Protein 6UXU (pdb70)

Secondary structure (DSSP, 8-state):
--S-TTS--EEEEEEETTEEEEEETTHHHHHHTT------EEEEE-SS-EEEE---SSHHHHHHHHHHHHHHHTT--EEEEE-SSS-HHHHGGGGG--TT-EEEEEHHHHHHHHHHHHHHHHHHHHHH-TTSSSTT------SEEEPTT-EEEEE-SS-EEEEE--S-SSSSS--EEEETTTTEEEEETTS--STT-----TT--HHHHHHHHHHHHHHS-TT-EEEETTS--EEGGGHHHHHHHHHHHHHHHHHHHHTT--HHHHHHH---GGG---TTHHHHIIIIIHHHHHHHHTT-/----TTS--EEEEEEETTEEEEEETTHHHHHHTT------EEEEE-SS-EEEE---SSHHHHHHHHHHHHHHTTT--EEEEE-SSS-HHHHGGGGG--TT-EEEEEHHHHHHHHHHHHHHHHHHHHHH-TTSSSTT------SEEEPTT-EEEEE-SS-EEEEE--S-SSSS---EEEETTTTEEEEETTS--STT-----TT--HHHHHHHHHHHHHHS-TT-EEEETTSS-EEGGGHHHHHHHHHHHHHHHHHHHHTT--HHHHHHH---GGG---TTHHHHIIIIIHHHHHHHHTT-

Organism: NCBI:txid589024

Structure (mmCIF, N/CA/C/O backbone):
data_6UXU
#
_entry.id   6UXU
#
_cell.length_a   54.802
_cell.length_b   105.182
_cell.length_c   122.422
_cell.angle_alpha   90.000
_cell.angle_beta   90.000
_cell.angle_gamma   90.000
#
_symmetry.space_group_name_H-M   'P 21 21 21'
#
loop_
_entity.id
_entity.type
_entity.pdbx_description
1 polymer 'Chlorothalonil hydrolytic dehalogenase'
2 non-polyme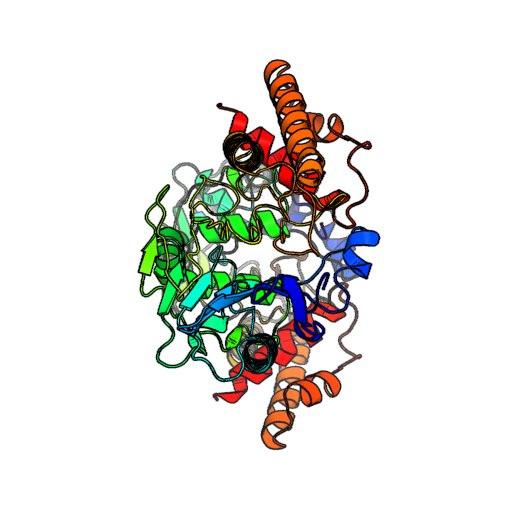r 'ZINC ION'
3 water water
#
loop_
_atom_site.group_PDB
_atom_site.id
_atom_site.type_symbol
_atom_site.label_atom_id
_atom_site.label_alt_id
_atom_site.label_comp_id
_atom_site.label_asym_id
_atom_site.label_entity_id
_atom_site.label_seq_id
_atom_site.pdbx_PDB_ins_code
_atom_site.Cartn_x
_atom_site.Cartn_y
_atom_site.Cartn_z
_atom_site.occupancy
_atom_site.B_iso_or_equiv
_atom_site.auth_seq_id
_atom_site.auth_comp_id
_atom_site.auth_asym_id
_atom_site.auth_atom_id
_atom_site.pdbx_PDB_model_num
ATOM 1 N N . LEU A 1 1 ? 50.178 62.840 52.208 1.00 51.61 28 LEU A N 1
ATOM 2 C CA . LEU A 1 1 ? 49.440 61.726 51.629 1.00 49.41 28 LEU A CA 1
ATOM 3 C C . LEU A 1 1 ? 49.392 60.542 52.591 1.00 51.18 28 LEU A C 1
ATOM 4 O O . LEU A 1 1 ? 50.428 60.073 53.070 1.00 51.65 28 LEU A O 1
ATOM 9 N N . ILE A 1 2 ? 48.177 60.065 52.872 1.00 49.89 29 ILE A N 1
ATOM 10 C CA . ILE A 1 2 ? 48.022 58.892 53.727 1.00 48.44 29 ILE A CA 1
ATOM 11 C C . ILE A 1 2 ? 48.609 57.656 53.051 1.00 41.99 29 ILE A C 1
ATOM 12 O O . ILE A 1 2 ? 49.211 56.800 53.712 1.00 42.60 29 ILE A O 1
ATOM 17 N N . LEU A 1 3 ? 48.472 57.557 51.731 1.00 32.63 30 LEU A N 1
ATOM 18 C CA . LEU A 1 3 ? 48.970 56.429 50.953 1.00 30.25 30 LEU A CA 1
ATOM 19 C C . LEU A 1 3 ? 49.578 56.979 49.674 1.00 26.99 30 LEU A C 1
ATOM 20 O O . LEU A 1 3 ? 48.884 57.636 48.893 1.00 27.06 30 LEU A O 1
ATOM 25 N N . ASP A 1 4 ? 50.860 56.719 49.466 1.00 25.14 31 ASP A N 1
ATOM 26 C CA . ASP A 1 4 ? 51.572 57.179 48.279 1.00 27.01 31 ASP A CA 1
ATOM 27 C C . ASP A 1 4 ? 51.677 56.017 47.306 1.00 25.71 31 ASP A C 1
ATOM 28 O O . ASP A 1 4 ? 52.486 55.109 47.504 1.00 26.37 31 ASP A O 1
ATOM 33 N N . PHE A 1 5 ? 50.873 56.057 46.246 1.00 22.14 32 PHE A N 1
ATOM 34 C CA . PHE A 1 5 ? 50.901 54.989 45.260 1.00 21.08 32 PHE A CA 1
ATOM 35 C C . PHE A 1 5 ? 52.217 54.919 44.493 1.00 23.02 32 PHE A C 1
ATOM 36 O O . PHE A 1 5 ? 52.449 53.930 43.790 1.00 24.29 32 PHE A O 1
ATOM 44 N N . ASN A 1 6 ? 53.084 55.926 44.593 1.00 22.31 33 ASN A N 1
ATOM 45 C CA . ASN A 1 6 ? 54.396 55.779 43.980 1.00 27.10 33 ASN A CA 1
ATOM 46 C C . ASN A 1 6 ? 55.360 54.979 44.852 1.00 27.99 33 ASN A C 1
ATOM 47 O O . ASN A 1 6 ? 56.469 54.679 44.403 1.00 29.30 33 ASN A O 1
ATOM 52 N N . LYS A 1 7 ? 54.962 54.619 46.070 1.00 26.02 34 LYS A N 1
ATOM 53 C CA . LYS A 1 7 ? 55.792 53.810 46.952 1.00 31.00 34 LYS A CA 1
ATOM 54 C C . LYS A 1 7 ? 55.289 52.379 47.117 1.00 30.77 34 LYS A C 1
ATOM 55 O O . LYS A 1 7 ? 55.969 51.567 47.751 1.00 33.05 34 LYS A O 1
ATOM 61 N N . VAL A 1 8 ? 54.131 52.045 46.559 1.00 21.47 35 VAL A N 1
ATOM 62 C CA . VAL A 1 8 ? 53.629 50.677 46.622 1.00 24.25 35 VAL A CA 1
ATOM 63 C C . VAL A 1 8 ? 54.504 49.761 45.774 1.00 22.88 35 VAL A C 1
ATOM 64 O O . VAL A 1 8 ? 54.902 50.112 44.655 1.00 23.95 35 VAL A O 1
ATOM 68 N N . GLN A 1 9 ? 54.809 48.574 46.305 1.00 27.03 36 GLN A N 1
ATOM 69 C CA . GLN A 1 9 ? 55.536 47.533 45.578 1.00 24.69 36 GLN A CA 1
ATOM 70 C C . GLN A 1 9 ? 54.718 46.244 45.585 1.00 23.36 36 GLN A C 1
ATOM 71 O O . GLN A 1 9 ? 54.478 45.660 46.649 1.00 21.96 36 GLN A O 1
ATOM 77 N N . MET A 1 10 ? 54.305 45.789 44.402 1.00 22.40 37 MET A N 1
ATOM 78 C CA . MET A 1 10 ? 53.390 44.658 44.316 1.00 20.37 37 MET A CA 1
ATOM 79 C C . MET A 1 10 ? 54.145 43.338 44.425 1.00 23.72 37 MET A C 1
ATOM 80 O O . MET A 1 10 ? 55.237 43.180 43.870 1.00 23.29 37 MET A O 1
ATOM 85 N N . ARG A 1 11 ? 53.561 42.386 45.149 1.00 20.81 38 ARG A N 1
ATOM 86 C CA . ARG A 1 11 ? 54.154 41.066 45.288 1.00 24.31 38 ARG A CA 1
ATOM 87 C C . ARG A 1 11 ? 53.102 40.013 44.979 1.00 24.91 38 ARG A C 1
ATOM 88 O O . ARG A 1 11 ? 51.899 40.292 44.955 1.00 18.51 38 ARG A O 1
ATOM 96 N N . SER A 1 12 ? 53.582 38.797 44.735 1.00 23.54 39 SER A N 1
ATOM 97 C CA . SER A 1 12 ? 52.744 37.666 44.368 1.00 24.89 39 SER A CA 1
ATOM 98 C C . SER A 1 12 ? 52.637 36.717 45.551 1.00 26.25 39 SER A C 1
ATOM 99 O O . SER A 1 12 ? 53.655 36.342 46.144 1.00 27.02 39 SER A O 1
ATOM 102 N N . GLN A 1 13 ? 51.415 36.325 45.887 1.00 22.92 40 GLN A N 1
ATOM 103 C CA . GLN A 1 13 ? 51.174 35.309 46.901 1.00 24.19 40 GLN A CA 1
ATOM 104 C C . GLN A 1 13 ? 50.337 34.207 46.279 1.00 22.37 40 GLN A C 1
ATOM 105 O O . GLN A 1 13 ? 49.199 34.449 45.863 1.00 19.14 40 GLN A O 1
ATOM 111 N N . GLN A 1 14 ? 50.897 33.010 46.198 1.00 20.20 41 GLN A N 1
ATOM 112 C CA . GLN A 1 14 ? 50.143 31.905 45.623 1.00 24.32 41 GLN A CA 1
ATOM 113 C C . GLN A 1 14 ? 49.087 31.433 46.609 1.00 23.01 41 GLN A C 1
ATOM 114 O O . GLN A 1 14 ? 49.382 31.196 47.780 1.00 28.40 41 GLN A O 1
ATOM 120 N N . LEU A 1 15 ? 47.852 31.292 46.137 1.00 21.06 42 LEU A N 1
ATOM 121 C CA . LEU A 1 15 ? 46.769 30.822 46.993 1.00 20.15 42 LEU A CA 1
ATOM 122 C C . LEU A 1 15 ? 46.392 29.378 46.717 1.00 25.90 42 LEU A C 1
ATOM 123 O O . LEU A 1 15 ? 45.935 28.681 47.632 1.00 30.72 42 LEU A O 1
ATOM 128 N N . ALA A 1 16 ? 46.595 28.924 45.486 1.00 21.43 43 ALA A N 1
ATOM 129 C CA . ALA A 1 16 ? 46.291 27.585 45.006 1.00 25.10 43 ALA A CA 1
ATOM 130 C C . ALA A 1 16 ? 46.980 27.425 43.657 1.00 28.49 43 ALA A C 1
ATOM 131 O O . ALA A 1 16 ? 47.478 28.418 43.110 1.00 26.29 43 ALA A O 1
ATOM 133 N N . PRO A 1 17 ? 47.051 26.202 43.089 1.00 30.32 44 PRO A N 1
ATOM 134 C CA . PRO A 1 17 ? 47.576 26.065 41.724 1.00 28.73 44 PRO A CA 1
ATOM 135 C C . PRO A 1 17 ? 46.862 26.979 40.747 1.00 24.10 44 PRO A C 1
ATOM 136 O O . PRO A 1 17 ? 45.630 26.937 40.626 1.00 21.76 44 PRO A O 1
ATOM 140 N N . GLY A 1 18 ? 47.629 27.825 40.060 1.00 22.60 45 GLY A N 1
ATOM 141 C CA . GLY A 1 18 ? 47.056 28.758 39.104 1.00 20.03 45 GLY A CA 1
ATOM 142 C C . GLY A 1 18 ? 46.237 29.896 39.685 1.00 20.35 45 GLY A C 1
ATOM 143 O O . GLY A 1 18 ? 45.525 30.564 38.929 1.00 21.17 45 GLY A O 1
ATOM 144 N N . VAL A 1 19 ? 46.301 30.153 40.992 1.00 17.54 46 VAL A N 1
ATOM 145 C CA . VAL A 1 19 ? 45.493 31.205 41.615 1.00 16.32 46 VAL A CA 1
ATOM 146 C C . VAL A 1 19 ? 46.392 32.033 42.517 1.00 16.51 46 VAL A C 1
ATOM 147 O O . VAL A 1 19 ? 46.987 31.500 43.462 1.00 16.57 46 VAL A O 1
ATOM 151 N N . TYR A 1 20 ? 46.469 33.331 42.246 1.00 14.63 47 TYR A N 1
ATOM 152 C CA . TYR A 1 20 ? 47.426 34.214 42.900 1.00 18.64 47 TYR A CA 1
ATOM 153 C C . TYR A 1 20 ? 46.744 35.501 43.334 1.00 18.81 47 TYR A C 1
ATOM 154 O O . TYR A 1 20 ? 45.861 36.011 42.647 1.00 17.36 47 TYR A O 1
ATOM 163 N N . ALA A 1 21 ? 47.180 36.028 44.477 1.00 18.11 48 ALA A N 1
ATOM 164 C CA . ALA A 1 21 ? 46.872 37.389 44.880 1.00 20.50 48 ALA A CA 1
ATOM 165 C C . ALA A 1 21 ? 48.048 38.286 44.518 1.00 21.16 48 ALA A C 1
ATOM 166 O O . ALA A 1 21 ? 49.209 37.868 44.587 1.00 21.96 48 ALA A O 1
ATOM 168 N N . HIS A 1 22 ? 47.740 39.508 44.108 1.00 15.60 49 HIS A N 1
ATOM 169 C CA . HIS A 1 22 ? 48.734 40.554 43.905 1.00 15.30 49 HIS A CA 1
ATOM 170 C C . HIS A 1 22 ? 48.576 41.524 45.069 1.00 19.67 49 HIS A C 1
ATOM 171 O O . HIS A 1 22 ? 47.526 42.166 45.206 1.00 18.55 49 HIS A O 1
ATOM 178 N N . LEU A 1 23 ? 49.616 41.637 45.901 1.00 18.64 50 LEU A N 1
ATOM 179 C CA . LEU A 1 23 ? 49.498 42.369 47.151 1.00 17.77 50 LEU A CA 1
ATOM 180 C C . LEU A 1 23 ? 50.655 43.343 47.313 1.00 20.28 50 LEU A C 1
ATOM 181 O O . LEU A 1 23 ? 51.814 42.981 47.052 1.00 20.26 50 LEU A O 1
ATOM 186 N N . PRO A 1 24 ? 50.387 44.573 47.750 1.00 18.61 51 PRO A N 1
ATOM 187 C CA . PRO A 1 24 ? 51.490 45.442 48.187 1.00 18.71 51 PRO A CA 1
ATOM 188 C C . PRO A 1 24 ? 52.324 44.735 49.244 1.00 19.70 51 PRO A C 1
ATOM 189 O O . PRO A 1 24 ? 51.801 43.995 50.076 1.00 19.55 51 PRO A O 1
ATOM 193 N N . ALA A 1 25 ? 53.638 44.962 49.197 1.00 23.87 52 ALA A N 1
ATOM 194 C CA . ALA A 1 25 ? 54.552 44.278 50.111 1.00 26.24 52 ALA A CA 1
ATOM 195 C C . ALA A 1 25 ? 54.291 44.629 51.578 1.00 27.40 52 ALA A C 1
ATOM 196 O O . ALA A 1 25 ? 54.589 43.824 52.468 1.00 23.31 52 ALA A O 1
ATOM 198 N N . ASP A 1 26 ? 53.777 45.825 51.857 1.00 22.07 53 ASP A N 1
ATOM 199 C CA . ASP A 1 26 ? 53.554 46.267 53.228 1.00 23.97 53 ASP A CA 1
ATOM 200 C C . ASP A 1 26 ? 52.121 46.042 53.686 1.00 26.16 53 ASP A C 1
ATOM 201 O O . ASP A 1 26 ? 51.763 46.425 54.808 1.00 26.10 53 ASP A O 1
ATOM 206 N N . SER A 1 27 ? 51.312 45.383 52.860 1.00 20.25 54 SER A N 1
ATOM 207 C CA . SER A 1 27 ? 49.883 45.284 53.130 1.00 23.48 54 SER A CA 1
ATOM 208 C C . SER A 1 27 ? 49.600 44.490 54.400 1.00 22.94 54 SER A C 1
ATOM 209 O O . SER A 1 27 ? 48.722 44.862 55.185 1.00 20.21 54 SER A O 1
ATOM 212 N N . ALA A 1 28 ? 50.319 43.384 54.616 1.00 20.43 55 ALA A N 1
ATOM 213 C CA . ALA A 1 28 ? 50.069 42.587 55.812 1.00 27.99 55 ALA A CA 1
ATOM 214 C C . ALA A 1 28 ? 50.386 43.385 57.075 1.00 25.71 55 ALA A C 1
ATOM 215 O O . ALA A 1 28 ? 49.643 43.319 58.061 1.00 23.43 55 ALA A O 1
ATOM 217 N N . GLU A 1 29 ? 51.477 44.153 57.055 1.00 24.72 56 GLU A N 1
ATOM 218 C CA . GLU A 1 29 ? 51.849 44.959 58.216 1.00 28.47 56 GLU A CA 1
ATOM 219 C C . GLU A 1 29 ? 50.828 46.063 58.464 1.00 27.11 56 GLU A C 1
ATOM 220 O O . GLU A 1 29 ? 50.405 46.287 59.605 1.00 24.56 56 GLU A O 1
ATOM 226 N N . LEU A 1 30 ? 50.415 46.752 57.400 1.00 25.16 57 LEU A N 1
ATOM 227 C CA . LEU A 1 30 ? 49.447 47.836 57.539 1.00 23.59 57 LEU A CA 1
ATOM 228 C C . LEU A 1 30 ? 48.102 47.333 58.057 1.00 20.77 57 LEU A C 1
ATOM 229 O O . LEU A 1 30 ? 47.504 47.957 58.940 1.00 22.32 57 LEU A O 1
ATOM 234 N N . ASN A 1 31 ? 47.604 46.210 57.529 1.00 20.05 58 ASN A N 1
ATOM 235 C CA . ASN A 1 31 ? 46.296 45.737 57.983 1.00 29.85 58 ASN A CA 1
ATOM 236 C C . ASN A 1 31 ? 46.339 45.346 59.454 1.00 27.78 58 ASN A C 1
ATOM 237 O O . ASN A 1 31 ? 45.370 45.571 60.193 1.00 23.41 58 ASN A O 1
ATOM 242 N N . ALA A 1 32 ? 47.448 44.735 59.890 1.00 22.98 59 ALA A N 1
ATOM 243 C CA . ALA A 1 32 ? 47.587 44.366 61.293 1.00 25.52 59 ALA A CA 1
ATOM 244 C C . ALA A 1 32 ? 47.576 45.594 62.191 1.00 29.14 59 ALA A C 1
ATOM 245 O O . ALA A 1 32 ? 47.080 45.529 63.322 1.00 38.60 59 ALA A O 1
ATOM 247 N N . LYS A 1 33 ? 48.100 46.717 61.708 1.00 26.06 60 LYS A N 1
ATOM 248 C CA . LYS A 1 33 ? 48.157 47.947 62.486 1.00 31.96 60 LYS A CA 1
ATOM 249 C C . LYS A 1 33 ? 46.976 48.879 62.223 1.00 30.94 60 LYS A C 1
ATOM 250 O O . LYS A 1 33 ? 46.949 49.988 62.762 1.00 31.96 60 LYS A O 1
ATOM 256 N N . GLY A 1 34 ? 46.003 48.466 61.419 1.00 26.39 61 GLY A N 1
ATOM 257 C CA . GLY A 1 34 ? 44.901 49.362 61.120 1.00 26.53 61 GLY A CA 1
ATOM 258 C C . GLY A 1 34 ? 45.239 50.489 60.167 1.00 25.50 61 GLY A C 1
ATOM 259 O O . GLY A 1 34 ? 44.512 51.484 60.122 1.00 23.61 61 GLY A O 1
ATOM 260 N N . GLY A 1 35 ? 46.318 50.353 59.395 1.00 23.01 62 GLY A N 1
ATOM 261 C CA . GLY A 1 35 ? 46.718 51.359 58.433 1.00 24.95 62 GLY A CA 1
ATOM 262 C C . GLY A 1 35 ? 45.913 51.286 57.148 1.00 24.76 62 GLY A C 1
ATOM 263 O O . GLY A 1 35 ? 44.940 50.540 57.021 1.00 26.06 62 GLY A O 1
ATOM 264 N N . VAL A 1 36 ? 46.331 52.100 56.180 1.00 21.94 63 VAL A N 1
ATOM 265 C CA . VAL A 1 36 ? 45.669 52.225 54.884 1.00 18.85 63 VAL A CA 1
ATOM 266 C C . VAL A 1 36 ? 46.604 51.650 53.832 1.00 22.00 63 VAL A C 1
ATOM 267 O O . VAL A 1 36 ? 47.658 52.236 53.546 1.00 22.28 63 VAL A O 1
ATOM 271 N N . ALA A 1 37 ? 46.226 50.513 53.238 1.00 20.98 64 ALA A N 1
ATOM 272 C CA . ALA A 1 37 ? 47.094 49.800 52.309 1.00 21.05 64 ALA A CA 1
ATOM 273 C C . ALA A 1 37 ? 46.680 50.057 50.862 1.00 24.20 64 ALA A C 1
ATOM 274 O O . ALA A 1 37 ? 45.557 50.473 50.575 1.00 19.86 64 ALA A O 1
ATOM 276 N N . GLY A 1 38 ? 47.616 49.798 49.946 1.00 16.60 65 GLY A N 1
ATOM 277 C CA . GLY A 1 38 ? 47.343 49.895 48.528 1.00 15.95 65 GLY A CA 1
ATOM 278 C C . GLY A 1 38 ? 46.367 48.819 48.058 1.00 17.85 65 GLY A C 1
ATOM 279 O O . GLY A 1 38 ? 45.922 47.946 48.808 1.00 17.82 65 GLY A O 1
ATOM 280 N N . THR A 1 39 ? 46.045 48.893 46.769 1.00 14.34 66 THR A N 1
ATOM 281 C CA . THR A 1 39 ? 45.033 48.028 46.165 1.00 13.80 66 THR A CA 1
ATOM 282 C C . THR A 1 39 ? 45.543 46.603 46.008 1.00 15.90 66 THR A C 1
ATOM 283 O O . THR A 1 39 ? 46.651 46.383 45.521 1.00 18.22 66 THR A O 1
ATOM 287 N N . SER A 1 40 ? 44.706 45.631 46.367 1.00 14.68 67 SER A N 1
ATOM 288 C CA . SER A 1 40 ? 44.999 44.230 46.077 1.00 16.20 67 SER A CA 1
ATOM 289 C C . SER A 1 40 ? 44.358 43.807 44.760 1.00 16.70 67 SER A C 1
ATOM 290 O O . SER A 1 40 ? 43.331 44.348 44.342 1.00 15.39 67 SER A O 1
ATOM 293 N N . GLY A 1 41 ? 44.974 42.824 44.111 1.00 17.79 68 GLY A N 1
ATOM 294 C CA . GLY A 1 41 ? 44.448 42.270 42.878 1.00 15.36 68 GLY A CA 1
ATOM 295 C C . GLY A 1 41 ? 44.719 40.782 42.814 1.00 17.47 68 GLY A C 1
ATOM 296 O O . GLY A 1 41 ? 44.891 40.149 43.859 1.00 14.22 68 GLY A O 1
ATOM 297 N N . GLY A 1 42 ? 44.769 40.203 41.620 1.00 15.29 69 GLY A N 1
ATOM 298 C CA . GLY A 1 42 ? 45.015 38.777 41.548 1.00 16.06 69 GLY A CA 1
ATOM 299 C C . GLY A 1 42 ? 45.078 38.286 40.117 1.00 18.13 69 GLY A C 1
ATOM 300 O O . GLY A 1 42 ? 44.918 39.049 39.152 1.00 15.34 69 GLY A O 1
ATOM 301 N N . LEU A 1 43 ? 45.339 36.983 40.001 1.00 13.50 70 LEU A N 1
ATOM 302 C CA . LEU A 1 43 ? 45.433 36.317 38.711 1.00 16.12 70 LEU A CA 1
ATOM 303 C C . LEU A 1 43 ? 44.904 34.898 38.860 1.00 17.42 70 LEU A C 1
ATOM 304 O O . LEU A 1 43 ? 45.269 34.193 39.808 1.00 14.79 70 LEU A O 1
ATOM 309 N N . ILE A 1 44 ? 44.034 34.495 37.935 1.00 15.45 71 ILE A N 1
ATOM 310 C CA . ILE A 1 44 ? 43.546 33.126 37.837 1.00 16.60 71 ILE A CA 1
ATOM 311 C C . ILE A 1 44 ? 44.009 32.574 36.495 1.00 12.70 71 ILE A C 1
ATOM 312 O O . ILE A 1 44 ? 43.760 33.190 35.455 1.00 12.34 71 ILE A O 1
ATOM 317 N N . VAL A 1 45 ? 44.673 31.422 36.517 1.00 13.63 72 VAL A N 1
ATOM 318 C CA . VAL A 1 45 ? 45.224 30.814 35.313 1.00 19.48 72 VAL A CA 1
ATOM 319 C C . VAL A 1 45 ? 44.536 29.480 35.062 1.00 19.10 72 VAL A C 1
ATOM 320 O O . VAL A 1 45 ? 44.551 28.600 35.929 1.00 16.61 72 VAL A O 1
ATOM 324 N N . GLY A 1 46 ? 43.975 29.318 33.868 1.00 14.55 73 GLY A N 1
ATOM 325 C CA . GLY A 1 46 ? 43.483 28.041 33.404 1.00 15.10 73 GLY A CA 1
ATOM 326 C C . GLY A 1 46 ? 44.463 27.355 32.478 1.00 18.26 73 GLY A C 1
ATOM 327 O O . GLY A 1 46 ? 45.670 27.630 32.489 1.00 19.88 73 GLY A O 1
ATOM 328 N N . THR A 1 47 ? 43.933 26.453 31.644 1.00 18.24 74 THR A N 1
ATOM 329 C CA . THR A 1 47 ? 44.778 25.721 30.705 1.00 21.06 74 THR A CA 1
ATOM 330 C C . THR A 1 47 ? 45.080 26.515 29.436 1.00 20.19 74 THR A C 1
ATOM 331 O O . THR A 1 47 ? 46.076 26.235 28.763 1.00 18.97 74 THR A O 1
ATOM 335 N N . ARG A 1 48 ? 44.248 27.482 29.078 1.00 19.67 75 ARG A N 1
ATOM 336 C CA . ARG A 1 48 ? 44.451 28.196 27.829 1.00 23.09 75 ARG A CA 1
ATOM 337 C C . ARG A 1 48 ? 44.698 29.686 28.005 1.00 17.17 75 ARG A C 1
ATOM 338 O O . ARG A 1 48 ? 44.961 30.379 27.017 1.00 17.45 75 ARG A O 1
ATOM 346 N N . GLY A 1 49 ? 44.636 30.204 29.217 1.00 16.49 76 GLY A N 1
ATOM 347 C CA . GLY A 1 49 ? 44.834 31.628 29.392 1.00 15.61 76 GLY A CA 1
ATOM 348 C C . GLY A 1 49 ? 44.499 32.022 30.807 1.00 16.81 76 GLY A C 1
ATOM 349 O O . GLY A 1 49 ? 44.091 31.189 31.622 1.00 15.25 76 GLY A O 1
ATOM 350 N N . ALA A 1 50 ? 44.648 33.323 31.076 1.00 13.49 77 ALA A N 1
ATOM 351 C CA . ALA A 1 50 ? 44.583 33.839 32.430 1.00 12.93 77 ALA A CA 1
ATOM 352 C C . ALA A 1 50 ? 43.634 35.026 32.508 1.00 15.70 77 ALA A C 1
ATOM 353 O O . ALA A 1 50 ? 43.306 35.662 31.499 1.00 13.60 77 ALA A O 1
ATOM 355 N N . MET A 1 51 ? 43.205 35.323 33.737 1.00 13.87 78 MET A N 1
ATOM 356 C CA . MET A 1 51 ? 42.348 36.466 34.030 1.00 11.97 78 MET A CA 1
ATOM 357 C C . MET A 1 51 ? 43.003 37.325 35.102 1.00 11.36 78 MET A C 1
ATOM 358 O O . MET A 1 51 ? 43.327 36.831 36.188 1.00 13.07 78 MET A O 1
ATOM 363 N N . LEU A 1 52 ? 43.164 38.614 34.809 1.00 11.92 79 LEU A N 1
ATOM 364 C CA . LEU A 1 52 ? 43.721 39.565 35.763 1.00 11.82 79 LEU A CA 1
ATOM 365 C C . LEU A 1 52 ? 42.581 40.233 36.525 1.00 13.79 79 LEU A C 1
ATOM 366 O O . LEU A 1 52 ? 41.602 40.672 35.919 1.00 12.50 79 LEU A O 1
ATOM 371 N N . ILE A 1 53 ? 42.678 40.264 37.855 1.00 12.02 80 ILE A N 1
ATOM 372 C CA . ILE A 1 53 ? 41.716 40.991 38.682 1.00 12.16 80 ILE A CA 1
ATOM 373 C C . ILE A 1 53 ? 42.370 42.305 39.086 1.00 14.35 80 ILE A C 1
ATOM 374 O O . ILE A 1 53 ? 43.421 42.313 39.743 1.00 12.21 80 ILE A O 1
ATOM 379 N N . GLU A 1 54 ? 41.758 43.412 38.654 1.00 12.02 81 GLU A N 1
ATOM 380 C CA . GLU A 1 54 ? 42.221 44.791 38.822 1.00 12.02 81 GLU A CA 1
ATOM 381 C C . GLU A 1 54 ? 43.438 45.124 37.963 1.00 16.15 81 GLU A C 1
ATOM 382 O O . GLU A 1 54 ? 44.408 44.354 37.879 1.00 14.71 81 GLU A O 1
ATOM 388 N N . THR A 1 55 ? 43.398 46.302 37.343 1.00 15.07 82 THR A N 1
ATOM 389 C CA . THR A 1 55 ? 44.455 46.763 36.454 1.00 15.07 82 THR A CA 1
ATOM 390 C C . THR A 1 55 ? 45.251 47.924 37.036 1.00 13.18 82 THR A C 1
ATOM 391 O O . THR A 1 55 ? 46.128 48.456 36.354 1.00 15.82 82 THR A O 1
ATOM 395 N N . MET A 1 56 ? 44.968 48.317 38.281 1.00 12.01 83 MET A N 1
ATOM 396 C CA . MET A 1 56 ? 45.822 49.196 39.087 1.00 12.91 83 MET A CA 1
ATOM 397 C C . MET A 1 56 ? 45.683 50.667 38.695 1.00 13.03 83 MET A C 1
ATOM 398 O O . MET A 1 56 ? 45.035 50.993 37.699 1.00 11.96 83 MET A O 1
ATOM 403 N N . LEU A 1 57 ? 46.305 51.559 39.479 1.00 16.47 84 LEU A N 1
ATOM 404 C CA . LEU A 1 57 ? 46.098 52.993 39.325 1.00 17.65 84 LEU A CA 1
ATOM 405 C C . LEU A 1 57 ? 46.856 53.584 38.143 1.00 17.15 84 LEU A C 1
ATOM 406 O O . LEU A 1 57 ? 46.399 54.571 37.551 1.00 14.97 84 LEU A O 1
ATOM 411 N N . ASN A 1 58 ? 48.012 53.031 37.788 1.00 15.04 85 ASN A N 1
ATOM 412 C CA . ASN A 1 58 ? 48.914 53.761 36.909 1.00 14.64 85 ASN A CA 1
ATOM 413 C C . ASN A 1 58 ? 49.801 52.790 36.146 1.00 19.26 85 ASN A C 1
ATOM 414 O O . ASN A 1 58 ? 49.804 51.585 36.403 1.00 17.48 85 ASN A O 1
ATOM 419 N N . ARG A 1 59 ? 50.585 53.342 35.214 1.00 19.73 86 ARG A N 1
ATOM 420 C CA . ARG A 1 59 ? 51.438 52.497 34.383 1.00 19.06 86 ARG A CA 1
ATOM 421 C C . ARG A 1 59 ? 52.447 51.728 35.227 1.00 21.53 86 ARG A C 1
ATOM 422 O O . ARG A 1 59 ? 52.721 50.555 34.956 1.00 21.49 86 ARG A O 1
ATOM 430 N N . ARG A 1 60 ? 53.010 52.372 36.256 1.00 21.26 87 ARG A N 1
ATOM 431 C CA . ARG A 1 60 ? 54.015 51.712 37.087 1.00 24.77 87 ARG A CA 1
ATOM 432 C C . ARG A 1 60 ? 53.460 50.456 37.757 1.00 22.04 87 ARG A C 1
ATOM 433 O O . ARG A 1 60 ? 54.060 49.380 37.670 1.00 23.36 87 ARG A O 1
ATOM 441 N N . LEU A 1 61 ? 52.331 50.582 38.459 1.00 18.56 88 LEU A N 1
ATOM 442 C CA . LEU A 1 61 ? 51.740 49.424 39.126 1.00 17.21 88 LEU A CA 1
ATOM 443 C C . LEU A 1 61 ? 51.165 48.431 38.123 1.00 19.20 88 LEU A C 1
ATOM 444 O O . LEU A 1 61 ? 51.180 47.219 38.372 1.00 21.26 88 LEU A O 1
ATOM 449 N N . PHE A 1 62 ? 50.623 48.912 37.004 1.00 19.27 89 PHE A N 1
ATOM 450 C CA . PHE A 1 62 ? 50.190 47.973 35.977 1.00 18.88 89 PHE A CA 1
ATOM 451 C C . PHE A 1 62 ? 51.368 47.140 35.488 1.00 20.08 89 PHE A C 1
ATOM 452 O O . PHE A 1 62 ? 51.246 45.920 35.302 1.00 20.04 89 PHE A O 1
ATOM 460 N N . ASP A 1 63 ? 52.517 47.781 35.264 1.00 17.63 90 ASP A N 1
ATOM 461 C CA . ASP A 1 63 ? 53.677 47.039 34.777 1.00 18.64 90 ASP A CA 1
ATOM 462 C C . ASP A 1 63 ? 54.145 46.015 35.801 1.00 21.44 90 ASP A C 1
ATOM 463 O O . ASP A 1 63 ? 54.623 44.938 35.430 1.00 20.89 90 ASP A O 1
ATOM 468 N N . GLN A 1 64 ? 54.014 46.331 37.088 1.00 20.85 91 GLN A N 1
ATOM 469 C CA . GLN A 1 64 ? 54.422 45.383 38.118 1.00 23.25 91 GLN A CA 1
ATOM 470 C C . GLN A 1 64 ? 53.525 44.147 38.132 1.00 22.41 91 GLN A C 1
ATOM 471 O O . GLN A 1 64 ? 54.025 43.018 38.192 1.00 20.41 91 GLN A O 1
ATOM 477 N N . VAL A 1 65 ? 52.197 44.332 38.082 1.00 20.28 92 VAL A N 1
ATOM 478 C CA . VAL A 1 65 ? 51.326 43.158 38.123 1.00 19.55 92 VAL A CA 1
ATOM 479 C C . VAL A 1 65 ? 51.391 42.400 36.803 1.00 21.23 92 VAL A C 1
ATOM 480 O O . VAL A 1 65 ? 51.250 41.171 36.784 1.00 22.36 92 VAL A O 1
ATOM 484 N N . GLN A 1 66 ? 51.603 43.099 35.687 1.00 18.24 93 GLN A N 1
ATOM 485 C CA . GLN A 1 66 ? 51.826 42.405 34.423 1.00 25.56 93 GLN A CA 1
ATOM 486 C C . GLN A 1 66 ? 53.090 41.549 34.482 1.00 27.42 93 GLN A C 1
ATOM 487 O O . GLN A 1 66 ? 53.104 40.422 33.979 1.00 27.11 93 GLN A O 1
ATOM 493 N N . ALA A 1 67 ? 54.157 42.057 35.115 1.00 29.48 94 ALA A N 1
ATOM 494 C CA . ALA A 1 67 ? 55.380 41.267 35.270 1.00 25.60 94 ALA A CA 1
ATOM 495 C C . ALA A 1 67 ? 55.145 40.042 36.151 1.00 26.59 94 ALA A C 1
ATOM 496 O O . ALA A 1 67 ? 55.626 38.943 35.840 1.00 26.09 94 ALA A O 1
ATOM 498 N N . LEU A 1 68 ? 54.430 40.216 37.265 1.00 22.07 95 LEU A N 1
ATOM 499 C CA . LEU A 1 68 ? 54.043 39.072 38.086 1.00 22.41 95 LEU A CA 1
ATOM 500 C C . LEU A 1 68 ? 53.214 38.078 37.281 1.00 22.68 95 LEU A C 1
ATOM 501 O O . LEU A 1 68 ? 53.431 36.860 37.362 1.00 21.27 95 LEU A O 1
ATOM 506 N N . ALA A 1 69 ? 52.276 38.582 36.478 1.00 20.86 96 ALA A N 1
ATOM 507 C CA . ALA A 1 69 ? 51.379 37.700 35.735 1.00 21.60 96 ALA A CA 1
ATOM 508 C C . ALA A 1 69 ? 52.120 36.878 34.688 1.00 26.17 96 ALA A C 1
ATOM 509 O O . ALA A 1 69 ? 51.722 35.744 34.406 1.00 25.27 96 ALA A O 1
ATOM 511 N N . LYS A 1 70 ? 53.184 37.431 34.098 1.00 29.03 97 LYS A N 1
ATOM 512 C CA . LYS A 1 70 ? 54.001 36.662 33.161 1.00 33.91 97 LYS A CA 1
ATOM 513 C C . LYS A 1 70 ? 54.652 35.464 33.849 1.00 32.33 97 LYS A C 1
ATOM 514 O O . LYS A 1 70 ? 54.709 34.362 33.285 1.00 31.51 97 LYS A O 1
ATOM 520 N N . LYS A 1 71 ? 55.146 35.658 35.068 1.00 28.87 98 LYS A N 1
ATOM 521 C CA . LYS A 1 71 ? 55.684 34.537 35.826 1.00 32.11 98 LYS A CA 1
ATOM 522 C C . LYS A 1 71 ? 54.572 33.594 36.281 1.00 31.82 98 LYS A C 1
ATOM 523 O O . LYS A 1 71 ? 54.738 32.369 36.257 1.00 37.33 98 LYS A O 1
ATOM 529 N N . GLU A 1 72 ? 53.420 34.143 36.674 1.00 24.19 99 GLU A N 1
ATOM 530 C CA . GLU A 1 72 ? 52.348 33.312 37.219 1.00 23.17 99 GLU A CA 1
ATOM 531 C C . GLU A 1 72 ? 51.677 32.477 36.131 1.00 24.08 99 GLU A C 1
ATOM 532 O O . GLU A 1 72 ? 51.325 31.314 36.361 1.00 24.09 99 GLU A O 1
ATOM 538 N N . ALA A 1 73 ? 51.489 33.046 34.945 1.00 19.39 100 ALA A N 1
ATOM 539 C CA . ALA A 1 73 ? 50.814 32.330 33.877 1.00 22.55 100 ALA A CA 1
ATOM 540 C C . ALA A 1 73 ? 51.785 31.629 32.938 1.00 26.34 100 ALA A C 1
ATOM 541 O O . ALA A 1 73 ? 51.336 30.912 32.036 1.00 20.18 100 ALA A O 1
ATOM 543 N N . LEU A 1 74 ? 53.097 31.819 33.133 1.00 31.50 101 LEU A N 1
ATOM 544 C CA . LEU A 1 74 ? 54.135 31.099 32.391 1.00 31.69 101 LEU A CA 1
ATOM 545 C C . LEU A 1 74 ? 53.940 31.212 30.876 1.00 28.17 101 LEU A C 1
ATOM 546 O O . LEU A 1 74 ? 54.125 30.250 30.128 1.00 25.09 101 LEU A O 1
ATOM 551 N N . GLY A 1 75 ? 53.557 32.397 30.411 1.00 25.03 102 GLY A N 1
ATOM 552 C CA . GLY A 1 75 ? 53.462 32.633 28.985 1.00 26.70 102 GLY A CA 1
ATOM 553 C C . GLY A 1 75 ? 52.090 32.441 28.370 1.00 28.17 102 GLY A C 1
ATOM 554 O O . GLY A 1 75 ? 51.910 32.780 27.193 1.00 35.24 102 GLY A O 1
ATOM 555 N N . LEU A 1 76 ? 51.125 31.888 29.101 1.00 23.76 103 LEU A N 1
ATOM 556 C CA . LEU A 1 76 ? 49.773 31.790 28.568 1.00 21.35 103 LEU A CA 1
ATOM 557 C C . LEU A 1 76 ? 49.179 33.193 28.420 1.00 22.52 103 LEU A C 1
ATOM 558 O O . LEU A 1 76 ? 49.505 34.098 29.196 1.00 20.13 103 LEU A O 1
ATOM 563 N N . PRO A 1 77 ? 48.313 33.401 27.431 1.00 23.02 104 PRO A N 1
ATOM 564 C CA . PRO A 1 77 ? 47.789 34.751 27.180 1.00 18.96 104 PRO A CA 1
ATOM 565 C C . PRO A 1 77 ? 46.862 35.253 28.276 1.00 19.96 104 PRO A C 1
ATOM 566 O O . PRO A 1 77 ? 46.146 34.493 28.941 1.00 17.44 104 PRO A O 1
ATOM 570 N N . LEU A 1 78 ? 46.866 36.574 28.437 1.00 17.34 105 LEU A N 1
ATOM 571 C CA . LEU A 1 78 ? 45.929 37.270 29.304 1.00 18.59 105 LEU A CA 1
ATOM 572 C C . LEU A 1 78 ? 44.636 37.464 28.523 1.00 16.79 105 LEU A C 1
ATOM 573 O O . LEU A 1 78 ? 44.537 38.353 27.676 1.00 14.86 105 LEU A O 1
ATOM 578 N N . LEU A 1 79 ? 43.646 36.619 28.803 1.00 12.53 106 LEU A N 1
ATOM 579 C CA . LEU A 1 79 ? 42.384 36.651 28.066 1.00 14.19 106 LEU A CA 1
ATOM 580 C C . LEU A 1 79 ? 41.415 37.713 28.597 1.00 13.20 106 LEU A C 1
ATOM 581 O O . LEU A 1 79 ? 40.610 38.251 27.823 1.00 15.30 106 LEU A O 1
ATOM 586 N N . TYR A 1 80 ? 41.452 38.002 29.895 1.00 12.54 107 TYR A N 1
ATOM 587 C CA . TYR A 1 80 ? 40.467 38.867 30.539 1.00 11.84 107 TYR A CA 1
ATOM 588 C C . TYR A 1 80 ? 41.141 39.706 31.609 1.00 10.62 107 TYR A C 1
ATOM 589 O O . TYR A 1 80 ? 42.128 39.286 32.216 1.00 14.17 107 TYR A O 1
ATOM 598 N N . ALA A 1 81 ? 40.572 40.889 31.845 1.00 10.84 108 ALA A N 1
ATOM 599 C CA . ALA A 1 81 ? 40.874 41.708 33.016 1.00 9.69 108 ALA A CA 1
ATOM 600 C C . ALA A 1 81 ? 39.556 42.207 33.591 1.00 10.03 108 ALA A C 1
ATOM 601 O O . ALA A 1 81 ? 38.672 42.630 32.840 1.00 12.57 108 ALA A O 1
ATOM 603 N N . VAL A 1 82 ? 39.410 42.122 34.914 1.00 9.97 109 VAL A N 1
ATOM 604 C CA . VAL A 1 82 ? 38.176 42.478 35.615 1.00 11.18 109 VAL A CA 1
ATOM 605 C C . VAL A 1 82 ? 38.438 43.724 36.445 1.00 14.26 109 VAL A C 1
ATOM 606 O O . VAL A 1 82 ? 39.473 43.811 37.118 1.00 14.39 109 VAL A O 1
ATOM 610 N N . ASN A 1 83 ? 37.516 44.697 36.379 1.00 11.61 110 ASN A N 1
ATOM 611 C CA . ASN A 1 83 ? 37.462 45.816 37.315 1.00 12.26 110 ASN A CA 1
ATOM 612 C C . ASN A 1 83 ? 36.318 45.557 38.285 1.00 11.96 110 ASN A C 1
ATOM 613 O O . ASN A 1 83 ? 35.159 45.511 37.864 1.00 13.06 110 ASN A O 1
ATOM 618 N N . THR A 1 84 ? 36.633 45.408 39.577 1.00 9.49 111 THR A N 1
ATOM 619 C CA . THR A 1 84 ? 35.566 45.199 40.549 1.00 10.96 111 THR A CA 1
ATOM 620 C C . THR A 1 84 ? 34.714 46.446 40.747 1.00 13.01 111 THR A C 1
ATOM 621 O O . THR A 1 84 ? 33.551 46.322 41.147 1.00 14.73 111 THR A O 1
ATOM 625 N N . SER A 1 85 ? 35.251 47.629 40.458 1.00 9.59 112 SER A N 1
ATOM 626 C CA . SER A 1 85 ? 34.470 48.865 40.495 1.00 12.61 112 SER A CA 1
ATOM 627 C C . SER A 1 85 ? 35.152 49.888 39.590 1.00 12.87 112 SER A C 1
ATOM 628 O O . SER A 1 85 ? 36.233 49.640 39.041 1.00 12.63 112 SER A O 1
ATOM 631 N N . TYR A 1 86 ? 34.519 51.057 39.455 1.00 9.35 113 TYR A N 1
ATOM 632 C CA . TYR A 1 86 ? 35.080 52.108 38.604 1.00 13.06 113 TYR A CA 1
ATOM 633 C C . TYR A 1 86 ? 36.279 52.803 39.243 1.00 18.22 113 TYR A C 1
ATOM 634 O O . TYR A 1 86 ? 37.013 53.504 38.537 1.00 18.10 113 TYR A O 1
ATOM 643 N N . HIS A 1 87 ? 36.462 52.675 40.561 1.00 11.40 114 HIS A N 1
ATOM 644 C CA . HIS A 1 87 ? 37.537 53.394 41.247 1.00 17.95 114 HIS A CA 1
ATOM 645 C C . HIS A 1 87 ? 38.879 53.223 40.541 1.00 9.68 114 HIS A C 1
ATOM 646 O O . HIS A 1 87 ? 39.275 52.113 40.182 1.00 10.61 114 HIS A O 1
ATOM 653 N N . GLY A 1 88 ? 39.568 54.348 40.329 1.00 11.76 115 GLY A N 1
ATOM 654 C CA . GLY A 1 88 ? 40.749 54.345 39.478 1.00 13.20 115 GLY A CA 1
ATOM 655 C C . GLY A 1 88 ? 41.860 53.419 39.945 1.00 12.29 115 GLY A C 1
ATOM 656 O O . GLY A 1 88 ? 42.597 52.875 39.121 1.00 15.12 115 GLY A O 1
ATOM 657 N N . ASP A 1 89 ? 42.005 53.225 41.264 1.00 11.75 116 ASP A N 1
ATOM 658 C CA . ASP A 1 89 ? 43.049 52.304 41.722 1.00 15.05 116 ASP A CA 1
ATOM 659 C C . ASP A 1 89 ? 42.759 50.859 41.328 1.00 14.05 116 ASP A C 1
ATOM 660 O O . ASP A 1 89 ? 43.656 50.014 41.430 1.00 14.21 116 ASP A O 1
ATOM 665 N N . HIS A 1 90 ? 41.546 50.568 40.848 1.00 10.65 117 HIS A N 1
ATOM 666 C CA . HIS A 1 90 ? 41.177 49.242 40.362 1.00 11.59 117 HIS A CA 1
ATOM 667 C C . HIS A 1 90 ? 41.059 49.160 38.836 1.00 16.25 117 HIS A C 1
ATOM 668 O O . HIS A 1 90 ? 41.001 48.048 38.294 1.00 17.68 117 HIS A O 1
ATOM 675 N N . SER A 1 91 ? 41.017 50.291 38.123 1.00 12.82 118 SER A N 1
ATOM 676 C CA . SER A 1 91 ? 40.586 50.249 36.725 1.00 12.83 118 SER A CA 1
ATOM 677 C C . SER A 1 91 ? 41.364 51.147 35.771 1.00 13.78 118 SER A C 1
ATOM 678 O O . SER A 1 91 ? 41.234 50.962 34.558 1.00 13.11 118 SER A O 1
ATOM 681 N N . TYR A 1 92 ? 42.159 52.101 36.258 1.00 10.65 119 TYR A N 1
ATOM 682 C CA . TYR A 1 92 ? 42.822 53.056 35.369 1.00 13.94 119 TYR A CA 1
ATOM 683 C C . TYR A 1 92 ? 43.807 52.382 34.416 1.00 14.89 119 TYR A C 1
ATOM 684 O O . TYR A 1 92 ? 44.029 52.877 33.301 1.00 16.30 119 TYR A O 1
ATOM 693 N N . GLY A 1 93 ? 44.439 51.288 34.844 1.00 14.67 120 GLY A N 1
ATOM 694 C CA . GLY A 1 93 ? 45.372 50.563 33.996 1.00 11.49 120 GLY A CA 1
ATOM 695 C C . GLY A 1 93 ? 44.767 49.871 32.795 1.00 16.22 120 GLY A C 1
ATOM 696 O O . GLY A 1 93 ? 45.526 49.297 32.007 1.00 14.60 120 GLY A O 1
ATOM 697 N N . ASN A 1 94 ? 43.431 49.915 32.624 1.00 13.98 121 ASN A N 1
ATOM 698 C CA . ASN A 1 94 ? 42.794 49.281 31.467 1.00 13.23 121 ASN A CA 1
ATOM 699 C C . ASN A 1 94 ? 43.452 49.720 30.165 1.00 16.20 121 ASN A C 1
ATOM 700 O O . ASN A 1 94 ? 43.589 48.928 29.225 1.00 15.17 121 ASN A O 1
ATOM 705 N N . MET A 1 95 ? 43.861 50.989 30.095 1.00 12.10 122 MET A N 1
ATOM 706 C CA . MET A 1 95 ? 44.413 51.533 28.865 1.00 16.43 122 MET A CA 1
ATOM 707 C C . MET A 1 95 ? 45.711 50.858 28.453 1.00 17.64 122 MET A C 1
ATOM 708 O O . MET A 1 95 ? 46.140 51.021 27.304 1.00 18.77 122 MET A O 1
ATOM 713 N N . TYR A 1 96 ? 46.383 50.160 29.363 1.00 16.85 123 TYR A N 1
ATOM 714 C CA . TYR A 1 96 ? 47.673 49.570 29.040 1.00 17.67 123 TYR A CA 1
ATOM 715 C C . TYR A 1 96 ? 47.560 48.115 28.600 1.00 18.07 123 TYR A C 1
ATOM 716 O O . TYR A 1 96 ? 48.564 47.528 28.192 1.00 18.98 123 TYR A O 1
ATOM 725 N N . LEU A 1 97 ? 46.369 47.524 28.681 1.00 15.83 124 LEU A N 1
ATOM 726 C CA . LEU A 1 97 ? 46.141 46.180 28.168 1.00 17.61 124 LEU A CA 1
ATOM 727 C C . LEU A 1 97 ? 46.294 46.155 26.649 1.00 20.45 124 LEU A C 1
ATOM 728 O O . LEU A 1 97 ? 45.928 47.102 25.952 1.00 23.01 124 LEU A O 1
ATOM 733 N N . LYS A 1 98 ? 46.821 45.042 26.142 1.00 21.79 125 LYS A N 1
ATOM 734 C CA . LYS A 1 98 ? 46.950 44.803 24.710 1.00 27.07 125 LYS A CA 1
ATOM 735 C C . LYS A 1 98 ? 45.979 43.697 24.310 1.00 31.18 125 LYS A C 1
ATOM 736 O O . LYS A 1 98 ? 45.448 42.971 25.148 1.00 31.68 125 LYS A O 1
ATOM 742 N N . ALA A 1 99 ? 45.785 43.553 23.009 1.00 34.68 126 ALA A N 1
ATOM 743 C CA . ALA A 1 99 ? 45.069 42.388 22.513 1.00 36.87 126 ALA A CA 1
ATOM 744 C C . ALA A 1 99 ? 45.787 41.120 22.979 1.00 36.71 126 ALA A C 1
ATOM 745 O O . ALA A 1 99 ? 47.021 41.116 23.087 1.00 38.10 126 ALA A O 1
ATOM 747 N N . PRO A 1 100 ? 45.060 40.030 23.276 1.00 34.83 127 PRO A N 1
ATOM 748 C CA . PRO A 1 100 ? 43.627 39.870 23.031 1.00 33.61 127 PRO A CA 1
ATOM 749 C C . PRO A 1 100 ? 42.748 40.138 24.267 1.00 26.63 127 PRO A C 1
ATOM 750 O O . PRO A 1 100 ? 41.598 39.703 24.272 1.00 23.53 127 PRO A O 1
ATOM 754 N N . THR A 1 101 ? 43.279 40.827 25.281 1.00 17.53 128 THR A N 1
ATOM 755 C CA . THR A 1 101 ? 42.616 40.904 26.578 1.00 13.50 128 THR A CA 1
ATOM 756 C C . THR A 1 101 ? 41.307 41.681 26.476 1.00 16.77 128 THR A C 1
ATOM 757 O O . THR A 1 101 ? 41.272 42.791 25.935 1.00 18.62 128 THR A O 1
ATOM 761 N N . ARG A 1 102 ? 40.239 41.111 27.026 1.00 13.42 129 ARG A N 1
ATOM 762 C CA . ARG A 1 102 ? 38.938 41.764 27.079 1.00 14.89 129 ARG A CA 1
ATOM 763 C C . ARG A 1 102 ? 38.631 42.209 28.503 1.00 14.90 129 ARG A C 1
ATOM 764 O O . ARG A 1 102 ? 38.862 41.465 29.465 1.00 11.00 129 ARG A O 1
ATOM 772 N N . VAL A 1 103 ? 38.122 43.436 28.643 1.00 12.80 130 VAL A N 1
ATOM 773 C CA . VAL A 1 103 ? 37.838 43.997 29.961 1.00 9.08 130 VAL A CA 1
ATOM 774 C C . VAL A 1 103 ? 36.426 43.604 30.364 1.00 9.70 130 VAL A C 1
ATOM 775 O O . VAL A 1 103 ? 35.480 43.734 29.573 1.00 10.37 130 VAL A O 1
ATOM 779 N N . ILE A 1 104 ? 36.286 43.108 31.591 1.00 11.16 131 ILE A N 1
ATOM 780 C CA . ILE A 1 104 ? 34.995 42.793 32.194 1.00 12.03 131 ILE A CA 1
ATOM 781 C C . ILE A 1 104 ? 34.729 43.818 33.285 1.00 7.82 131 ILE A C 1
ATOM 782 O O . ILE A 1 104 ? 35.556 44.000 34.186 1.00 10.92 131 ILE A O 1
ATOM 787 N N . GLN A 1 105 ? 33.581 44.482 33.215 1.00 7.83 132 GLN A N 1
ATOM 788 C CA . GLN A 1 105 ? 33.187 45.399 34.276 1.00 9.52 132 GLN A CA 1
ATOM 789 C C . GLN A 1 105 ? 31.672 45.509 34.264 1.00 9.95 132 GLN A C 1
ATOM 790 O O . GLN A 1 105 ? 30.996 44.983 33.378 1.00 12.40 132 GLN A O 1
ATOM 796 N N . SER A 1 106 ? 31.143 46.217 35.252 1.00 9.04 133 SER A N 1
ATOM 797 C CA A SER A 1 106 ? 29.707 46.411 35.324 0.61 10.26 133 SER A CA 1
ATOM 798 C CA B SER A 1 106 ? 29.709 46.425 35.336 0.39 9.91 133 SER A CA 1
ATOM 799 C C . SER A 1 106 ? 29.269 47.467 34.315 1.00 11.33 133 SER A C 1
ATOM 800 O O . SER A 1 106 ? 30.046 48.341 33.912 1.00 11.58 133 SER A O 1
ATOM 805 N N . THR A 1 107 ? 28.002 47.372 33.894 1.00 11.09 134 THR A N 1
ATOM 806 C CA . THR A 1 107 ? 27.463 48.409 33.019 1.00 13.24 134 THR A CA 1
ATOM 807 C C . THR A 1 107 ? 27.504 49.773 33.695 1.00 14.37 134 THR A C 1
ATOM 808 O O . THR A 1 107 ? 27.758 50.787 33.029 1.00 13.82 134 THR A O 1
ATOM 812 N N . LYS A 1 108 ? 27.290 49.815 35.017 1.00 11.77 135 LYS A N 1
ATOM 813 C CA . LYS A 1 108 ? 27.361 51.081 35.750 1.00 17.65 135 LYS A CA 1
ATOM 814 C C . LYS A 1 108 ? 28.767 51.667 35.720 1.00 15.91 135 LYS A C 1
ATOM 815 O O . LYS A 1 108 ? 28.938 52.889 35.615 1.00 15.86 135 LYS A O 1
ATOM 821 N N . THR A 1 109 ? 29.786 50.814 35.858 1.00 11.52 136 THR A N 1
ATOM 822 C CA . THR A 1 109 ? 31.165 51.270 35.724 1.00 12.59 136 THR A CA 1
ATOM 823 C C . THR A 1 109 ? 31.381 51.926 34.364 1.00 13.51 136 THR A C 1
ATOM 824 O O . THR A 1 109 ? 31.947 53.019 34.273 1.00 13.68 136 THR A O 1
ATOM 828 N N . ARG A 1 110 ? 30.947 51.251 33.294 1.00 12.19 137 ARG A N 1
ATOM 829 C CA . ARG A 1 110 ? 31.102 51.780 31.940 1.00 14.46 137 ARG A CA 1
ATOM 830 C C . ARG A 1 110 ? 30.418 53.132 31.794 1.00 13.92 137 ARG A C 1
ATOM 831 O O . ARG A 1 110 ? 31.006 54.088 31.264 1.00 16.08 137 ARG A O 1
ATOM 839 N N . ASP A 1 111 ? 29.155 53.217 32.227 1.00 16.34 138 ASP A N 1
ATOM 840 C CA . ASP A 1 111 ? 28.424 54.478 32.142 1.00 20.85 138 ASP A CA 1
ATOM 841 C C . ASP A 1 111 ? 29.179 55.592 32.854 1.00 18.47 138 ASP A C 1
ATOM 842 O O . ASP A 1 111 ? 29.324 56.693 32.317 1.00 20.29 138 ASP A O 1
ATOM 847 N N . TYR A 1 112 ? 29.670 55.319 34.068 1.00 16.84 139 TYR A N 1
ATOM 848 C CA . TYR A 1 112 ? 30.323 56.367 34.849 1.00 15.90 139 TYR A CA 1
ATOM 849 C C . TYR A 1 112 ? 31.618 56.827 34.195 1.00 18.09 139 TYR A C 1
ATOM 850 O O . TYR A 1 112 ? 31.881 58.031 34.102 1.00 17.22 139 TYR A O 1
ATOM 859 N N . VAL A 1 113 ? 32.463 55.879 33.772 1.00 14.19 140 VAL A N 1
ATOM 860 C CA . VAL A 1 113 ? 33.722 56.249 33.122 1.00 13.87 140 VAL A CA 1
ATOM 861 C C . VAL A 1 113 ? 33.451 57.052 31.857 1.00 17.63 140 VAL A C 1
ATOM 862 O O . VAL A 1 113 ? 34.116 58.062 31.587 1.00 16.20 140 VAL A O 1
ATOM 866 N N . ASP A 1 114 ? 32.451 56.625 31.073 1.00 19.62 141 ASP A N 1
ATOM 867 C CA . ASP A 1 114 ? 32.127 57.283 29.813 1.00 24.07 141 ASP A CA 1
ATOM 868 C C . ASP A 1 114 ? 31.778 58.746 30.017 1.00 27.31 141 ASP A C 1
ATOM 869 O O . ASP A 1 114 ? 32.144 59.594 29.199 1.00 30.26 141 ASP A O 1
ATOM 874 N N . GLY A 1 115 ? 31.043 59.058 31.084 1.00 22.80 142 GLY A N 1
ATOM 875 C CA . GLY A 1 115 ? 30.568 60.409 31.295 1.00 23.49 142 GLY A CA 1
ATOM 876 C C . GLY A 1 115 ? 31.426 61.256 32.213 1.00 25.19 142 GLY A C 1
ATOM 877 O O . GLY A 1 115 ? 31.322 62.482 32.175 1.00 25.93 142 GLY A O 1
ATOM 878 N N . HIS A 1 116 ? 32.284 60.642 33.047 1.00 20.86 143 HIS A N 1
ATOM 879 C CA . HIS A 1 116 ? 32.874 61.416 34.136 1.00 20.36 143 HIS A CA 1
ATOM 880 C C . HIS A 1 116 ? 34.333 61.081 34.441 1.00 20.77 143 HIS A C 1
ATOM 881 O O . HIS A 1 116 ? 34.822 61.449 35.516 1.00 17.96 143 HIS A O 1
ATOM 888 N N . LEU A 1 117 ? 35.051 60.396 33.543 1.00 21.45 144 LEU A N 1
ATOM 889 C CA . LEU A 1 117 ? 36.438 60.034 33.854 1.00 18.67 144 LEU A CA 1
ATOM 890 C C . LEU A 1 117 ? 37.260 61.261 34.219 1.00 21.82 144 LEU A C 1
ATOM 891 O O . LEU A 1 117 ? 38.073 61.219 35.155 1.00 20.10 144 LEU A O 1
ATOM 896 N N . ALA A 1 118 ? 37.036 62.371 33.504 1.00 21.86 145 ALA A N 1
ATOM 897 C CA . ALA A 1 118 ? 37.809 63.591 33.718 1.00 24.87 145 ALA A CA 1
ATOM 898 C C . ALA A 1 118 ? 37.659 64.112 35.138 1.00 28.79 145 ALA A C 1
ATOM 899 O O . ALA A 1 118 ? 38.647 64.520 35.760 1.00 30.34 145 ALA A O 1
ATOM 901 N N . ASP A 1 119 ? 36.432 64.136 35.672 1.00 26.86 146 ASP A N 1
ATOM 902 C CA . ASP A 1 119 ? 36.320 64.645 37.032 1.00 31.41 146 ASP A CA 1
ATOM 903 C C . ASP A 1 119 ? 36.721 63.593 38.062 1.00 26.86 146 ASP A C 1
ATOM 904 O O . ASP A 1 119 ? 37.203 63.948 39.145 1.00 23.20 146 ASP A O 1
ATOM 909 N N . ASP A 1 120 ? 36.583 62.309 37.732 1.00 25.78 147 ASP A N 1
ATOM 910 C CA . ASP A 1 120 ? 37.119 61.264 38.596 1.00 21.31 147 ASP A CA 1
ATOM 911 C C . ASP A 1 120 ? 38.637 61.378 38.720 1.00 24.30 147 ASP A C 1
ATOM 912 O O . ASP A 1 120 ? 39.190 61.253 39.822 1.00 22.85 147 ASP A O 1
ATOM 917 N N . LYS A 1 121 ? 39.325 61.636 37.598 1.00 20.56 148 LYS A N 1
ATOM 918 C CA . LYS A 1 121 ? 40.776 61.820 37.624 1.00 21.44 148 LYS A CA 1
ATOM 919 C C . LYS A 1 121 ? 41.167 63.030 38.467 1.00 20.54 148 LYS A C 1
ATOM 920 O O . LYS A 1 121 ? 42.143 62.980 39.228 1.00 17.98 148 LYS A O 1
ATOM 926 N N . ALA A 1 122 ? 40.432 64.138 38.323 1.00 21.98 149 ALA A N 1
ATOM 927 C CA . ALA A 1 122 ? 40.692 65.319 39.142 1.00 23.78 149 ALA A CA 1
ATOM 928 C C . ALA A 1 122 ? 40.572 65.005 40.631 1.00 25.91 149 ALA A C 1
ATOM 929 O O . ALA A 1 122 ? 41.393 65.464 41.436 1.00 22.99 149 ALA A O 1
ATOM 931 N N . PHE A 1 123 ? 39.558 64.220 41.013 1.00 25.60 150 PHE A N 1
ATOM 932 C CA . PHE A 1 123 ? 39.387 63.818 42.408 1.00 29.24 150 PHE A CA 1
ATOM 933 C C . PHE A 1 123 ? 40.566 62.985 42.891 1.00 25.04 150 PHE A C 1
ATOM 934 O O . PHE A 1 123 ? 41.071 63.193 44.001 1.00 23.31 150 PHE A O 1
ATOM 942 N N . MET A 1 124 ? 40.999 62.021 42.075 1.00 18.32 151 MET A N 1
ATOM 943 C CA . MET A 1 124 ? 42.121 61.162 42.436 1.00 18.99 151 MET A CA 1
ATOM 944 C C . MET A 1 124 ? 43.420 61.951 42.553 1.00 20.10 151 MET A C 1
ATOM 945 O O . MET A 1 124 ? 44.248 61.663 43.427 1.00 25.00 151 MET A O 1
ATOM 950 N N . VAL A 1 125 ? 43.628 62.945 41.688 1.00 16.80 152 VAL A N 1
ATOM 951 C CA . VAL A 1 125 ? 44.827 63.783 41.822 1.00 16.75 152 VAL A CA 1
ATOM 952 C C . VAL A 1 125 ? 44.777 64.569 43.125 1.00 23.13 152 VAL A C 1
ATOM 953 O O . VAL A 1 125 ? 45.775 64.669 43.853 1.00 20.72 152 VAL A O 1
ATOM 957 N N . LYS A 1 126 ? 43.597 65.093 43.465 1.00 25.01 153 LYS A N 1
ATOM 958 C CA . LYS A 1 126 ? 43.417 65.855 44.697 1.00 28.16 153 LYS A CA 1
ATOM 959 C C . LYS A 1 126 ? 43.790 65.043 45.929 1.00 28.97 153 LYS A C 1
ATOM 960 O O . LYS A 1 126 ? 44.458 65.553 46.835 1.00 32.59 153 LYS A O 1
ATOM 966 N N . ASN A 1 127 ? 43.381 63.774 45.981 1.00 27.07 154 ASN A N 1
ATOM 967 C CA . ASN A 1 127 ? 43.522 62.984 47.193 1.00 32.69 154 ASN A CA 1
ATOM 968 C C . ASN A 1 127 ? 44.758 62.096 47.207 1.00 30.18 154 ASN A C 1
ATOM 969 O O . ASN A 1 127 ? 45.226 61.738 48.294 1.00 25.89 154 ASN A O 1
ATOM 974 N N . PHE A 1 128 ? 45.300 61.727 46.050 1.00 25.41 155 PHE A N 1
ATOM 975 C CA . PHE A 1 128 ? 46.496 60.892 46.013 1.00 24.02 155 PHE A CA 1
ATOM 976 C C . PHE A 1 128 ? 47.690 61.575 45.358 1.00 25.68 155 PHE A C 1
ATOM 977 O O . PHE A 1 128 ? 48.765 60.957 45.239 1.00 23.18 155 PHE A O 1
ATOM 985 N N . GLY A 1 129 ? 47.548 62.830 44.972 1.00 21.20 156 GLY A N 1
ATOM 986 C CA . GLY A 1 129 ? 48.682 63.614 44.537 1.00 20.66 156 GLY A CA 1
ATOM 987 C C . GLY A 1 129 ? 48.843 63.608 43.030 1.00 20.06 156 GLY A C 1
ATOM 988 O O . GLY A 1 129 ? 48.423 62.683 42.330 1.00 17.72 156 GLY A O 1
ATOM 989 N N . ALA A 1 130 ? 49.472 64.657 42.520 1.00 19.62 157 ALA A N 1
ATOM 990 C CA . ALA A 1 130 ? 49.853 64.674 41.123 1.00 20.57 157 ALA A CA 1
ATOM 991 C C . ALA A 1 130 ? 51.145 63.883 40.932 1.00 21.94 157 ALA A C 1
ATOM 992 O O . ALA A 1 130 ? 51.896 63.629 41.881 1.00 20.55 157 ALA A O 1
ATOM 994 N N . GLY A 1 131 ? 51.416 63.515 39.684 1.00 21.69 158 GLY A N 1
ATOM 995 C CA . GLY A 1 131 ? 52.623 62.774 39.384 1.00 24.15 158 GLY A CA 1
ATOM 996 C C . GLY A 1 131 ? 52.574 61.313 39.772 1.00 24.62 158 GLY A C 1
ATOM 997 O O . GLY A 1 131 ? 53.620 60.656 39.779 1.00 24.03 158 GLY A O 1
ATOM 998 N N . ARG A 1 132 ? 51.400 60.799 40.135 1.00 19.26 159 ARG A N 1
ATOM 999 C CA . ARG A 1 132 ? 51.200 59.390 40.445 1.00 21.00 159 ARG A CA 1
ATOM 1000 C C . ARG A 1 132 ? 50.582 58.626 39.277 1.00 20.66 159 ARG A C 1
ATOM 1001 O O . ARG A 1 132 ? 50.048 57.529 39.473 1.00 20.92 159 ARG A O 1
ATOM 1009 N N . GLY A 1 133 ? 50.626 59.189 38.072 1.00 19.88 160 GLY A N 1
ATOM 1010 C CA . GLY A 1 133 ? 50.216 58.479 36.882 1.00 20.53 160 GLY A CA 1
ATOM 1011 C C . GLY A 1 133 ? 48.769 58.657 36.481 1.00 20.94 160 GLY A C 1
ATOM 1012 O O . GLY A 1 133 ? 48.373 58.155 35.418 1.00 20.33 160 GLY A O 1
ATOM 1013 N N . VAL A 1 134 ? 47.970 59.355 37.286 1.00 20.80 161 VAL A N 1
ATOM 1014 C CA . VAL A 1 134 ? 46.565 59.556 36.943 1.00 23.20 161 VAL A CA 1
ATOM 1015 C C . VAL A 1 134 ? 46.432 60.462 35.720 1.00 23.05 161 VAL A C 1
ATOM 1016 O O . VAL A 1 134 ? 45.572 60.239 34.862 1.00 19.65 161 VAL A O 1
ATOM 1020 N N . GLU A 1 135 ? 47.282 61.492 35.617 1.00 21.98 162 GLU A N 1
ATOM 1021 C CA . GLU A 1 135 ? 47.189 62.442 34.506 1.00 22.77 162 GLU A CA 1
ATOM 1022 C C . GLU A 1 135 ? 47.317 61.762 33.149 1.00 23.42 162 GLU A C 1
ATOM 1023 O O . GLU A 1 135 ? 46.726 62.221 32.162 1.00 24.97 162 GLU A O 1
ATOM 1029 N N . GLN A 1 136 ? 48.094 60.687 33.069 1.00 20.77 163 GLN A N 1
ATOM 1030 C CA . GLN A 1 136 ? 48.295 60.000 31.802 1.00 23.80 163 GLN A CA 1
ATOM 1031 C C . GLN A 1 136 ? 47.108 59.128 31.392 1.00 23.54 163 GLN A C 1
ATOM 1032 O O . GLN A 1 136 ? 47.081 58.650 30.250 1.00 23.72 163 GLN A O 1
ATOM 1038 N N . ILE A 1 137 ? 46.119 58.924 32.265 1.00 18.57 164 ILE A N 1
ATOM 1039 C CA . ILE A 1 137 ? 45.100 57.899 32.022 1.00 16.47 164 ILE A CA 1
ATOM 1040 C C . ILE A 1 137 ? 44.116 58.368 30.957 1.00 18.22 164 ILE A C 1
ATOM 1041 O O . ILE A 1 137 ? 43.600 59.491 31.014 1.00 18.04 164 ILE A O 1
ATOM 1046 N N . THR A 1 138 ? 43.852 57.499 29.977 1.00 21.63 165 THR A N 1
ATOM 1047 C CA . THR A 1 138 ? 42.781 57.677 29.006 1.00 21.92 165 THR A CA 1
ATOM 1048 C C . THR A 1 138 ? 41.746 56.572 29.199 1.00 22.54 165 THR A C 1
ATOM 1049 O O . THR A 1 138 ? 42.043 55.498 29.735 1.00 21.07 165 THR A O 1
ATOM 1053 N N . ALA A 1 139 ? 40.527 56.842 28.740 1.00 20.75 166 ALA A N 1
ATOM 1054 C CA . ALA A 1 139 ? 39.409 55.943 28.988 1.00 21.43 166 ALA A CA 1
ATOM 1055 C C . ALA A 1 139 ? 39.547 54.655 28.185 1.00 19.64 166 ALA A C 1
ATOM 1056 O O . ALA A 1 139 ? 39.862 54.672 26.987 1.00 21.68 166 ALA A O 1
ATOM 1058 N N . ARG A 1 140 ? 39.297 53.533 28.847 1.00 14.98 167 ARG A N 1
ATOM 1059 C CA . ARG A 1 140 ? 39.187 52.230 28.195 1.00 14.61 167 ARG A CA 1
ATOM 1060 C C . ARG A 1 140 ? 38.110 51.481 28.983 1.00 15.72 167 ARG A C 1
ATOM 1061 O O . ARG A 1 140 ? 38.374 50.899 30.037 1.00 20.53 167 ARG A O 1
ATOM 1069 N N . THR A 1 141 ? 36.877 51.552 28.491 1.00 13.04 168 THR A N 1
ATOM 1070 C CA . THR A 1 141 ? 35.756 50.940 29.179 1.00 16.74 168 THR A CA 1
ATOM 1071 C C . THR A 1 141 ? 35.610 49.484 28.738 1.00 16.84 168 THR A C 1
ATOM 1072 O O . THR A 1 141 ? 36.335 48.996 27.870 1.00 18.31 168 THR A O 1
ATOM 1076 N N . GLY A 1 142 ? 34.627 48.797 29.322 1.00 14.06 169 GLY A N 1
ATOM 1077 C CA . GLY A 1 142 ? 34.589 47.353 29.255 1.00 16.22 169 GLY A CA 1
ATOM 1078 C C . GLY A 1 142 ? 34.143 46.824 27.906 1.00 15.01 169 GLY A C 1
ATOM 1079 O O . GLY A 1 142 ? 33.433 47.482 27.142 1.00 15.27 169 GLY A O 1
ATOM 1080 N N . ASP A 1 143 ? 34.588 45.607 27.619 1.00 12.12 170 ASP A N 1
ATOM 1081 C CA . ASP A 1 143 ? 34.152 44.850 26.451 1.00 11.88 170 ASP A CA 1
ATOM 1082 C C . ASP A 1 143 ? 32.910 44.031 26.773 1.00 11.22 170 ASP A C 1
ATOM 1083 O O . ASP A 1 143 ? 31.953 43.984 25.989 1.00 14.08 170 ASP A O 1
ATOM 1088 N N . ILE A 1 144 ? 32.949 43.359 27.916 1.00 12.44 171 ILE A N 1
ATOM 1089 C CA . ILE A 1 144 ? 31.899 42.487 28.414 1.00 12.46 171 ILE A CA 1
ATOM 1090 C C . ILE A 1 144 ? 31.349 43.162 29.667 1.00 12.82 171 ILE A C 1
ATOM 1091 O O . ILE A 1 144 ? 32.096 43.401 30.621 1.00 11.13 171 ILE A O 1
ATOM 1096 N N . LEU A 1 145 ? 30.061 43.480 29.672 1.00 10.59 172 LEU A N 1
ATOM 1097 C CA . LEU A 1 145 ? 29.478 44.274 30.738 1.00 12.53 172 LEU A CA 1
ATOM 1098 C C . LEU A 1 145 ? 28.465 43.439 31.512 1.00 14.11 172 LEU A C 1
ATOM 1099 O O . LEU A 1 145 ? 27.588 42.806 30.911 1.00 13.69 172 LEU A O 1
ATOM 1104 N N . VAL A 1 146 ? 28.581 43.445 32.839 1.00 12.57 173 VAL A N 1
ATOM 1105 C CA . VAL A 1 146 ? 27.664 42.709 33.707 1.00 12.36 173 VAL A CA 1
ATOM 1106 C C . VAL A 1 146 ? 26.543 43.664 34.107 1.00 10.53 173 VAL A C 1
ATOM 1107 O O . VAL A 1 146 ? 26.819 44.681 34.754 1.00 12.28 173 VAL A O 1
ATOM 1111 N N . PRO A 1 147 ? 25.296 43.383 33.745 1.00 14.53 174 PRO A N 1
ATOM 1112 C CA . PRO A 1 147 ? 24.182 44.295 34.068 1.00 17.67 174 PRO A CA 1
ATOM 1113 C C . PRO A 1 147 ? 23.896 44.315 35.561 1.00 23.20 174 PRO A C 1
ATOM 1114 O O . PRO A 1 147 ? 24.376 43.445 36.311 1.00 16.68 174 PRO A O 1
ATOM 1118 N N . PRO A 1 148 ? 23.121 45.296 36.034 1.00 27.60 175 PRO A N 1
ATOM 1119 C CA . PRO A 1 148 ? 22.790 45.361 37.463 1.00 27.67 175 PRO A CA 1
ATOM 1120 C C . PRO A 1 148 ? 22.222 44.049 37.979 1.00 24.89 175 PRO A C 1
ATOM 1121 O O . PRO A 1 148 ? 21.302 43.474 37.394 1.00 25.14 175 PRO A O 1
ATOM 1125 N N . GLY A 1 149 ? 22.787 43.569 39.082 1.00 21.44 176 GLY A N 1
ATOM 1126 C CA . GLY A 1 149 ? 22.353 42.311 39.651 1.00 18.97 176 GLY A CA 1
ATOM 1127 C C . GLY A 1 149 ? 22.651 41.077 38.831 1.00 23.59 176 GLY A C 1
ATOM 1128 O O . GLY A 1 149 ? 22.122 40.007 39.146 1.00 27.14 176 GLY A O 1
ATOM 1129 N N . GLY A 1 150 ? 23.484 41.178 37.788 1.00 22.73 177 GLY A N 1
ATOM 1130 C CA . GLY A 1 150 ? 23.738 40.055 36.912 1.00 21.07 177 GLY A CA 1
ATOM 1131 C C . GLY A 1 150 ? 24.940 39.215 37.329 1.00 18.30 177 GLY A C 1
ATOM 1132 O O . GLY A 1 150 ? 25.635 39.488 38.310 1.00 14.48 177 GLY A O 1
ATOM 1133 N N . ARG A 1 151 ? 25.178 38.158 36.550 1.00 15.96 178 ARG A N 1
ATOM 1134 C CA . ARG A 1 151 ? 26.377 37.357 36.724 1.00 16.13 178 ARG A CA 1
ATOM 1135 C C . ARG A 1 151 ? 26.729 36.685 35.404 1.00 19.14 178 ARG A C 1
ATOM 1136 O O . ARG A 1 151 ? 25.863 36.429 34.559 1.00 18.81 178 ARG A O 1
ATOM 1144 N N . VAL A 1 152 ? 28.015 36.382 35.244 1.00 15.42 179 VAL A N 1
ATOM 1145 C CA . VAL A 1 152 ? 28.496 35.744 34.030 1.00 17.36 179 VAL A CA 1
ATOM 1146 C C . VAL A 1 152 ? 29.633 34.807 34.403 1.00 17.26 179 VAL A C 1
ATOM 1147 O O . VAL A 1 152 ? 30.356 35.035 35.385 1.00 13.78 179 VAL A O 1
ATOM 1151 N N . SER A 1 153 ? 29.760 33.725 33.628 1.00 14.12 180 SER A N 1
ATOM 1152 C CA . SER A 1 153 ? 30.824 32.739 33.766 1.00 13.27 180 SER A CA 1
ATOM 1153 C C . SER A 1 153 ? 31.813 32.880 32.619 1.00 13.77 180 SER A C 1
ATOM 1154 O O . SER A 1 153 ? 31.430 33.130 31.472 1.00 11.99 180 SER A O 1
ATOM 1157 N N . VAL A 1 154 ? 33.085 32.674 32.925 1.00 12.76 181 VAL A N 1
ATOM 1158 C CA . VAL A 1 154 ? 34.155 32.838 31.959 1.00 11.31 181 VAL A CA 1
ATOM 1159 C C . VAL A 1 154 ? 35.027 31.591 32.037 1.00 11.55 181 VAL A C 1
ATOM 1160 O O . VAL A 1 154 ? 35.544 31.266 33.113 1.00 12.42 181 VAL A O 1
ATOM 1164 N N . ASP A 1 155 ? 35.172 30.891 30.912 1.00 14.47 182 ASP A N 1
ATOM 1165 C CA . ASP A 1 155 ? 35.920 29.632 30.836 1.00 17.33 182 ASP A CA 1
ATOM 1166 C C . ASP A 1 155 ? 37.338 29.938 30.368 1.00 20.32 182 ASP A C 1
ATOM 1167 O O . ASP A 1 155 ? 37.540 30.366 29.226 1.00 18.38 182 ASP A O 1
ATOM 1172 N N . LEU A 1 156 ? 38.317 29.718 31.248 1.00 13.18 183 LEU A N 1
ATOM 1173 C CA . LEU A 1 156 ? 39.723 29.892 30.907 1.00 17.84 183 LEU A CA 1
ATOM 1174 C C . LEU A 1 156 ? 40.369 28.595 30.452 1.00 19.43 183 LEU A C 1
ATOM 1175 O O . LEU A 1 156 ? 41.584 28.568 30.250 1.00 17.28 183 LEU A O 1
ATOM 1180 N N . GLY A 1 157 ? 39.587 27.531 30.305 1.00 16.31 184 GLY A N 1
ATOM 1181 C CA . GLY A 1 157 ? 40.135 26.207 30.061 1.00 22.22 184 GLY A CA 1
ATOM 1182 C C . GLY A 1 157 ? 40.350 25.477 31.368 1.00 21.52 184 GLY A C 1
ATOM 1183 O O . GLY A 1 157 ? 41.259 25.819 32.134 1.00 18.77 184 GLY A O 1
ATOM 1184 N N . GLY A 1 158 ? 39.510 24.483 31.651 1.00 23.10 185 GLY A N 1
ATOM 1185 C CA . GLY A 1 158 ? 39.588 23.740 32.888 1.00 21.46 185 GLY A CA 1
ATOM 1186 C C . GLY A 1 158 ? 39.160 24.493 34.126 1.00 23.59 185 GLY A C 1
ATOM 1187 O O . GLY A 1 158 ? 38.861 23.855 35.139 1.00 28.79 185 GLY A O 1
ATOM 1188 N N . LYS A 1 159 ? 39.131 25.825 34.097 1.00 23.38 186 LYS A N 1
ATOM 1189 C CA . LYS A 1 159 ? 38.689 26.658 35.200 1.00 20.65 186 LYS A CA 1
ATOM 1190 C C . LYS A 1 159 ? 37.628 27.610 34.674 1.00 19.91 186 LYS A C 1
ATOM 1191 O O . LYS A 1 159 ? 37.850 28.294 33.669 1.00 19.99 186 LYS A O 1
ATOM 1197 N N . THR A 1 160 ? 36.489 27.671 35.358 1.00 15.97 187 THR A N 1
ATOM 1198 C CA . THR A 1 160 ? 35.421 28.594 35.009 1.00 18.99 187 THR A CA 1
ATOM 1199 C C . THR A 1 160 ? 35.245 29.559 36.166 1.00 18.09 187 THR A C 1
ATOM 1200 O O . THR A 1 160 ? 35.035 29.136 37.307 1.00 18.58 187 THR A O 1
ATOM 1204 N N . VAL A 1 161 ? 35.343 30.854 35.872 1.00 13.74 188 VAL A N 1
ATOM 1205 C CA . VAL A 1 161 ? 35.324 31.903 36.884 1.00 12.16 188 VAL A CA 1
ATOM 1206 C C . VAL A 1 161 ? 33.947 32.553 36.889 1.00 11.79 188 VAL A C 1
ATOM 1207 O O . VAL A 1 161 ? 33.377 32.828 35.822 1.00 14.69 188 VAL A O 1
ATOM 1211 N N . GLU A 1 162 ? 33.411 32.816 38.074 1.00 11.25 189 GLU A N 1
ATOM 1212 C CA . GLU A 1 162 ? 32.118 33.487 38.200 1.00 14.29 189 GLU A CA 1
ATOM 1213 C C . GLU A 1 162 ? 32.336 34.951 38.541 1.00 17.13 189 GLU A C 1
ATOM 1214 O O . GLU A 1 162 ? 33.072 35.273 39.483 1.00 16.30 189 GLU A O 1
ATOM 1220 N N . ILE A 1 163 ? 31.667 35.831 37.802 1.00 10.94 190 ILE A N 1
ATOM 1221 C CA . ILE A 1 163 ? 31.730 37.266 38.036 1.00 10.78 190 ILE A CA 1
ATOM 1222 C C . ILE A 1 163 ? 30.316 37.699 38.385 1.00 17.29 190 ILE A C 1
ATOM 1223 O O . ILE A 1 163 ? 29.398 37.574 37.558 1.00 13.82 190 ILE A O 1
ATOM 1228 N N . ILE A 1 164 ? 30.131 38.184 39.614 1.00 11.45 191 ILE A N 1
ATOM 1229 C CA . ILE A 1 164 ? 28.811 38.252 40.240 1.00 12.08 191 ILE A CA 1
ATOM 1230 C C . ILE A 1 164 ? 28.580 39.645 40.804 1.00 14.13 191 ILE A C 1
ATOM 1231 O O . ILE A 1 164 ? 29.434 40.183 41.520 1.00 14.33 191 ILE A O 1
ATOM 1236 N N . ASP A 1 165 ? 27.423 40.215 40.495 1.00 13.04 192 ASP A N 1
ATOM 1237 C CA . ASP A 1 165 ? 26.931 41.425 41.143 1.00 13.71 192 ASP A CA 1
ATOM 1238 C C . ASP A 1 165 ? 25.943 40.960 42.212 1.00 16.52 192 ASP A C 1
ATOM 1239 O O . ASP A 1 165 ? 24.813 40.573 41.901 1.00 17.31 192 ASP A O 1
ATOM 1244 N N . PHE A 1 166 ? 26.388 40.964 43.472 1.00 16.17 193 PHE A N 1
ATOM 1245 C CA . PHE A 1 166 ? 25.548 40.578 44.601 1.00 17.75 193 PHE A CA 1
ATOM 1246 C C . PHE A 1 166 ? 24.634 41.704 45.067 1.00 18.67 193 PHE A C 1
ATOM 1247 O O . PHE A 1 166 ? 23.843 41.498 45.994 1.00 18.66 193 PHE A O 1
ATOM 1255 N N . GLY A 1 167 ? 24.726 42.881 44.470 1.00 16.35 194 GLY A N 1
ATOM 1256 C CA . GLY A 1 167 ? 23.972 44.038 44.902 1.00 17.55 194 GLY A CA 1
ATOM 1257 C C . GLY A 1 167 ? 24.902 45.190 45.224 1.00 22.40 194 GLY A C 1
ATOM 1258 O O . GLY A 1 167 ? 26.122 45.090 45.100 1.00 19.09 194 GLY A O 1
ATOM 1259 N N . PHE A 1 168 ? 24.293 46.301 45.649 1.00 21.30 195 PHE A N 1
ATOM 1260 C CA . PHE A 1 168 ? 25.071 47.478 46.019 1.00 25.61 195 PHE A CA 1
ATOM 1261 C C . PHE A 1 168 ? 25.998 47.169 47.192 1.00 26.44 195 PHE A C 1
ATOM 1262 O O . PHE A 1 168 ? 25.549 46.742 48.260 1.00 24.12 195 PHE A O 1
ATOM 1270 N N . ALA A 1 169 ? 27.297 47.412 47.003 1.00 25.23 196 ALA A N 1
ATOM 1271 C CA . ALA A 1 169 ? 28.247 47.277 48.100 1.00 29.73 196 ALA A CA 1
ATOM 1272 C C . ALA A 1 169 ? 29.191 48.463 48.280 1.00 38.16 196 ALA A C 1
ATOM 1273 O O . ALA A 1 169 ? 29.828 48.554 49.337 1.00 44.84 196 ALA A O 1
ATOM 1275 N N . GLN A 1 170 ? 29.294 49.372 47.313 1.00 33.42 197 GLN A N 1
ATOM 1276 C CA . GLN A 1 170 ? 30.161 50.542 47.437 1.00 35.37 197 GLN A CA 1
ATOM 1277 C C . GLN A 1 170 ? 29.813 51.571 46.372 1.00 30.03 197 GLN A C 1
ATOM 1278 O O . GLN A 1 170 ? 29.722 52.770 46.658 1.00 30.78 197 GLN A O 1
ATOM 1284 N N . THR A 1 171 ? 29.625 51.113 45.134 1.00 26.55 198 THR A N 1
ATOM 1285 C CA . THR A 1 171 ? 29.370 52.014 44.013 1.00 28.89 198 THR A CA 1
ATOM 1286 C C . THR A 1 171 ? 28.051 51.779 43.302 1.00 26.64 198 THR A C 1
ATOM 1287 O O . THR A 1 171 ? 27.512 52.717 42.722 1.00 32.07 198 THR A O 1
ATOM 1291 N N . GLY A 1 172 ? 27.527 50.564 43.309 1.00 27.50 199 GLY A N 1
ATOM 1292 C CA . GLY A 1 172 ? 26.377 50.230 42.499 1.00 29.19 199 GLY A CA 1
ATOM 1293 C C . GLY A 1 172 ? 26.723 49.469 41.237 1.00 27.35 199 GLY A C 1
ATOM 1294 O O . GLY A 1 172 ? 25.814 48.961 40.567 1.00 31.83 199 GLY A O 1
ATOM 1295 N N . GLY A 1 173 ? 28.002 49.400 40.885 1.00 23.62 200 GLY A N 1
ATOM 1296 C CA . GLY A 1 173 ? 28.465 48.510 39.835 1.00 22.15 200 GLY A CA 1
ATOM 1297 C C . GLY A 1 173 ? 29.606 47.658 40.351 1.00 18.85 200 GLY A C 1
ATOM 1298 O O . GLY A 1 173 ? 30.669 47.535 39.721 1.00 15.95 200 GLY A O 1
ATOM 1299 N N . ASP A 1 174 ? 29.379 47.076 41.527 1.00 15.85 201 ASP A N 1
ATOM 1300 C CA . ASP A 1 174 ? 30.389 46.316 42.256 1.00 17.34 201 ASP A CA 1
ATOM 1301 C C . ASP A 1 174 ? 30.349 44.864 41.815 1.00 18.44 201 ASP A C 1
ATOM 1302 O O . ASP A 1 174 ? 29.311 44.207 41.926 1.00 21.69 201 ASP A O 1
ATOM 1307 N N . LEU A 1 175 ? 31.479 44.355 41.347 1.00 12.84 202 LEU A N 1
ATOM 1308 C CA . LEU A 1 175 ? 31.569 42.977 40.918 1.00 12.12 202 LEU A CA 1
ATOM 1309 C C . LEU A 1 175 ? 32.434 42.194 41.895 1.00 16.19 202 LEU A C 1
ATOM 1310 O O . LEU A 1 175 ? 33.445 42.701 42.392 1.00 13.06 202 LEU A O 1
ATOM 1315 N N . PHE A 1 176 ? 32.006 40.964 42.184 1.00 13.14 203 PHE A N 1
ATOM 1316 C CA . PHE A 1 176 ? 32.782 39.997 42.944 1.00 12.05 203 PHE A CA 1
ATOM 1317 C C . PHE A 1 176 ? 33.285 38.933 41.978 1.00 16.07 203 PHE A C 1
ATOM 1318 O O . PHE A 1 176 ? 32.576 38.559 41.034 1.00 16.11 203 PHE A O 1
ATOM 1326 N N . VAL A 1 177 ? 34.511 38.461 42.194 1.00 13.56 204 VAL A N 1
ATOM 1327 C CA . VAL A 1 177 ? 35.104 37.417 41.361 1.00 11.20 204 VAL A CA 1
ATOM 1328 C C . VAL A 1 177 ? 35.256 36.166 42.216 1.00 13.80 204 VAL A C 1
ATOM 1329 O O . VAL A 1 177 ? 35.919 36.196 43.263 1.00 13.56 204 VAL A O 1
ATOM 1333 N N . TRP A 1 178 ? 34.661 35.063 41.763 1.00 10.87 205 TRP A N 1
ATOM 1334 C CA . TRP A 1 178 ? 34.604 33.816 42.515 1.00 11.08 205 TRP A CA 1
ATOM 1335 C C . TRP A 1 178 ? 35.252 32.725 41.680 1.00 13.34 205 TRP A C 1
ATOM 1336 O O . TRP A 1 178 ? 34.815 32.455 40.554 1.00 13.57 205 TRP A O 1
ATOM 1347 N N . GLU A 1 179 ? 36.294 32.108 42.227 1.00 15.28 206 GLU A N 1
ATOM 1348 C CA . GLU A 1 179 ? 36.940 30.954 41.605 1.00 14.19 206 GLU A CA 1
ATOM 1349 C C . GLU A 1 179 ? 36.557 29.720 42.414 1.00 15.00 206 GLU A C 1
ATOM 1350 O O . GLU A 1 179 ? 37.157 29.454 43.468 1.00 15.62 206 GLU A O 1
ATOM 1356 N N . PRO A 1 180 ? 35.577 28.933 41.962 1.00 16.47 207 PRO A N 1
ATOM 1357 C CA . PRO A 1 180 ? 34.962 27.935 42.847 1.00 18.06 207 PRO A CA 1
ATOM 1358 C C . PRO A 1 180 ? 35.816 26.712 43.133 1.00 20.50 207 PRO A C 1
ATOM 1359 O O . PRO A 1 180 ? 35.501 25.994 44.087 1.00 20.28 207 PRO A O 1
ATOM 1363 N N . GLN A 1 181 ? 36.874 26.426 42.374 1.00 16.91 208 GLN A N 1
ATOM 1364 C CA . GLN A 1 181 ? 37.579 25.218 42.796 1.00 20.35 208 GLN A CA 1
ATOM 1365 C C . GLN A 1 181 ? 38.648 25.495 43.852 1.00 22.10 208 GLN A C 1
ATOM 1366 O O . GLN A 1 181 ? 38.793 24.714 44.792 1.00 22.88 208 GLN A O 1
ATOM 1372 N N . SER A 1 182 ? 39.366 26.616 43.765 1.00 20.89 209 SER A N 1
ATOM 1373 C CA . SER A 1 182 ? 40.207 27.042 44.879 1.00 21.90 209 SER A CA 1
ATOM 1374 C C . SER A 1 182 ? 39.424 27.746 45.985 1.00 22.75 209 SER A C 1
ATOM 1375 O O . SER A 1 182 ? 39.980 27.960 47.069 1.00 20.34 209 SER A O 1
ATOM 1378 N N . LYS A 1 183 ? 38.164 28.117 45.731 1.00 19.59 210 LYS A N 1
ATOM 1379 C CA . LYS A 1 183 ? 37.304 28.806 46.702 1.00 16.74 210 LYS A CA 1
ATOM 1380 C C . LYS A 1 183 ? 37.883 30.163 47.117 1.00 16.88 210 LYS A C 1
ATOM 1381 O O . LYS A 1 183 ? 37.902 30.524 48.303 1.00 18.08 210 LYS A O 1
ATOM 1387 N N . VAL A 1 184 ? 38.342 30.931 46.128 1.00 14.59 211 VAL A N 1
ATOM 1388 C CA . VAL A 1 184 ? 38.870 32.279 46.351 1.00 14.69 211 VAL A CA 1
ATOM 1389 C C . VAL A 1 184 ? 37.871 33.302 45.818 1.00 17.33 211 VAL A C 1
ATOM 1390 O O . VAL A 1 184 ? 37.379 33.172 44.687 1.00 13.27 211 VAL A O 1
ATOM 1394 N N . MET A 1 185 ? 37.599 34.333 46.616 1.00 11.59 212 MET A N 1
ATOM 1395 C CA A MET A 1 185 ? 36.707 35.415 46.222 0.57 12.20 212 MET A CA 1
ATOM 1396 C CA B MET A 1 185 ? 36.694 35.415 46.241 0.43 12.15 212 MET A CA 1
ATOM 1397 C C . MET A 1 185 ? 37.424 36.747 46.351 1.00 12.61 212 MET A C 1
ATOM 1398 O O . MET A 1 185 ? 37.948 37.077 47.419 1.00 14.97 212 MET A O 1
ATOM 1407 N N . TRP A 1 186 ? 37.448 37.511 45.257 1.00 12.31 213 TRP A N 1
ATOM 1408 C CA . TRP A 1 186 ? 37.903 38.896 45.290 1.00 11.18 213 TRP A CA 1
ATOM 1409 C C . TRP A 1 186 ? 36.689 39.790 45.476 1.00 12.95 213 TRP A C 1
ATOM 1410 O O . TRP A 1 186 ? 35.699 39.658 44.743 1.00 10.98 213 TRP A O 1
ATOM 1421 N N . THR A 1 187 ? 36.764 40.700 46.449 1.00 13.20 214 THR A N 1
ATOM 1422 C CA . THR A 1 187 ? 35.646 41.578 46.772 1.00 14.11 214 THR A CA 1
ATOM 1423 C C . THR A 1 187 ? 35.810 43.008 46.281 1.00 16.98 214 THR A C 1
ATOM 1424 O O . THR A 1 187 ? 34.833 43.766 46.332 1.00 15.93 214 THR A O 1
ATOM 1428 N N . GLY A 1 188 ? 37.003 43.410 45.822 1.00 13.45 215 GLY A N 1
ATOM 1429 C CA . GLY A 1 188 ? 37.185 44.848 45.608 1.00 12.73 215 GLY A CA 1
ATOM 1430 C C . GLY A 1 188 ? 36.915 45.651 46.885 1.00 13.71 215 GLY A C 1
ATOM 1431 O O . GLY A 1 188 ? 36.966 45.138 48.008 1.00 13.89 215 GLY A O 1
ATOM 1432 N N . ASN A 1 189 ? 36.584 46.935 46.692 1.00 14.51 216 ASN A N 1
ATOM 1433 C CA . ASN A 1 189 ? 36.361 47.843 47.820 1.00 15.69 216 ASN A CA 1
ATOM 1434 C C . ASN A 1 189 ? 35.208 47.423 48.729 1.00 21.92 216 ASN A C 1
ATOM 1435 O O . ASN A 1 189 ? 35.079 47.978 49.832 1.00 20.95 216 ASN A O 1
ATOM 1440 N N . ALA A 1 190 ? 34.349 46.499 48.288 1.00 16.97 217 ALA A N 1
ATOM 1441 C CA . ALA A 1 190 ? 33.210 46.107 49.109 1.00 16.54 217 ALA A CA 1
ATOM 1442 C C . ALA A 1 190 ? 33.650 45.568 50.462 1.00 19.47 217 ALA A C 1
ATOM 1443 O O . ALA A 1 190 ? 32.954 45.758 51.460 1.00 24.44 217 ALA A O 1
ATOM 1445 N N . VAL A 1 191 ? 34.805 44.916 50.523 1.00 13.09 218 VAL A N 1
ATOM 1446 C CA . VAL A 1 191 ? 35.444 44.553 51.782 1.00 16.15 218 VAL A CA 1
ATOM 1447 C C . VAL A 1 191 ? 36.824 45.200 51.755 1.00 20.19 218 VAL A C 1
ATOM 1448 O O . VAL A 1 191 ? 37.700 44.770 50.993 1.00 18.69 218 VAL A O 1
ATOM 1452 N N . VAL A 1 192 ? 37.014 46.238 52.578 1.00 15.00 219 VAL A N 1
ATOM 1453 C CA . VAL A 1 192 ? 38.229 47.049 52.513 1.00 14.23 219 VAL A CA 1
ATOM 1454 C C . VAL A 1 192 ? 39.452 46.226 52.905 1.00 13.61 219 VAL A C 1
ATOM 1455 O O . VAL A 1 192 ? 40.444 46.174 52.167 1.00 17.74 219 VAL A O 1
ATOM 1459 N N . ALA A 1 193 ? 39.391 45.562 54.059 1.00 11.98 220 ALA A N 1
ATOM 1460 C CA . ALA A 1 193 ? 40.487 44.777 54.617 1.00 13.09 220 ALA A CA 1
ATOM 1461 C C . ALA A 1 193 ? 39.948 44.064 55.852 1.00 17.58 220 ALA A C 1
ATOM 1462 O O . ALA A 1 193 ? 38.793 44.254 56.246 1.00 17.86 220 ALA A O 1
ATOM 1464 N N . SER A 1 194 ? 40.797 43.251 56.472 1.00 16.15 221 SER A N 1
ATOM 1465 C CA . SER A 1 194 ? 40.426 42.657 57.744 1.00 18.42 221 SER A CA 1
ATOM 1466 C C . SER A 1 194 ? 40.235 43.748 58.806 1.00 15.99 221 SER A C 1
ATOM 1467 O O . SER A 1 194 ? 40.640 44.906 58.640 1.00 15.67 221 SER A O 1
ATOM 1470 N N . LYS A 1 195 ? 39.586 43.365 59.896 1.00 18.28 222 LYS A N 1
ATOM 1471 C CA . LYS A 1 195 ? 39.542 44.198 61.089 1.00 24.36 222 LYS A CA 1
ATOM 1472 C C . LYS A 1 195 ? 40.937 44.760 61.375 1.00 24.31 222 LYS A C 1
ATOM 1473 O O . LYS A 1 195 ? 41.939 44.049 61.198 1.00 20.95 222 LYS A O 1
ATOM 1479 N N . PRO A 1 196 ? 41.052 46.025 61.825 1.00 22.11 223 PRO A N 1
ATOM 1480 C CA . PRO A 1 196 ? 39.957 46.929 62.215 1.00 19.35 223 PRO A CA 1
ATOM 1481 C C . PRO A 1 196 ? 39.463 47.873 61.132 1.00 16.84 223 PRO A C 1
ATOM 1482 O O . PRO A 1 196 ? 38.713 48.806 61.455 1.00 16.93 223 PRO A O 1
ATOM 1486 N N . ALA A 1 197 ? 39.868 47.660 59.881 1.00 16.80 224 ALA A N 1
ATOM 1487 C CA . ALA A 1 197 ? 39.378 48.503 58.794 1.00 19.13 224 ALA A CA 1
ATOM 1488 C C . ALA A 1 197 ? 37.851 48.507 58.750 1.00 18.06 224 ALA A C 1
ATOM 1489 O O . ALA A 1 197 ? 37.192 47.514 59.064 1.00 17.59 224 ALA A O 1
ATOM 1491 N N . LEU A 1 198 ? 37.289 49.652 58.366 1.00 19.24 225 LEU A N 1
ATOM 1492 C CA . LEU A 1 198 ? 35.856 49.891 58.305 1.00 19.14 225 LEU A CA 1
ATOM 1493 C C . LEU A 1 198 ? 35.399 50.069 56.865 1.00 15.14 225 LEU A C 1
ATOM 1494 O O . LEU A 1 198 ? 36.139 50.620 56.045 1.00 16.32 225 LEU A O 1
ATOM 1499 N N . PRO A 1 199 ? 34.185 49.615 56.532 1.00 19.87 226 PRO A N 1
ATOM 1500 C CA . PRO A 1 199 ? 33.557 50.022 55.263 1.00 18.66 226 PRO A CA 1
ATOM 1501 C C . PRO A 1 199 ? 33.429 51.534 55.176 1.00 20.34 226 PRO A C 1
ATOM 1502 O O . PRO A 1 199 ? 33.278 52.223 56.187 1.00 15.31 226 PRO A O 1
ATOM 1506 N N . TRP A 1 200 ? 33.450 52.048 53.947 1.00 16.82 227 TRP A N 1
ATOM 1507 C CA . TRP A 1 200 ? 33.212 53.462 53.672 1.00 22.37 227 TRP A CA 1
ATOM 1508 C C . TRP A 1 200 ? 31.839 53.598 53.023 1.00 22.86 227 TRP A C 1
ATOM 1509 O O . TRP A 1 200 ? 31.659 53.199 51.866 1.00 25.77 227 TRP A O 1
ATOM 1520 N N . LEU A 1 201 ? 30.882 54.183 53.746 1.00 16.29 228 LEU A N 1
ATOM 1521 C CA . LEU A 1 201 ? 29.526 54.383 53.225 1.00 16.34 228 LEU A CA 1
ATOM 1522 C C . LEU A 1 201 ? 29.423 55.744 52.535 1.00 20.98 228 LEU A C 1
ATOM 1523 O O . LEU A 1 201 ? 28.738 56.663 52.990 1.00 23.73 228 LEU A O 1
ATOM 1528 N N . LEU A 1 202 ? 30.113 55.853 51.402 1.00 24.19 229 LEU A N 1
ATOM 1529 C CA . LEU A 1 202 ? 30.225 57.138 50.713 1.00 30.18 229 LEU A CA 1
ATOM 1530 C C . LEU A 1 202 ? 28.857 57.773 50.448 1.00 34.68 229 LEU A C 1
ATOM 1531 O O . LEU A 1 202 ? 28.703 58.995 50.572 1.00 39.34 229 LEU A O 1
ATOM 1536 N N . ASP A 1 203 ? 27.849 56.969 50.100 1.00 26.82 230 ASP A N 1
ATOM 1537 C CA . ASP A 1 203 ? 26.517 57.481 49.788 1.00 30.80 230 ASP A CA 1
ATOM 1538 C C . ASP A 1 203 ? 25.481 57.139 50.850 1.00 25.62 230 ASP A C 1
ATOM 1539 O O . ASP A 1 203 ? 24.284 57.334 50.614 1.00 22.35 230 ASP A O 1
ATOM 1544 N N . GLY A 1 204 ? 25.908 56.627 52.005 1.00 20.58 231 GLY A N 1
ATOM 1545 C CA . GLY A 1 204 ? 25.009 56.264 53.084 1.00 15.57 231 GLY A CA 1
ATOM 1546 C C . GLY A 1 204 ? 24.135 55.056 52.829 1.00 16.48 231 GLY A C 1
ATOM 1547 O O . GLY A 1 204 ? 23.168 54.856 53.568 1.00 14.51 231 GLY A O 1
ATOM 1548 N N . LYS A 1 205 ? 24.452 54.231 51.817 1.00 15.79 232 LYS A N 1
ATOM 1549 C CA . LYS A 1 205 ? 23.604 53.093 51.450 1.00 19.60 232 LYS A CA 1
ATOM 1550 C C . LYS A 1 205 ? 23.881 51.911 52.383 1.00 18.17 232 LYS A C 1
ATOM 1551 O O . LYS A 1 205 ? 24.313 50.823 51.987 1.00 19.09 232 LYS A O 1
ATOM 1557 N N . LEU A 1 206 ? 23.605 52.172 53.661 1.00 16.24 233 LEU A N 1
ATOM 1558 C CA . LEU A 1 206 ? 23.886 51.224 54.733 1.00 16.92 233 LEU A CA 1
ATOM 1559 C C . LEU A 1 206 ? 23.059 49.955 54.583 1.00 16.44 233 LEU A C 1
ATOM 1560 O O . LEU A 1 206 ? 23.591 48.841 54.670 1.00 13.83 233 LEU A O 1
ATOM 1565 N N . VAL A 1 207 ? 21.746 50.103 54.382 1.00 17.68 234 VAL A N 1
ATOM 1566 C CA . VAL A 1 207 ? 20.871 48.936 54.340 1.00 19.93 234 VAL A CA 1
ATOM 1567 C C . VAL A 1 207 ? 21.250 48.024 53.173 1.00 22.33 234 VAL A C 1
ATOM 1568 O O . VAL A 1 207 ? 21.307 46.796 53.317 1.00 16.72 234 VAL A O 1
ATOM 1572 N N . GLU A 1 208 ? 21.525 48.613 52.004 1.00 19.46 235 GLU A N 1
ATOM 1573 C CA . GLU A 1 208 ? 21.921 47.819 50.846 1.00 18.22 235 GLU A CA 1
ATOM 1574 C C . GLU A 1 208 ? 23.276 47.165 51.057 1.00 16.03 235 GLU A C 1
ATOM 1575 O O . GLU A 1 208 ? 23.472 46.004 50.690 1.00 19.36 235 GLU A O 1
ATOM 1581 N N . THR A 1 209 ? 24.240 47.909 51.601 1.00 14.30 236 THR A N 1
ATOM 1582 C CA . THR A 1 209 ? 25.584 47.363 51.748 1.00 14.35 236 THR A CA 1
ATOM 1583 C C . THR A 1 209 ? 25.585 46.192 52.724 1.00 16.84 236 THR A C 1
ATOM 1584 O O . THR A 1 209 ? 26.198 45.149 52.464 1.00 16.25 236 THR A O 1
ATOM 1588 N N . LEU A 1 210 ? 24.869 46.330 53.838 1.00 14.79 237 LEU A N 1
ATOM 1589 C CA . LEU A 1 210 ? 24.798 45.237 54.799 1.00 15.03 237 LEU A CA 1
ATOM 1590 C C . LEU A 1 210 ? 24.140 44.008 54.178 1.00 17.47 237 LEU A C 1
ATOM 1591 O O . LEU A 1 210 ? 24.637 42.887 54.335 1.00 14.97 237 LEU A O 1
ATOM 1596 N N . ALA A 1 211 ? 23.030 44.197 53.452 1.00 16.29 238 ALA A N 1
ATOM 1597 C CA . ALA A 1 211 ? 22.367 43.057 52.812 1.00 18.61 238 ALA A CA 1
ATOM 1598 C C . ALA A 1 211 ? 23.280 42.382 51.794 1.00 17.58 238 ALA A C 1
ATOM 1599 O O . ALA A 1 211 ? 23.322 41.149 51.707 1.00 16.24 238 ALA A O 1
ATOM 1601 N N . THR A 1 212 ? 24.021 43.172 51.012 1.00 15.08 239 THR A N 1
ATOM 1602 C CA . THR A 1 212 ? 24.918 42.582 50.024 1.00 14.88 239 THR A CA 1
ATOM 1603 C C . THR A 1 212 ? 25.995 41.741 50.695 1.00 14.59 239 THR A C 1
ATOM 1604 O O . THR A 1 212 ? 26.267 40.613 50.274 1.00 15.42 239 THR A O 1
ATOM 1608 N N . LEU A 1 213 ? 26.621 42.274 51.749 1.00 13.74 240 LEU A N 1
ATOM 1609 C CA . LEU A 1 213 ? 27.682 41.523 52.405 1.00 15.00 240 LEU A CA 1
ATOM 1610 C C . LEU A 1 213 ? 27.129 40.319 53.167 1.00 18.79 240 LEU A C 1
ATOM 1611 O O . LEU A 1 213 ? 27.827 39.305 53.312 1.00 15.09 240 LEU A O 1
ATOM 1616 N N . GLN A 1 214 ? 25.878 40.389 53.642 1.00 16.05 241 GLN A N 1
ATOM 1617 C CA . GLN A 1 214 ? 25.271 39.199 54.234 1.00 17.96 241 GLN A CA 1
ATOM 1618 C C . GLN A 1 214 ? 25.072 38.116 53.182 1.00 16.94 241 GLN A C 1
ATOM 1619 O O . GLN A 1 214 ? 25.260 36.930 53.466 1.00 16.91 241 GLN A O 1
ATOM 1625 N N . LYS A 1 215 ? 24.696 38.507 51.958 1.00 18.54 242 LYS A N 1
ATOM 1626 C CA . LYS A 1 215 ? 24.524 37.526 50.886 1.00 19.19 242 LYS A CA 1
ATOM 1627 C C . LYS A 1 215 ? 25.849 36.873 50.527 1.00 18.24 242 LYS A C 1
ATOM 1628 O O . LYS A 1 215 ? 25.906 35.662 50.274 1.00 17.44 242 LYS A O 1
ATOM 1634 N N . VAL A 1 216 ? 26.922 37.661 50.497 1.00 15.90 243 VAL A N 1
ATOM 1635 C CA . VAL A 1 216 ? 28.252 37.114 50.240 1.00 16.09 243 VAL A CA 1
ATOM 1636 C C . VAL A 1 216 ? 28.659 36.145 51.344 1.00 17.56 243 VAL A C 1
ATOM 1637 O O . VAL A 1 216 ? 29.168 35.046 51.076 1.00 17.08 243 VAL A O 1
ATOM 1641 N N . TYR A 1 217 ? 28.448 36.533 52.603 1.00 18.07 244 TYR A N 1
ATOM 1642 C CA . TYR A 1 217 ? 28.762 35.638 53.715 1.00 15.14 244 TYR A CA 1
ATOM 1643 C C . TYR A 1 217 ? 28.013 34.312 53.585 1.00 16.70 244 TYR A C 1
ATOM 1644 O O . TYR A 1 217 ? 28.603 33.234 53.734 1.00 21.25 244 TYR A O 1
ATOM 1653 N N . ASP A 1 218 ? 26.712 34.374 53.294 1.00 17.79 245 ASP A N 1
ATOM 1654 C CA . ASP A 1 218 ? 25.913 33.158 53.143 1.00 21.79 245 ASP A CA 1
ATOM 1655 C C . ASP A 1 218 ? 26.326 32.350 51.918 1.00 21.67 245 ASP A C 1
ATOM 1656 O O . ASP A 1 218 ? 26.177 31.121 51.909 1.00 21.85 245 ASP A O 1
ATOM 1661 N N . PHE A 1 219 ? 26.826 33.020 50.881 1.00 17.47 246 PHE A N 1
ATOM 1662 C CA . PHE A 1 219 ? 27.245 32.340 49.655 1.00 17.87 246 PHE A CA 1
ATOM 1663 C C . PHE A 1 219 ? 28.544 31.559 49.861 1.00 21.96 246 PHE A C 1
ATOM 1664 O O . PHE A 1 219 ? 28.699 30.447 49.334 1.00 19.02 246 PHE A O 1
ATOM 1672 N N . LEU A 1 220 ? 29.485 32.121 50.615 1.00 19.17 247 LEU A N 1
ATOM 1673 C CA . LEU A 1 220 ? 30.819 31.536 50.707 1.00 19.40 247 LEU A CA 1
ATOM 1674 C C . LEU A 1 220 ? 30.819 30.253 51.543 1.00 22.24 247 LEU A C 1
ATOM 1675 O O . LEU A 1 220 ? 30.149 30.183 52.583 1.00 21.25 247 LEU A O 1
ATOM 1680 N N . PRO A 1 221 ? 31.574 29.234 51.130 1.00 20.54 248 PRO A N 1
ATOM 1681 C CA . PRO A 1 221 ? 31.771 28.056 51.980 1.00 21.27 248 PRO A CA 1
ATOM 1682 C C . PRO A 1 221 ? 32.691 28.385 53.143 1.00 25.35 248 PRO A C 1
ATOM 1683 O O . PRO A 1 221 ? 33.420 29.392 53.103 1.00 22.67 248 PRO A O 1
ATOM 1687 N N . PRO A 1 222 ? 32.684 27.566 54.200 1.00 27.68 249 PRO A N 1
ATOM 1688 C CA . PRO A 1 222 ? 33.486 27.904 55.391 1.00 28.92 249 PRO A CA 1
ATOM 1689 C C . PRO A 1 222 ? 34.984 27.934 55.141 1.00 28.56 249 PRO A C 1
ATOM 1690 O O . PRO A 1 222 ? 35.706 28.619 55.876 1.00 31.18 249 PRO A O 1
ATOM 1694 N N . ASP A 1 223 ? 35.481 27.227 54.125 1.00 25.44 250 ASP A N 1
ATOM 1695 C CA . ASP A 1 223 ? 36.908 27.216 53.822 1.00 26.76 250 ASP A CA 1
ATOM 1696 C C . ASP A 1 223 ? 37.273 28.175 52.690 1.00 24.16 250 ASP A C 1
ATOM 1697 O O . ASP A 1 223 ? 38.325 28.014 52.057 1.00 26.33 250 ASP A O 1
ATOM 1702 N N . ALA A 1 224 ? 36.444 29.186 52.443 1.00 21.18 251 ALA A N 1
ATOM 1703 C CA . ALA A 1 224 ? 36.727 30.139 51.386 1.00 19.52 251 ALA A CA 1
ATOM 1704 C C . ALA A 1 224 ? 37.861 31.083 51.792 1.00 22.04 251 ALA A C 1
ATOM 1705 O O . ALA A 1 224 ? 38.125 31.318 52.974 1.00 22.12 251 ALA A O 1
ATOM 1707 N N . THR A 1 225 ? 38.540 31.617 50.777 1.00 21.56 252 THR A N 1
ATOM 1708 C CA . THR A 1 225 ? 39.538 32.664 50.934 1.00 20.41 252 THR A CA 1
ATOM 1709 C C . THR A 1 225 ? 38.995 33.951 50.326 1.00 19.83 252 THR A C 1
ATOM 1710 O O . THR A 1 225 ? 38.526 33.951 49.181 1.00 19.82 252 THR A O 1
ATOM 1714 N N . ILE A 1 226 ? 39.074 35.043 51.076 1.00 16.29 253 ILE A N 1
ATOM 1715 C CA . ILE A 1 226 ? 38.629 36.354 50.618 1.00 17.94 253 ILE A CA 1
ATOM 1716 C C . ILE A 1 226 ? 39.858 37.221 50.392 1.00 19.38 253 ILE A C 1
ATOM 1717 O O . ILE A 1 226 ? 40.700 37.347 51.288 1.00 18.27 253 ILE A O 1
ATOM 1722 N N . VAL A 1 227 ? 39.962 37.813 49.204 1.00 13.81 254 VAL A N 1
ATOM 1723 C CA . VAL A 1 227 ? 40.964 38.839 48.927 1.00 14.30 254 VAL A CA 1
ATOM 1724 C C . VAL A 1 227 ? 40.250 40.185 48.972 1.00 15.60 254 VAL A C 1
ATOM 1725 O O . VAL A 1 227 ? 39.478 40.490 48.050 1.00 12.64 254 VAL A O 1
ATOM 1729 N N . PRO A 1 228 ? 40.442 40.989 50.011 1.00 13.78 255 PRO A N 1
ATOM 1730 C CA . PRO A 1 228 ? 39.764 42.287 50.092 1.00 13.85 255 PRO A CA 1
ATOM 1731 C C . PRO A 1 228 ? 40.427 43.291 49.163 1.00 15.76 255 PRO A C 1
ATOM 1732 O O . PRO A 1 228 ? 41.498 43.051 48.594 1.00 13.08 255 PRO A O 1
ATOM 1736 N N . GLY A 1 229 ? 39.756 44.436 49.016 1.00 13.60 256 GLY A N 1
ATOM 1737 C CA . GLY A 1 229 ? 40.217 45.432 48.064 1.00 13.32 256 GLY A CA 1
ATOM 1738 C C . GLY A 1 229 ? 41.542 46.056 48.453 1.00 14.17 256 GLY A C 1
ATOM 1739 O O . GLY A 1 229 ? 42.362 46.375 47.587 1.00 15.13 256 GLY A O 1
ATOM 1740 N N . HIS A 1 230 ? 41.760 46.267 49.747 1.00 12.66 257 HIS A N 1
ATOM 1741 C CA . HIS A 1 230 ? 42.981 46.890 50.248 1.00 13.62 257 HIS A CA 1
ATOM 1742 C C . HIS A 1 230 ? 43.554 46.109 51.412 1.00 16.19 257 HIS A C 1
ATOM 1743 O O . HIS A 1 230 ? 43.983 46.673 52.424 1.00 18.69 257 HIS A O 1
ATOM 1750 N N . GLY A 1 231 ? 43.597 44.788 51.272 1.00 19.02 258 GLY A N 1
ATOM 1751 C CA . GLY A 1 231 ? 44.192 43.985 52.322 1.00 12.80 258 GLY A CA 1
ATOM 1752 C C . GLY A 1 231 ? 44.650 42.648 51.788 1.00 15.83 258 GLY A C 1
ATOM 1753 O O . GLY A 1 231 ? 44.442 42.305 50.619 1.00 14.77 258 GLY A O 1
ATOM 1754 N N . VAL A 1 232 ? 45.284 41.895 52.677 1.00 17.78 259 VAL A N 1
ATOM 1755 C CA . VAL A 1 232 ? 45.785 40.563 52.358 1.00 17.30 259 VAL A CA 1
ATOM 1756 C C . VAL A 1 232 ? 44.654 39.560 52.577 1.00 18.64 259 VAL A C 1
ATOM 1757 O O . VAL A 1 232 ? 43.646 39.895 53.226 1.00 13.92 259 VAL A O 1
ATOM 1761 N N . PRO A 1 233 ? 44.782 38.332 52.064 1.00 18.14 260 PRO A N 1
ATOM 1762 C CA . PRO A 1 233 ? 43.680 37.362 52.157 1.00 19.01 260 PRO A CA 1
ATOM 1763 C C . PRO A 1 233 ? 43.232 37.092 53.586 1.00 22.89 260 PRO A C 1
ATOM 1764 O O . PRO A 1 233 ? 44.006 37.174 54.543 1.00 21.63 260 PRO A O 1
ATOM 1768 N N . MET A 1 234 ? 41.960 36.734 53.717 1.00 19.54 261 MET A N 1
ATOM 1769 C CA . MET A 1 234 ? 41.404 36.473 55.029 1.00 23.69 261 MET A CA 1
ATOM 1770 C C . MET A 1 234 ? 40.384 35.354 54.912 1.00 20.08 261 MET A C 1
ATOM 1771 O O . MET A 1 234 ? 39.929 35.009 53.817 1.00 17.36 261 MET A O 1
ATOM 1776 N N . ALA A 1 235 ? 40.042 34.783 56.055 1.00 18.92 262 ALA A N 1
ATOM 1777 C CA . ALA A 1 235 ? 39.065 33.713 56.100 1.00 20.62 262 ALA A CA 1
ATOM 1778 C C . ALA A 1 235 ? 37.652 34.296 56.105 1.00 21.42 262 ALA A C 1
ATOM 1779 O O . ALA A 1 235 ? 37.441 35.490 56.335 1.00 21.78 262 ALA A O 1
ATOM 1781 N N . ARG A 1 236 ? 36.675 33.427 55.847 1.00 22.99 263 ARG A N 1
ATOM 1782 C CA . ARG A 1 236 ? 35.286 33.867 55.745 1.00 21.97 263 ARG A CA 1
ATOM 1783 C C . ARG A 1 236 ? 34.823 34.555 57.020 1.00 22.33 263 ARG A C 1
ATOM 1784 O O . ARG A 1 236 ? 34.074 35.537 56.960 1.00 20.74 263 ARG A O 1
ATOM 1792 N N . GLU A 1 237 ? 35.264 34.066 58.187 1.00 23.30 264 GLU A N 1
ATOM 1793 C CA . GLU A 1 237 ? 34.845 34.692 59.438 1.00 26.38 264 GLU A CA 1
ATOM 1794 C C . GLU A 1 237 ? 35.398 36.105 59.602 1.00 25.53 264 GLU A C 1
ATOM 1795 O O . GLU A 1 237 ? 34.901 36.855 60.447 1.00 25.56 264 GLU A O 1
ATOM 1801 N N . GLY A 1 238 ? 36.407 36.490 58.822 1.00 23.99 265 GLY A N 1
ATOM 1802 C CA . GLY A 1 238 ? 36.851 37.873 58.842 1.00 24.86 265 GLY A CA 1
ATOM 1803 C C . GLY A 1 238 ? 35.786 38.852 58.396 1.00 24.78 265 GLY A C 1
ATOM 1804 O O . GLY A 1 238 ? 35.861 40.041 58.732 1.00 24.12 265 GLY A O 1
ATOM 1805 N N . LEU A 1 239 ? 34.789 38.380 57.650 1.00 19.65 266 LEU A N 1
ATOM 1806 C CA . LEU A 1 239 ? 33.673 39.231 57.258 1.00 18.47 266 LEU A CA 1
ATOM 1807 C C . LEU A 1 239 ? 32.799 39.648 58.436 1.00 20.31 266 LEU A C 1
ATOM 1808 O O . LEU A 1 239 ? 32.111 40.666 58.336 1.00 18.35 266 LEU A O 1
ATOM 1813 N N . ARG A 1 240 ? 32.784 38.879 59.530 1.00 20.49 267 ARG A N 1
ATOM 1814 C CA . ARG A 1 240 ? 31.846 39.170 60.613 1.00 24.88 267 ARG A CA 1
ATOM 1815 C C . ARG A 1 240 ? 32.086 40.545 61.223 1.00 20.94 267 ARG A C 1
ATOM 1816 O O . ARG A 1 240 ? 31.133 41.192 61.661 1.00 22.98 267 ARG A O 1
ATOM 1824 N N . TRP A 1 241 ? 33.349 40.975 61.305 1.00 21.56 268 TRP A N 1
ATOM 1825 C CA . TRP A 1 241 ? 33.674 42.319 61.769 1.00 23.52 268 TRP A CA 1
ATOM 1826 C C . TRP A 1 241 ? 32.883 43.367 60.994 1.00 21.20 268 TRP A C 1
ATOM 1827 O O . TRP A 1 241 ? 32.256 44.258 61.583 1.00 18.67 268 TRP A O 1
ATOM 1838 N N . HIS A 1 242 ? 32.893 43.258 59.663 1.00 19.72 269 HIS A N 1
ATOM 1839 C CA . HIS A 1 242 ? 32.191 44.226 58.831 1.00 18.18 269 HIS A CA 1
ATOM 1840 C C . HIS A 1 242 ? 30.686 44.091 58.983 1.00 16.37 269 HIS A C 1
ATOM 1841 O O . HIS A 1 242 ? 29.974 45.101 59.039 1.00 15.32 269 HIS A O 1
ATOM 1848 N N . LEU A 1 243 ? 30.186 42.855 59.055 1.00 15.76 270 LEU A N 1
ATOM 1849 C CA . LEU A 1 243 ? 28.755 42.643 59.256 1.00 19.53 270 LEU A CA 1
ATOM 1850 C C . LEU A 1 243 ? 28.300 43.185 60.601 1.00 19.67 270 LEU A C 1
ATOM 1851 O O . LEU A 1 243 ? 27.217 43.772 60.704 1.00 19.90 270 LEU A O 1
ATOM 1856 N N . ASP A 1 244 ? 29.098 42.974 61.650 1.00 16.59 271 ASP A N 1
ATOM 1857 C CA . ASP A 1 244 ? 28.714 43.472 62.963 1.00 17.45 271 ASP A CA 1
ATOM 1858 C C . ASP A 1 244 ? 28.725 44.991 62.994 1.00 17.98 271 ASP A C 1
ATOM 1859 O O . ASP A 1 244 ? 27.813 45.611 63.553 1.00 17.29 271 ASP A O 1
ATOM 1864 N N . TYR A 1 245 ? 29.758 45.608 62.406 1.00 15.33 272 TYR A N 1
ATOM 1865 C CA . TYR A 1 245 ? 29.834 47.063 62.402 1.00 16.27 272 TYR A CA 1
ATOM 1866 C C . TYR A 1 245 ? 28.631 47.664 61.687 1.00 16.85 272 TYR A C 1
ATOM 1867 O O . TYR A 1 245 ? 27.976 48.574 62.209 1.00 15.19 272 TYR A O 1
ATOM 1876 N N . LEU A 1 246 ? 28.315 47.157 60.493 1.00 14.92 273 LEU A N 1
ATOM 1877 C CA . LEU A 1 246 ? 27.206 47.731 59.744 1.00 13.65 273 LEU A CA 1
ATOM 1878 C C . LEU A 1 246 ? 25.887 47.504 60.468 1.00 14.90 273 LEU A C 1
ATOM 1879 O O . LEU A 1 246 ? 25.032 48.397 60.495 1.00 16.20 273 LEU A O 1
ATOM 1884 N N . ALA A 1 247 ? 25.701 46.314 61.049 1.00 15.73 274 ALA A N 1
ATOM 1885 C CA . ALA A 1 247 ? 24.476 46.044 61.796 1.00 18.20 274 ALA A CA 1
ATOM 1886 C C . ALA A 1 247 ? 24.363 46.945 63.022 1.00 17.53 274 ALA A C 1
ATOM 1887 O O . ALA A 1 247 ? 23.265 47.395 63.363 1.00 17.35 274 ALA A O 1
ATOM 1889 N N . ALA A 1 248 ? 25.483 47.217 63.702 1.00 18.90 275 ALA A N 1
ATOM 1890 C CA . ALA A 1 248 ? 25.449 48.143 64.836 1.00 15.98 275 ALA A CA 1
ATOM 1891 C C . ALA A 1 248 ? 25.082 49.559 64.395 1.00 17.31 275 ALA A C 1
ATOM 1892 O O . ALA A 1 248 ? 24.281 50.237 65.057 1.00 18.10 275 ALA A O 1
ATOM 1894 N N . VAL A 1 249 ? 25.670 50.039 63.296 1.00 16.79 276 VAL A N 1
ATOM 1895 C CA . VAL A 1 249 ? 25.305 51.368 62.815 1.00 15.68 276 VAL A CA 1
ATOM 1896 C C . VAL A 1 249 ? 23.838 51.391 62.405 1.00 18.68 276 VAL A C 1
ATOM 1897 O O . VAL A 1 249 ? 23.108 52.343 62.715 1.00 17.86 276 VAL A O 1
ATOM 1901 N N . GLN A 1 250 ? 23.377 50.342 61.714 1.00 17.81 277 GLN A N 1
ATOM 1902 C CA . GLN A 1 250 ? 21.978 50.322 61.297 1.00 17.14 277 GLN A CA 1
ATOM 1903 C C . GLN A 1 250 ? 21.040 50.362 62.501 1.00 15.20 277 GLN A C 1
ATOM 1904 O O . GLN A 1 250 ? 20.069 51.126 62.508 1.00 17.89 277 GLN A O 1
ATOM 1910 N N . ALA A 1 251 ? 21.321 49.563 63.534 1.00 15.82 278 ALA A N 1
ATOM 1911 C CA . ALA A 1 251 ? 20.466 49.567 64.718 1.00 19.06 278 ALA A CA 1
ATOM 1912 C C . ALA A 1 251 ? 20.507 50.913 65.433 1.00 22.33 278 ALA A C 1
ATOM 1913 O O . ALA A 1 251 ? 19.482 51.380 65.951 1.00 19.55 278 ALA A O 1
ATOM 1915 N N . GLY A 1 252 ? 21.677 51.560 65.470 1.00 18.39 279 GLY A N 1
ATOM 1916 C CA . GLY A 1 252 ? 21.775 52.836 66.172 1.00 17.64 279 GLY A CA 1
ATOM 1917 C C . GLY A 1 252 ? 21.096 53.974 65.432 1.00 18.16 279 GLY A C 1
ATOM 1918 O O . GLY A 1 252 ? 20.434 54.824 66.045 1.00 18.05 279 GLY A O 1
ATOM 1919 N N . VAL A 1 253 ? 21.255 54.011 64.109 1.00 15.24 280 VAL A N 1
ATOM 1920 C CA . VAL A 1 253 ? 20.657 55.070 63.301 1.00 15.52 280 VAL A CA 1
ATOM 1921 C C . VAL A 1 253 ? 19.145 54.892 63.217 1.00 16.23 280 VAL A C 1
ATOM 1922 O O . VAL A 1 253 ? 18.395 55.871 63.275 1.00 16.26 280 VAL A O 1
ATOM 1926 N N . LYS A 1 254 ? 18.665 53.649 63.101 1.00 15.70 281 LYS A N 1
ATOM 1927 C CA . LYS A 1 254 ? 17.218 53.423 63.099 1.00 21.81 281 LYS A CA 1
ATOM 1928 C C . LYS A 1 254 ? 16.591 53.844 64.427 1.00 24.16 281 LYS A C 1
ATOM 1929 O O . LYS A 1 254 ? 15.524 54.475 64.452 1.00 24.02 281 LYS A O 1
ATOM 1935 N N . ASP A 1 255 ? 17.242 53.503 65.543 1.00 21.95 282 ASP A N 1
ATOM 1936 C CA . ASP A 1 255 ? 16.765 53.937 66.854 1.00 23.62 282 ASP A CA 1
ATOM 1937 C C . ASP A 1 255 ? 16.779 55.459 66.972 1.00 21.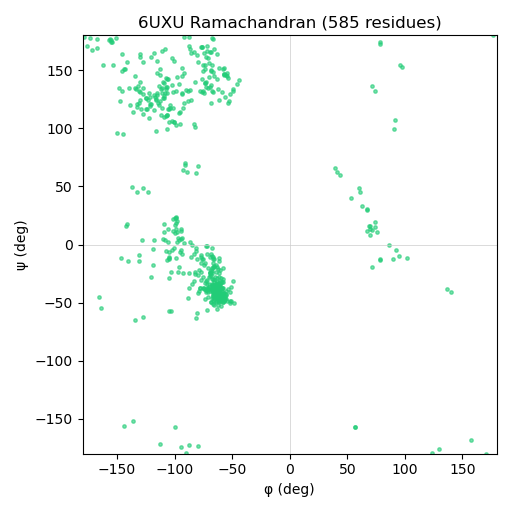58 282 ASP A C 1
ATOM 1938 O O . ASP A 1 255 ? 15.854 56.064 67.543 1.00 18.63 282 ASP A O 1
ATOM 1943 N N . ALA A 1 256 ? 17.827 56.098 66.449 1.00 17.26 283 ALA A N 1
ATOM 1944 C CA . ALA A 1 256 ? 17.882 57.554 66.496 1.00 17.35 283 ALA A CA 1
ATOM 1945 C C . ALA A 1 256 ? 16.737 58.164 65.697 1.00 17.17 283 ALA A C 1
ATOM 1946 O O . ALA A 1 256 ? 16.081 59.103 66.161 1.00 20.26 283 ALA A O 1
ATOM 1948 N N . LEU A 1 257 ? 16.473 57.635 64.498 1.00 18.81 284 LEU A N 1
ATOM 1949 C CA . LEU A 1 257 ? 15.388 58.170 63.679 1.00 17.59 284 LEU A CA 1
ATOM 1950 C C . LEU A 1 257 ? 14.023 57.895 64.302 1.00 22.48 284 LEU A C 1
ATOM 1951 O O . LEU A 1 257 ? 13.112 58.726 64.183 1.00 23.41 284 LEU A O 1
ATOM 1956 N N . ALA A 1 258 ? 13.868 56.753 64.982 1.00 20.43 285 ALA A N 1
ATOM 1957 C CA . ALA A 1 258 ? 12.619 56.466 65.682 1.00 22.69 285 ALA A CA 1
ATOM 1958 C C . ALA A 1 258 ? 12.378 57.436 66.836 1.00 24.19 285 ALA A C 1
ATOM 1959 O O . ALA A 1 258 ? 11.226 57.796 67.112 1.00 24.04 285 ALA A O 1
ATOM 1961 N N . ARG A 1 259 ? 13.437 57.871 67.516 1.00 23.43 286 ARG A N 1
ATOM 1962 C CA . ARG A 1 259 ? 13.325 58.867 68.575 1.00 20.57 286 ARG A CA 1
ATOM 1963 C C . ARG A 1 259 ? 13.340 60.298 68.044 1.00 22.14 286 ARG A C 1
ATOM 1964 O O . ARG A 1 259 ? 13.260 61.239 68.843 1.00 25.24 286 ARG A O 1
ATOM 1972 N N . LYS A 1 260 ? 13.456 60.480 66.726 1.00 19.06 287 LYS A N 1
ATOM 1973 C CA . LYS A 1 260 ? 13.452 61.793 66.078 1.00 20.08 287 LYS A CA 1
ATOM 1974 C C . LYS A 1 260 ? 14.640 62.651 66.520 1.00 21.46 287 LYS A C 1
ATOM 1975 O O . LYS A 1 260 ? 14.538 63.877 66.607 1.00 20.13 287 LYS A O 1
ATOM 1981 N N . LEU A 1 261 ? 15.778 62.021 66.789 1.00 18.08 288 LEU A N 1
ATOM 1982 C CA . LEU A 1 261 ? 16.979 62.768 67.139 1.00 17.84 288 LEU A CA 1
ATOM 1983 C C . LEU A 1 261 ? 17.492 63.547 65.937 1.00 20.06 288 LEU A C 1
ATOM 1984 O O . LEU A 1 261 ? 17.332 63.133 64.786 1.00 18.97 288 LEU A O 1
ATOM 1989 N N . SER A 1 262 ? 18.115 64.690 66.206 1.00 20.29 289 SER A N 1
ATOM 1990 C CA . SER A 1 262 ? 18.800 65.402 65.139 1.00 19.47 289 SER A CA 1
ATOM 1991 C C . SER A 1 262 ? 20.027 64.615 64.680 1.00 19.10 289 SER A C 1
ATOM 1992 O O . SER A 1 262 ? 20.489 63.677 65.345 1.00 16.29 289 SER A O 1
ATOM 1995 N N . LEU A 1 263 ? 20.567 65.010 63.522 1.00 19.41 290 LEU A N 1
ATOM 1996 C CA . LEU A 1 263 ? 21.796 64.382 63.030 1.00 19.24 290 LEU A CA 1
ATOM 1997 C C . LEU A 1 263 ? 22.940 64.552 64.022 1.00 16.76 290 LEU A C 1
ATOM 1998 O O . LEU A 1 263 ? 23.662 63.592 64.316 1.00 17.10 290 LEU A O 1
ATOM 2003 N N . GLU A 1 264 ? 23.116 65.766 64.550 1.00 17.82 291 GLU A N 1
ATOM 2004 C CA . GLU A 1 264 ? 24.197 66.023 65.495 1.00 21.39 291 GLU A CA 1
ATOM 2005 C C . GLU A 1 264 ? 24.083 65.137 66.727 1.00 20.27 291 GLU A C 1
ATOM 2006 O O . GLU A 1 264 ? 25.087 64.608 67.215 1.00 22.00 291 GLU A O 1
ATOM 2012 N N . GLN A 1 265 ? 22.870 64.990 67.266 1.00 17.61 292 GLN A N 1
ATOM 2013 C CA . GLN A 1 265 ? 22.689 64.146 68.443 1.00 17.27 292 GLN A CA 1
ATOM 2014 C C . GLN A 1 265 ? 22.981 62.688 68.125 1.00 19.55 292 GLN A C 1
ATOM 2015 O O . GLN A 1 265 ? 23.517 61.960 68.970 1.00 19.55 292 GLN A O 1
ATOM 2021 N N . THR A 1 266 ? 22.634 62.250 66.912 1.00 20.59 293 THR A N 1
ATOM 2022 C CA . THR A 1 266 ? 22.908 60.876 66.494 1.00 20.92 293 THR A CA 1
ATOM 2023 C C . THR A 1 266 ? 24.413 60.619 66.430 1.00 19.56 293 THR A C 1
ATOM 2024 O O . THR A 1 266 ? 24.912 59.626 66.975 1.00 19.93 293 THR A O 1
ATOM 2028 N N . VAL A 1 267 ? 25.156 61.516 65.779 1.00 21.73 294 VAL A N 1
ATOM 2029 C CA . VAL A 1 267 ? 26.608 61.370 65.718 1.00 21.85 294 VAL A CA 1
ATOM 2030 C C . VAL A 1 267 ? 27.199 61.354 67.121 1.00 22.75 294 VAL A C 1
ATOM 2031 O O . VAL A 1 267 ? 28.040 60.503 67.443 1.00 20.74 294 VAL A O 1
ATOM 2035 N N . THR A 1 268 ? 26.757 62.279 67.984 1.00 21.06 295 THR A N 1
ATOM 2036 C CA . THR A 1 268 ? 27.241 62.306 69.365 1.00 25.59 295 THR A CA 1
ATOM 2037 C C . THR A 1 268 ? 26.954 60.993 70.085 1.00 27.25 295 THR A C 1
ATOM 2038 O O . THR A 1 268 ? 27.770 60.526 70.886 1.00 28.65 295 THR A O 1
ATOM 2042 N N . GLU A 1 269 ? 25.803 60.381 69.816 1.00 24.69 296 GLU A N 1
ATOM 2043 C CA . GLU A 1 269 ? 25.421 59.184 70.561 1.00 30.62 296 GLU A CA 1
ATOM 2044 C C . GLU A 1 269 ? 26.156 57.932 70.072 1.00 31.94 296 GLU A C 1
ATOM 2045 O O . GLU A 1 269 ? 26.536 57.081 70.886 1.00 33.14 296 GLU A O 1
ATOM 2051 N N . LEU A 1 270 ? 26.380 57.802 68.759 1.00 27.83 297 LEU A N 1
ATOM 2052 C CA . LEU A 1 270 ? 26.921 56.568 68.172 1.00 25.05 297 LEU A CA 1
ATOM 2053 C C . LEU A 1 270 ? 28.445 56.627 68.055 1.00 24.90 297 LEU A C 1
ATOM 2054 O O . LEU A 1 270 ? 29.029 56.611 66.968 1.00 24.24 297 LEU A O 1
ATOM 2059 N N . LYS A 1 271 ? 29.095 56.700 69.208 1.00 26.49 298 LYS A N 1
ATOM 2060 C CA . LYS A 1 271 ? 30.549 56.741 69.217 1.00 29.99 298 LYS A CA 1
ATOM 2061 C C . LYS A 1 271 ? 31.134 55.374 68.889 1.00 26.40 298 LYS A C 1
ATOM 2062 O O . LYS A 1 271 ? 32.195 55.283 68.264 1.00 24.36 298 LYS A O 1
ATOM 2068 N N . MET A 1 272 ? 30.449 54.309 69.306 1.00 25.17 299 MET A N 1
ATOM 2069 C CA . MET A 1 272 ? 30.806 52.902 69.147 1.00 29.95 299 MET A CA 1
ATOM 2070 C C . MET A 1 272 ? 32.297 52.657 69.329 1.00 29.47 299 MET A C 1
ATOM 2071 O O . MET A 1 272 ? 32.989 52.240 68.386 1.00 26.30 299 MET A O 1
ATOM 2076 N N . PRO A 1 273 ? 32.819 52.865 70.540 1.00 32.55 300 PRO A N 1
ATOM 2077 C CA . PRO A 1 273 ? 34.271 52.715 70.745 1.00 30.75 300 PRO A CA 1
ATOM 2078 C C . PRO A 1 273 ? 34.772 51.291 70.567 1.00 28.53 300 PRO A C 1
ATOM 2079 O O . PRO A 1 273 ? 35.969 51.103 70.323 1.00 28.58 300 PRO A O 1
ATOM 2083 N N . GLU A 1 274 ? 33.898 50.284 70.631 1.00 27.11 301 GLU A N 1
ATOM 2084 C CA . GLU A 1 274 ? 34.344 48.908 70.472 1.00 30.18 301 GLU A CA 1
ATOM 2085 C C . GLU A 1 274 ? 34.751 48.565 69.040 1.00 26.78 301 GLU A C 1
ATOM 2086 O O . GLU A 1 274 ? 35.298 47.480 68.820 1.00 26.02 301 GLU A O 1
ATOM 2092 N N . PHE A 1 275 ? 34.513 49.447 68.067 1.00 22.35 302 PHE A N 1
ATOM 2093 C CA . PHE A 1 275 ? 34.905 49.204 66.684 1.00 20.02 302 PHE A CA 1
ATOM 2094 C C . PHE A 1 275 ? 36.117 50.028 66.268 1.00 20.47 302 PHE A C 1
ATOM 2095 O O . PHE A 1 275 ? 36.412 50.119 65.067 1.00 19.13 302 PHE A O 1
ATOM 2103 N N . ARG A 1 276 ? 36.830 50.627 67.225 1.00 18.81 303 ARG A N 1
ATOM 2104 C CA . ARG A 1 276 ? 37.986 51.448 66.884 1.00 23.91 303 ARG A CA 1
ATOM 2105 C C . ARG A 1 276 ? 39.190 50.569 66.539 1.00 26.00 303 ARG A C 1
ATOM 2106 O O . ARG A 1 276 ? 39.181 49.347 66.727 1.00 25.39 303 ARG A O 1
ATOM 2114 N N . GLY A 1 277 ? 40.234 51.211 66.015 1.00 24.54 304 GLY A N 1
ATOM 2115 C CA . GLY A 1 277 ? 41.460 50.534 65.633 1.00 24.17 304 GLY A CA 1
ATOM 2116 C C . GLY A 1 277 ? 41.978 51.015 64.287 1.00 23.77 304 GLY A C 1
ATOM 2117 O O . GLY A 1 277 ? 43.190 51.150 64.085 1.00 21.78 304 GLY A O 1
ATOM 2118 N N . TYR A 1 278 ? 41.054 51.259 63.358 1.00 19.13 305 TYR A N 1
ATOM 2119 C CA . TYR A 1 278 ? 41.382 51.845 62.060 1.00 19.30 305 TYR A CA 1
ATOM 2120 C C . TYR A 1 278 ? 41.972 53.233 62.250 1.00 21.22 305 TYR A C 1
ATOM 2121 O O . TYR A 1 278 ? 41.440 54.047 63.010 1.00 23.52 305 TYR A O 1
ATOM 2130 N N . VAL A 1 279 ? 43.071 53.507 61.544 1.00 19.71 306 VAL A N 1
ATOM 2131 C CA . VAL A 1 279 ? 43.712 54.816 61.644 1.00 21.31 306 VAL A CA 1
ATOM 2132 C C . VAL A 1 279 ? 42.783 55.937 61.182 1.00 22.29 306 VAL A C 1
ATOM 2133 O O . VAL A 1 279 ? 42.944 57.083 61.604 1.00 24.01 306 VAL A O 1
ATOM 2137 N N . LEU A 1 280 ? 41.802 55.635 60.332 1.00 22.02 307 LEU A N 1
ATOM 2138 C CA . LEU A 1 280 ? 40.870 56.646 59.846 1.00 21.18 307 LEU A CA 1
ATOM 2139 C C . LEU A 1 280 ? 39.531 56.633 60.580 1.00 18.19 307 LEU A C 1
ATOM 2140 O O . LEU A 1 280 ? 38.601 57.318 60.144 1.00 18.52 307 LEU A O 1
ATOM 2145 N N . PHE A 1 281 ? 39.414 55.881 61.680 1.00 16.39 308 PHE A N 1
ATOM 2146 C CA . PHE A 1 281 ? 38.129 55.753 62.374 1.00 20.68 308 PHE A CA 1
ATOM 2147 C C . PHE A 1 281 ? 37.508 57.113 62.670 1.00 21.66 308 PHE A C 1
ATOM 2148 O O . PHE A 1 281 ? 36.316 57.328 62.429 1.00 18.25 308 PHE A O 1
ATOM 2156 N N . ASP A 1 282 ? 38.292 58.032 63.236 1.00 20.58 309 ASP A N 1
ATOM 2157 C CA . ASP A 1 282 ? 37.704 59.291 63.680 1.00 24.75 309 ASP A CA 1
ATOM 2158 C C . ASP A 1 282 ? 37.318 60.209 62.533 1.00 24.52 309 ASP A C 1
ATOM 2159 O O . ASP A 1 282 ? 36.781 61.290 62.807 1.00 22.58 309 ASP A O 1
ATOM 2164 N N . PHE A 1 283 ? 37.563 59.819 61.278 1.00 20.82 310 PHE A N 1
ATOM 2165 C CA . PHE A 1 283 ? 36.977 60.480 60.117 1.00 20.91 310 PHE A CA 1
ATOM 2166 C C . PHE A 1 283 ? 35.854 59.652 59.503 1.00 21.32 310 PHE A C 1
ATOM 2167 O O . PHE A 1 283 ? 34.728 60.145 59.393 1.00 21.79 310 PHE A O 1
ATOM 2175 N N . VAL A 1 284 ? 36.139 58.401 59.105 1.00 18.71 311 VAL A N 1
ATOM 2176 C CA . VAL A 1 284 ? 35.159 57.555 58.417 1.00 18.53 311 VAL A CA 1
ATOM 2177 C C . VAL A 1 284 ? 33.893 57.387 59.237 1.00 17.11 311 VAL A C 1
ATOM 2178 O O . VAL A 1 284 ? 32.786 57.370 58.688 1.00 16.96 311 VAL A O 1
ATOM 2182 N N . HIS A 1 285 ? 34.029 57.198 60.553 1.00 12.91 312 HIS A N 1
ATOM 2183 C CA . HIS A 1 285 ? 32.829 56.805 61.291 1.00 18.06 312 HIS A CA 1
ATOM 2184 C C . HIS A 1 285 ? 31.954 58.026 61.586 1.00 17.56 312 HIS A C 1
ATOM 2185 O O . HIS A 1 285 ? 30.796 58.051 61.145 1.00 16.07 312 HIS A O 1
ATOM 2192 N N . PRO A 1 286 ? 32.445 59.058 62.289 1.00 16.69 313 PRO A N 1
ATOM 2193 C CA . PRO A 1 286 ? 31.555 60.188 62.623 1.00 14.45 313 PRO A CA 1
ATOM 2194 C C . PRO A 1 286 ? 31.395 61.216 61.512 1.00 17.30 313 PRO A C 1
ATOM 2195 O O . PRO A 1 286 ? 30.373 61.924 61.500 1.00 16.03 313 PRO A O 1
ATOM 2199 N N . ASP A 1 287 ? 32.354 61.359 60.600 1.00 15.23 314 ASP A N 1
ATOM 2200 C CA . ASP A 1 287 ? 32.258 62.384 59.567 1.00 19.40 314 ASP A CA 1
ATOM 2201 C C . ASP A 1 287 ? 31.792 61.847 58.218 1.00 19.13 314 ASP A C 1
ATOM 2202 O O . ASP A 1 287 ? 31.618 62.636 57.284 1.00 20.01 314 ASP A O 1
ATOM 2207 N N . LEU A 1 288 ? 31.589 60.538 58.081 1.00 13.39 315 LEU A N 1
ATOM 2208 C CA . LEU A 1 288 ? 31.056 60.018 56.829 1.00 14.87 315 LEU A CA 1
ATOM 2209 C C . LEU A 1 288 ? 29.939 59.013 57.084 1.00 13.83 315 LEU A C 1
ATOM 2210 O O . LEU A 1 288 ? 28.785 59.272 56.736 1.00 15.24 315 LEU A O 1
ATOM 2215 N N . ASN A 1 289 ? 30.271 57.879 57.713 1.00 12.42 316 ASN A N 1
ATOM 2216 C CA . ASN A 1 289 ? 29.346 56.750 57.790 1.00 14.54 316 ASN A CA 1
ATOM 2217 C C . ASN A 1 289 ? 28.084 57.101 58.571 1.00 17.88 316 ASN A C 1
ATOM 2218 O O . ASN A 1 289 ? 26.965 56.898 58.082 1.00 16.22 316 ASN A O 1
ATOM 2223 N N . VAL A 1 290 ? 28.232 57.572 59.816 1.00 12.32 317 VAL A N 1
ATOM 2224 C CA . VAL A 1 290 ? 27.044 57.856 60.630 1.00 16.14 317 VAL A CA 1
ATOM 2225 C C . VAL A 1 290 ? 26.181 58.948 60.000 1.00 13.15 317 VAL A C 1
ATOM 2226 O O . VAL A 1 290 ? 24.979 58.714 59.798 1.00 13.30 317 VAL A O 1
ATOM 2230 N N . PRO A 1 291 ? 26.707 60.125 59.642 1.00 14.43 318 PRO A N 1
ATOM 2231 C CA . PRO A 1 291 ? 25.799 61.135 59.071 1.00 14.65 318 PRO A CA 1
ATOM 2232 C C . PRO A 1 291 ? 25.239 60.739 57.711 1.00 14.08 318 PRO A C 1
ATOM 2233 O O . PRO A 1 291 ? 24.070 61.033 57.429 1.00 15.13 318 PRO A O 1
ATOM 2237 N N . ALA A 1 292 ? 26.015 60.047 56.865 1.00 14.63 319 ALA A N 1
ATOM 2238 C CA . ALA A 1 292 ? 25.482 59.655 55.562 1.00 16.30 319 ALA A CA 1
ATOM 2239 C C . ALA A 1 292 ? 24.354 58.633 55.701 1.00 16.35 319 ALA A C 1
ATOM 2240 O O . ALA A 1 292 ? 23.341 58.726 54.995 1.00 16.29 319 ALA A O 1
ATOM 2242 N N . ALA A 1 293 ? 24.500 57.666 56.616 1.00 13.35 320 ALA A N 1
ATOM 2243 C CA . ALA A 1 293 ? 23.440 56.683 56.838 1.00 16.52 320 ALA A CA 1
ATOM 2244 C C . ALA A 1 293 ? 22.185 57.340 57.397 1.00 17.64 320 ALA A C 1
ATOM 2245 O O . ALA A 1 293 ? 21.063 57.003 56.996 1.00 15.03 320 ALA A O 1
ATOM 2247 N N . TYR A 1 294 ? 22.358 58.249 58.351 1.00 12.90 321 TYR A N 1
ATOM 2248 C CA . TYR A 1 294 ? 21.232 59.016 58.878 1.00 17.21 321 TYR A CA 1
ATOM 2249 C C . TYR A 1 294 ? 20.480 59.725 57.751 1.00 18.31 321 TYR A C 1
ATOM 2250 O O . TYR A 1 294 ? 19.244 59.661 57.671 1.00 15.22 321 TYR A O 1
ATOM 2259 N N . GLU A 1 295 ? 21.212 60.409 56.867 1.00 13.30 322 GLU A N 1
ATOM 2260 C CA . GLU A 1 295 ? 20.547 61.160 55.805 1.00 21.40 322 GLU A CA 1
ATOM 2261 C C . GLU A 1 295 ? 19.837 60.237 54.827 1.00 18.43 322 GLU A C 1
ATOM 2262 O O . GLU A 1 295 ? 18.755 60.580 54.325 1.00 19.75 322 GLU A O 1
ATOM 2268 N N . ASN A 1 296 ? 20.432 59.075 54.552 1.00 14.55 323 ASN A N 1
ATOM 2269 C CA . ASN A 1 296 ? 19.846 58.113 53.624 1.00 17.64 323 ASN A CA 1
ATOM 2270 C C . ASN A 1 296 ? 18.650 57.401 54.248 1.00 19.15 323 ASN A C 1
ATOM 2271 O O . ASN A 1 296 ? 17.603 57.255 53.607 1.00 19.08 323 ASN A O 1
ATOM 2276 N N . LEU A 1 297 ? 18.789 56.927 55.493 1.00 18.39 324 LEU A N 1
ATOM 2277 C CA . LEU A 1 297 ? 17.682 56.217 56.133 1.00 19.21 324 LEU A CA 1
ATOM 2278 C C . LEU A 1 297 ? 16.549 57.158 56.495 1.00 21.71 324 LEU A C 1
ATOM 2279 O O . LEU A 1 297 ? 15.417 56.703 56.691 1.00 23.90 324 LEU A O 1
ATOM 2284 N N . TYR A 1 298 ? 16.831 58.457 56.589 1.00 18.00 325 TYR A N 1
ATOM 2285 C CA . TYR A 1 298 ? 15.776 59.444 56.751 1.00 22.92 325 TYR A CA 1
ATOM 2286 C C . TYR A 1 298 ? 14.656 59.249 55.731 1.00 30.70 325 TYR A C 1
ATOM 2287 O O . TYR A 1 298 ? 13.490 59.524 56.031 1.00 32.90 325 TYR A O 1
ATOM 2296 N N . PHE A 1 299 ? 14.982 58.760 54.534 1.00 34.45 326 PHE A N 1
ATOM 2297 C CA . PHE A 1 299 ? 14.018 58.640 53.447 1.00 42.64 326 PHE A CA 1
ATOM 2298 C C . PHE A 1 299 ? 13.489 57.217 53.253 1.00 49.66 326 PHE A C 1
ATOM 2299 O O . PHE A 1 299 ? 12.835 56.946 52.241 1.00 50.67 326 PHE A O 1
ATOM 2307 N N . GLN A 1 300 ? 13.744 56.313 54.194 1.00 49.83 327 GLN A N 1
ATOM 2308 C CA . GLN A 1 300 ? 13.298 54.927 54.067 1.00 50.36 327 GLN A CA 1
ATOM 2309 C C . GLN A 1 300 ? 12.274 54.564 55.135 1.00 51.89 327 GLN A C 1
ATOM 2310 O O . GLN A 1 300 ? 12.031 55.334 56.061 1.00 54.03 327 GLN A O 1
ATOM 2316 N N . LEU B 1 1 ? 39.566 66.984 59.504 1.00 53.10 28 LEU B N 1
ATOM 2317 C CA . LEU B 1 1 ? 39.344 67.917 58.403 1.00 51.50 28 LEU B CA 1
ATOM 2318 C C . LEU B 1 1 ? 40.216 69.159 58.556 1.00 49.37 28 LEU B C 1
ATOM 2319 O O . LEU B 1 1 ? 40.326 69.715 59.648 1.00 46.92 28 LEU B O 1
ATOM 2324 N N . ILE B 1 2 ? 40.829 69.597 57.453 1.00 51.13 29 ILE B N 1
ATOM 2325 C CA . ILE B 1 2 ? 41.644 70.808 57.504 1.00 54.40 29 ILE B CA 1
ATOM 2326 C C . ILE B 1 2 ? 40.772 72.033 57.766 1.00 47.44 29 ILE B C 1
ATOM 2327 O O . ILE B 1 2 ? 41.220 72.999 58.398 1.00 46.29 29 ILE B O 1
ATOM 2332 N N . LEU B 1 3 ? 39.517 72.002 57.322 1.00 37.16 30 LEU B N 1
ATOM 2333 C CA . LEU B 1 3 ? 38.599 73.125 57.467 1.00 31.99 30 LEU B CA 1
ATOM 2334 C C . LEU B 1 3 ? 37.201 72.559 57.643 1.00 30.16 30 LEU B C 1
ATOM 2335 O O . LEU B 1 3 ? 36.740 71.784 56.797 1.00 30.66 30 LEU B O 1
ATOM 2340 N N . ASP B 1 4 ? 36.531 72.926 58.734 1.00 25.88 31 ASP B N 1
ATOM 2341 C CA . ASP B 1 4 ? 35.189 72.430 59.018 1.00 26.78 31 ASP B CA 1
ATOM 2342 C C . ASP B 1 4 ? 34.191 73.546 58.735 1.00 27.25 31 ASP B C 1
ATOM 2343 O O . ASP B 1 4 ? 34.061 74.493 59.522 1.00 24.43 31 ASP B O 1
ATOM 2348 N N . PHE B 1 5 ? 33.470 73.424 57.621 1.00 21.75 32 PHE B N 1
ATOM 2349 C CA . PHE B 1 5 ? 32.550 74.492 57.262 1.00 24.96 32 PHE B CA 1
ATOM 2350 C C . PHE B 1 5 ? 31.391 74.632 58.245 1.00 29.29 32 PHE B C 1
ATOM 2351 O O . PHE B 1 5 ? 30.704 75.658 58.210 1.00 31.33 32 PHE B O 1
ATOM 2359 N N . ASN B 1 6 ? 31.179 73.666 59.147 1.00 29.27 33 ASN B N 1
ATOM 2360 C CA . ASN B 1 6 ? 30.181 73.864 60.195 1.00 30.12 33 ASN B CA 1
ATOM 2361 C C . ASN B 1 6 ? 30.666 74.804 61.297 1.00 32.23 33 ASN B C 1
ATOM 2362 O O . ASN B 1 6 ? 29.852 75.259 62.108 1.00 36.47 33 ASN B O 1
ATOM 2367 N N . LYS B 1 7 ? 31.958 75.119 61.343 1.00 26.86 34 LYS B N 1
ATOM 2368 C CA . LYS B 1 7 ? 32.500 75.980 62.384 1.00 27.68 34 LYS B CA 1
ATOM 2369 C C . LYS B 1 7 ? 32.768 77.412 61.918 1.00 31.30 34 LYS B C 1
ATOM 2370 O O . LYS B 1 7 ? 33.113 78.260 62.745 1.00 34.09 34 LYS B O 1
ATOM 2376 N N . VAL B 1 8 ? 32.590 77.706 60.627 1.00 29.15 35 VAL B N 1
ATOM 2377 C CA . VAL B 1 8 ? 32.835 79.049 60.105 1.00 25.38 35 VAL B CA 1
ATOM 2378 C C . VAL B 1 8 ? 31.724 79.993 60.546 1.00 25.16 35 VAL B C 1
ATOM 2379 O O . VAL B 1 8 ? 30.539 79.632 60.534 1.00 25.01 35 VAL B O 1
ATOM 2383 N N . GLN B 1 9 ? 32.094 81.218 60.930 1.00 28.36 36 GLN B N 1
ATOM 2384 C CA . GLN B 1 9 ? 31.121 82.261 61.257 1.00 31.90 36 GLN B CA 1
ATOM 2385 C C . GLN B 1 9 ? 31.456 83.540 60.487 1.00 28.35 36 GLN B C 1
ATOM 2386 O O . GLN B 1 9 ? 32.509 84.149 60.711 1.00 29.00 36 GLN B O 1
ATOM 2392 N N . MET B 1 10 ? 30.550 83.960 59.604 1.00 21.99 37 MET B N 1
ATOM 2393 C CA . MET B 1 10 ? 30.812 85.085 58.710 1.00 20.88 37 MET B CA 1
ATOM 2394 C C . MET B 1 10 ? 30.589 86.410 59.423 1.00 20.41 37 MET B C 1
ATOM 2395 O O . MET B 1 10 ? 29.681 86.540 60.246 1.00 24.99 37 MET B O 1
ATOM 2400 N N A ARG B 1 11 ? 31.423 87.395 59.099 0.51 18.67 38 ARG B N 1
ATOM 2401 N N B ARG B 1 11 ? 31.422 87.400 59.097 0.49 18.70 38 ARG B N 1
ATOM 2402 C CA A ARG B 1 11 ? 31.331 88.730 59.671 0.51 19.67 38 ARG B CA 1
ATOM 2403 C CA B ARG B 1 11 ? 31.337 88.731 59.684 0.49 19.69 38 ARG B CA 1
ATOM 2404 C C A ARG B 1 11 ? 31.322 89.770 58.559 0.51 19.20 38 ARG B C 1
ATOM 2405 C C B ARG B 1 11 ? 31.393 89.793 58.592 0.49 19.26 38 ARG B C 1
ATOM 2406 O O A ARG B 1 11 ? 31.787 89.521 57.444 0.51 18.27 38 ARG B O 1
ATOM 2407 O O B ARG B 1 11 ? 31.971 89.581 57.523 0.49 18.13 38 ARG B O 1
ATOM 2422 N N . SER B 1 12 ? 30.801 90.949 58.883 1.00 17.04 39 SER B N 1
ATOM 2423 C CA . SER B 1 12 ? 30.798 92.084 57.971 1.00 18.21 39 SER B CA 1
ATOM 2424 C C . SER B 1 12 ? 31.993 92.992 58.257 1.00 23.78 39 SER B C 1
ATOM 2425 O O . SER B 1 12 ? 32.249 93.337 59.419 1.00 23.73 39 SER B O 1
ATOM 2428 N N . GLN B 1 13 ? 32.706 93.396 57.202 1.00 20.60 40 GLN B N 1
ATOM 2429 C CA . GLN B 1 13 ? 33.807 94.350 57.328 1.00 22.47 40 GLN B CA 1
ATOM 2430 C C . GLN B 1 13 ? 33.688 95.371 56.207 1.00 21.83 40 GLN B C 1
ATOM 2431 O O . GLN B 1 13 ? 33.862 95.030 55.030 1.00 19.20 40 GLN B O 1
ATOM 2437 N N . GLN B 1 14 ? 33.430 96.623 56.573 1.00 21.18 41 GLN B N 1
ATOM 2438 C CA . GLN B 1 14 ? 33.234 97.680 55.594 1.00 22.79 41 GLN B CA 1
ATOM 2439 C C . GLN B 1 14 ? 34.570 98.112 54.999 1.00 24.87 41 GLN B C 1
ATOM 2440 O O . GLN B 1 14 ? 35.539 98.352 55.729 1.00 24.70 41 GLN B O 1
ATOM 2446 N N . LEU B 1 15 ? 34.622 98.196 53.665 1.00 22.15 42 LEU B N 1
ATOM 2447 C CA . LEU B 1 15 ? 35.794 98.697 52.958 1.00 21.95 42 LEU B CA 1
ATOM 2448 C C . LEU B 1 15 ? 35.613 100.121 52.443 1.00 25.19 42 LEU B C 1
ATOM 2449 O O . LEU B 1 15 ? 36.610 100.825 52.235 1.00 25.27 42 LEU B O 1
ATOM 2454 N N . ALA B 1 16 ? 34.374 100.555 52.246 1.00 22.70 43 ALA B N 1
ATOM 2455 C CA . ALA B 1 16 ? 34.059 101.864 51.687 1.00 24.01 43 ALA B CA 1
ATOM 2456 C C . ALA B 1 16 ? 32.557 102.077 51.812 1.00 26.92 43 ALA B C 1
ATOM 2457 O O . ALA B 1 16 ? 31.819 101.121 52.108 1.00 24.81 43 ALA B O 1
ATOM 2459 N N . PRO B 1 17 ? 32.060 103.292 51.600 1.00 29.73 44 PRO B N 1
ATOM 2460 C CA . PRO B 1 17 ? 30.603 103.484 51.574 1.00 27.68 44 PRO B CA 1
ATOM 2461 C C . PRO B 1 17 ? 29.937 102.533 50.588 1.00 25.33 44 PRO B C 1
ATOM 2462 O O . PRO B 1 17 ? 30.284 102.510 49.403 1.00 24.35 44 PRO B O 1
ATOM 2466 N N . GLY B 1 18 ? 29.016 101.711 51.090 1.00 23.43 45 GLY B N 1
ATOM 2467 C CA . GLY B 1 18 ? 28.334 100.723 50.283 1.00 23.25 45 GLY B CA 1
ATOM 2468 C C . GLY B 1 18 ? 29.173 99.565 49.780 1.00 19.98 45 GLY B C 1
ATOM 2469 O O . GLY B 1 18 ? 28.735 98.872 48.862 1.00 20.83 45 GLY B O 1
ATOM 2470 N N . VAL B 1 19 ? 30.366 99.323 50.338 1.00 19.68 46 VAL B N 1
ATOM 2471 C CA . VAL B 1 19 ? 31.225 98.222 49.899 1.00 16.51 46 VAL B CA 1
ATOM 2472 C C . VAL B 1 19 ? 31.706 97.468 51.130 1.00 19.06 46 VAL B C 1
ATOM 2473 O O . VAL B 1 19 ? 32.418 98.033 51.973 1.00 15.99 46 VAL B O 1
ATOM 2477 N N . TYR B 1 20 ? 31.336 96.185 51.219 1.00 17.05 47 TYR B N 1
ATOM 2478 C CA . TYR B 1 20 ? 31.576 95.351 52.386 1.00 18.85 47 TYR B CA 1
ATOM 2479 C C . TYR B 1 20 ? 32.220 94.049 51.958 1.00 19.51 47 TYR B C 1
ATOM 2480 O O . TYR B 1 20 ? 31.845 93.466 50.933 1.00 19.24 47 TYR B O 1
ATOM 2489 N N . ALA B 1 21 ? 33.175 93.598 52.752 1.00 15.21 48 ALA B N 1
ATOM 2490 C CA . ALA B 1 21 ? 33.668 92.237 52.652 1.00 15.59 48 ALA B CA 1
ATOM 2491 C C . ALA B 1 21 ? 32.894 91.360 53.629 1.00 13.87 48 ALA B C 1
ATOM 2492 O O . ALA B 1 21 ? 32.502 91.801 54.714 1.00 16.57 48 ALA B O 1
ATOM 2494 N N . HIS B 1 22 ? 32.661 90.115 53.230 1.00 13.37 49 HIS B N 1
ATOM 2495 C CA . HIS B 1 22 ? 32.138 89.075 54.119 1.00 12.73 49 HIS B CA 1
ATOM 2496 C C . HIS B 1 22 ? 33.291 88.121 54.431 1.00 12.94 49 HIS B C 1
ATOM 2497 O O . HIS B 1 22 ? 33.774 87.420 53.535 1.00 15.12 49 HIS B O 1
ATOM 2504 N N . LEU B 1 23 ? 33.750 88.114 55.686 1.00 11.92 50 LEU B N 1
ATOM 2505 C CA . LEU B 1 23 ? 34.967 87.400 56.064 1.00 15.98 50 LEU B CA 1
ATOM 2506 C C . LEU B 1 23 ? 34.685 86.470 57.238 1.00 18.95 50 LEU B C 1
ATOM 2507 O O . LEU B 1 23 ? 34.050 86.892 58.226 1.00 18.35 50 LEU B O 1
ATOM 2512 N N . PRO B 1 24 ? 35.149 85.224 57.194 1.00 15.77 51 PRO B N 1
ATOM 2513 C CA . PRO B 1 24 ? 35.086 84.391 58.394 1.00 14.88 51 PRO B CA 1
ATOM 2514 C C . PRO B 1 24 ? 35.758 85.116 59.549 1.00 19.15 51 PRO B C 1
ATOM 2515 O O . PRO B 1 24 ? 36.714 85.879 59.362 1.00 16.89 51 PRO B O 1
ATOM 2519 N N . ALA B 1 25 ? 35.236 84.871 60.753 1.00 20.41 52 ALA B N 1
ATOM 2520 C CA . ALA B 1 25 ? 35.703 85.585 61.936 1.00 24.79 52 ALA B CA 1
ATOM 2521 C C . ALA B 1 25 ? 37.182 85.332 62.216 1.00 26.53 52 ALA B C 1
ATOM 2522 O O . ALA B 1 25 ? 37.879 86.211 62.741 1.00 25.05 52 ALA B O 1
ATOM 2524 N N . ASP B 1 26 ? 37.672 84.139 61.899 1.00 22.59 53 ASP B N 1
ATOM 2525 C CA . ASP B 1 26 ? 39.054 83.774 62.170 1.00 23.93 53 ASP B CA 1
ATOM 2526 C C . ASP B 1 26 ? 39.949 83.916 60.942 1.00 19.07 53 ASP B C 1
ATOM 2527 O O . ASP B 1 26 ? 41.080 83.416 60.945 1.00 22.12 53 ASP B O 1
ATOM 2532 N N . SER B 1 27 ? 39.470 84.583 59.892 1.00 18.51 54 SER B N 1
ATOM 2533 C CA A SER B 1 27 ? 40.247 84.661 58.656 0.47 16.84 54 SER B CA 1
ATOM 2534 C CA B SER B 1 27 ? 40.241 84.655 58.656 0.53 16.82 54 SER B CA 1
ATOM 2535 C C . SER B 1 27 ? 41.547 85.424 58.857 1.00 16.43 54 SER B C 1
ATOM 2536 O O . SER B 1 27 ? 42.607 84.996 58.383 1.00 19.31 54 SER B O 1
ATOM 2541 N N . ALA B 1 28 ? 41.495 86.560 59.561 1.00 16.89 55 ALA B N 1
ATOM 2542 C CA . ALA B 1 28 ? 42.716 87.326 59.811 1.00 17.53 55 ALA B CA 1
ATOM 2543 C C . ALA B 1 28 ? 43.724 86.500 60.607 1.00 23.27 55 ALA B C 1
ATOM 2544 O O . ALA B 1 28 ? 44.914 86.441 60.263 1.00 19.33 55 ALA B O 1
ATOM 2546 N N . GLU B 1 29 ? 43.256 85.863 61.685 1.00 19.78 56 GLU B N 1
ATOM 2547 C CA . GLU B 1 29 ? 44.112 84.998 62.495 1.00 29.66 56 GLU B CA 1
ATOM 2548 C C . GLU B 1 29 ? 44.720 83.886 61.649 1.00 25.97 56 GLU B C 1
ATOM 2549 O O . GLU B 1 29 ? 45.930 83.621 61.712 1.00 21.66 56 GLU B O 1
ATOM 2555 N N . LEU B 1 30 ? 43.883 83.220 60.851 1.00 19.85 57 LEU B N 1
ATOM 2556 C CA . LEU B 1 30 ? 44.349 82.113 60.023 1.00 19.64 57 LEU B CA 1
ATOM 2557 C C . LEU B 1 30 ? 45.341 82.580 58.963 1.00 18.99 57 LEU B C 1
ATOM 2558 O O . LEU B 1 30 ? 46.368 81.929 58.750 1.00 19.81 57 LEU B O 1
ATOM 2563 N N . ASN B 1 31 ? 45.048 83.687 58.271 1.00 17.87 58 ASN B N 1
ATOM 2564 C CA . ASN B 1 31 ? 45.984 84.169 57.257 1.00 19.63 58 ASN B CA 1
ATOM 2565 C C . ASN B 1 31 ? 47.349 84.483 57.875 1.00 19.22 58 ASN B C 1
ATOM 2566 O O . ASN B 1 31 ? 48.393 84.250 57.251 1.00 19.03 58 ASN B O 1
ATOM 2571 N N . ALA B 1 32 ? 47.359 85.043 59.085 1.00 19.62 59 ALA B N 1
ATOM 2572 C CA . ALA B 1 32 ? 48.620 85.411 59.718 1.00 23.50 59 ALA B CA 1
ATOM 2573 C C . ALA B 1 32 ? 49.438 84.182 60.105 1.00 27.95 59 ALA B C 1
ATOM 2574 O O . ALA B 1 32 ? 50.670 84.266 60.196 1.00 26.95 59 ALA B O 1
ATOM 2576 N N . LYS B 1 33 ? 48.783 83.046 60.346 1.00 25.20 60 LYS B N 1
ATOM 2577 C CA . LYS B 1 33 ? 49.469 81.801 60.684 1.00 30.23 60 LYS B CA 1
ATOM 2578 C C . LYS B 1 33 ? 49.772 80.944 59.460 1.00 28.37 60 LYS B C 1
ATOM 2579 O O . LYS B 1 33 ? 50.310 79.844 59.613 1.00 30.08 60 LYS B O 1
ATOM 2585 N N . GLY B 1 34 ? 49.420 81.402 58.264 1.00 21.31 61 GLY B N 1
ATOM 2586 C CA . GLY B 1 34 ? 49.506 80.553 57.087 1.00 22.67 61 GLY B CA 1
ATOM 2587 C C . GLY B 1 34 ? 48.532 79.394 57.091 1.00 22.89 61 GLY B C 1
ATOM 2588 O O . GLY B 1 34 ? 48.822 78.347 56.505 1.00 21.73 61 GLY B O 1
ATOM 2589 N N . GLY B 1 35 ? 47.377 79.555 57.737 1.00 24.58 62 GLY B N 1
ATOM 2590 C CA . GLY B 1 35 ? 46.383 78.511 57.823 1.00 23.82 62 GLY B CA 1
ATOM 2591 C C . GLY B 1 35 ? 45.428 78.523 56.645 1.00 21.35 62 GLY B C 1
ATOM 2592 O O . GLY B 1 35 ? 45.593 79.260 55.672 1.00 20.51 62 GLY B O 1
ATOM 2593 N N . VAL B 1 36 ? 44.399 77.688 56.752 1.00 18.87 63 VAL B N 1
ATOM 2594 C CA . VAL B 1 36 ? 43.417 77.490 55.692 1.00 19.05 63 VAL B CA 1
ATOM 2595 C C . VAL B 1 36 ? 42.118 78.128 56.156 1.00 20.78 63 VAL B C 1
ATOM 2596 O O . VAL B 1 36 ? 41.471 77.625 57.083 1.00 24.57 63 VAL B O 1
ATOM 2600 N N . ALA B 1 37 ? 41.733 79.233 55.525 1.00 18.03 64 ALA B N 1
ATOM 2601 C CA . ALA B 1 37 ? 40.565 79.992 55.952 1.00 17.61 64 ALA B CA 1
ATOM 2602 C C . ALA B 1 37 ? 39.362 79.672 55.073 1.00 20.88 64 ALA B C 1
ATOM 2603 O O . ALA B 1 37 ? 39.495 79.209 53.935 1.00 19.25 64 ALA B O 1
ATOM 2605 N N . GLY B 1 38 ? 38.175 79.918 55.620 1.00 21.11 65 GLY B N 1
ATOM 2606 C CA . GLY B 1 38 ? 36.950 79.761 54.867 1.00 20.06 65 GLY B CA 1
ATOM 2607 C C . GLY B 1 38 ? 36.841 80.774 53.737 1.00 16.06 65 GLY B C 1
ATOM 2608 O O . GLY B 1 38 ? 37.677 81.659 53.550 1.00 17.11 65 GLY B O 1
ATOM 2609 N N . THR B 1 39 ? 35.762 80.629 52.972 1.00 13.61 66 THR B N 1
ATOM 2610 C CA . THR B 1 39 ? 35.526 81.458 51.800 1.00 12.75 66 THR B CA 1
ATOM 2611 C C . THR B 1 39 ? 35.204 82.898 52.179 1.00 14.73 66 THR B C 1
ATOM 2612 O O . THR B 1 39 ? 34.383 83.153 53.061 1.00 13.75 66 THR B O 1
ATOM 2616 N N . SER B 1 40 ? 35.821 83.843 51.469 1.00 9.84 67 SER B N 1
ATOM 2617 C CA . SER B 1 40 ? 35.463 85.252 51.568 1.00 9.75 67 SER B CA 1
ATOM 2618 C C . SER B 1 40 ? 34.408 85.605 50.526 1.00 13.94 67 SER B C 1
ATOM 2619 O O . SER B 1 40 ? 34.386 85.055 49.419 1.00 12.97 67 SER B O 1
ATOM 2622 N N . GLY B 1 41 ? 33.538 86.540 50.884 1.00 11.98 68 GLY B N 1
ATOM 2623 C CA . GLY B 1 41 ? 32.558 87.056 49.945 1.00 13.58 68 GLY B CA 1
ATOM 2624 C C . GLY B 1 41 ? 32.460 88.566 50.034 1.00 13.66 68 GLY B C 1
ATOM 2625 O O . GLY B 1 41 ? 33.430 89.231 50.410 1.00 10.75 68 GLY B O 1
ATOM 2626 N N . GLY B 1 42 ? 31.302 89.128 49.708 1.00 11.40 69 GLY B N 1
ATOM 2627 C CA . GLY B 1 42 ? 31.177 90.565 49.852 1.00 12.80 69 GLY B CA 1
ATOM 2628 C C . GLY B 1 42 ? 29.834 91.058 49.362 1.00 12.91 69 GLY B C 1
ATOM 2629 O O . GLY B 1 42 ? 28.975 90.283 48.909 1.00 11.39 69 GLY B O 1
ATOM 2630 N N . LEU B 1 43 ? 29.665 92.375 49.472 1.00 10.30 70 LEU B N 1
ATOM 2631 C CA . LEU B 1 43 ? 28.410 93.019 49.113 1.00 13.31 70 LEU B CA 1
ATOM 2632 C C . LEU B 1 43 ? 28.716 94.419 48.598 1.00 14.88 70 LEU B C 1
ATOM 2633 O O . LEU B 1 43 ? 29.521 95.139 49.199 1.00 18.07 70 LEU B O 1
ATOM 2638 N N . ILE B 1 44 ? 28.083 94.797 47.485 1.00 13.78 71 ILE B N 1
ATOM 2639 C CA . ILE B 1 44 ? 28.179 96.145 46.927 1.00 16.07 71 ILE B CA 1
ATOM 2640 C C . ILE B 1 44 ? 26.766 96.713 46.844 1.00 14.26 71 ILE B C 1
ATOM 2641 O O . ILE B 1 44 ? 25.855 96.037 46.358 1.00 14.49 71 ILE B O 1
ATOM 2646 N N . VAL B 1 45 ? 26.573 97.931 47.349 1.00 13.49 72 VAL B N 1
ATOM 2647 C CA . VAL B 1 45 ? 25.251 98.548 47.453 1.00 16.78 72 VAL B CA 1
ATOM 2648 C C . VAL B 1 45 ? 25.248 99.851 46.680 1.00 19.36 72 VAL B C 1
ATOM 2649 O O . VAL B 1 45 ? 26.078 100.721 46.951 1.00 19.89 72 VAL B O 1
ATOM 2653 N N . GLY B 1 46 ? 24.278 100.009 45.776 1.00 16.36 73 GLY B N 1
ATOM 2654 C CA . GLY B 1 46 ? 23.967 101.281 45.175 1.00 18.60 73 GLY B CA 1
ATOM 2655 C C . GLY B 1 46 ? 22.595 101.765 45.607 1.00 22.52 73 GLY B C 1
ATOM 2656 O O . GLY B 1 46 ? 21.945 101.184 46.477 1.00 26.09 73 GLY B O 1
ATOM 2657 N N . THR B 1 47 ? 22.146 102.848 44.967 1.00 20.02 74 THR B N 1
ATOM 2658 C CA . THR B 1 47 ? 20.840 103.384 45.315 1.00 20.40 74 THR B CA 1
ATOM 2659 C C . THR B 1 47 ? 19.700 102.470 44.879 1.00 24.95 74 THR B C 1
ATOM 2660 O O . THR B 1 47 ? 18.614 102.549 45.451 1.00 29.90 74 THR B O 1
ATOM 2664 N N . ARG B 1 48 ? 19.902 101.621 43.871 1.00 24.63 75 ARG B N 1
ATOM 2665 C CA . ARG B 1 48 ? 18.820 100.753 43.417 1.00 25.05 75 ARG B CA 1
ATOM 2666 C C . ARG B 1 48 ? 18.765 99.438 44.188 1.00 21.10 75 ARG B C 1
ATOM 2667 O O . ARG B 1 48 ? 17.702 98.817 44.279 1.00 19.40 75 ARG B O 1
ATOM 2675 N N . GLY B 1 49 ? 19.877 98.999 44.752 1.00 18.46 76 GLY B N 1
ATOM 2676 C CA . GLY B 1 49 ? 19.916 97.694 45.374 1.00 16.38 76 GLY B CA 1
ATOM 2677 C C . GLY B 1 49 ? 21.344 97.197 45.429 1.00 16.19 76 GLY B C 1
ATOM 2678 O O . GLY B 1 49 ? 22.292 97.940 45.168 1.00 15.31 76 GLY B O 1
ATOM 2679 N N . ALA B 1 50 ? 21.474 95.910 45.751 1.00 14.79 77 ALA B N 1
ATOM 2680 C CA . ALA B 1 50 ? 22.754 95.372 46.175 1.00 13.44 77 ALA B CA 1
ATOM 2681 C C . ALA B 1 50 ? 23.115 94.149 45.344 1.00 13.35 77 ALA B C 1
ATOM 2682 O O . ALA B 1 50 ? 22.252 93.490 44.760 1.00 14.74 77 ALA B O 1
ATOM 2684 N N . MET B 1 51 ? 24.418 93.862 45.300 1.00 14.05 78 MET B N 1
ATOM 2685 C CA . MET B 1 51 ? 24.968 92.690 44.634 1.00 13.16 78 MET B CA 1
ATOM 2686 C C . MET B 1 51 ? 25.764 91.888 45.654 1.00 13.44 78 MET B C 1
ATOM 2687 O O . MET B 1 51 ? 26.699 92.414 46.272 1.00 9.85 78 MET B O 1
ATOM 2692 N N . LEU B 1 52 ? 25.406 90.612 45.810 1.00 11.34 79 LEU B N 1
ATOM 2693 C CA . LEU B 1 52 ? 26.117 89.695 46.699 1.00 9.10 79 LEU B CA 1
ATOM 2694 C C . LEU B 1 52 ? 27.230 88.997 45.930 1.00 12.51 79 LEU B C 1
ATOM 2695 O O . LEU B 1 52 ? 27.001 88.490 44.826 1.00 15.66 79 LEU B O 1
ATOM 2700 N N . ILE B 1 53 ? 28.433 88.955 46.506 1.00 8.59 80 ILE B N 1
ATOM 2701 C CA . ILE B 1 53 ? 29.538 88.202 45.910 1.00 8.60 80 ILE B CA 1
ATOM 2702 C C . ILE B 1 53 ? 29.716 86.917 46.716 1.00 11.73 80 ILE B C 1
ATOM 2703 O O . ILE B 1 53 ? 29.956 86.964 47.932 1.00 12.23 80 ILE B O 1
ATOM 2708 N N . GLU B 1 54 ? 29.565 85.768 46.039 1.00 9.35 81 GLU B N 1
ATOM 2709 C CA . GLU B 1 54 ? 29.627 84.413 46.602 1.00 11.19 81 GLU B CA 1
ATOM 2710 C C . GLU B 1 54 ? 28.375 84.071 47.409 1.00 13.96 81 GLU B C 1
ATOM 2711 O O . GLU B 1 54 ? 27.915 84.865 48.233 1.00 13.25 81 GLU B O 1
ATOM 2717 N N . THR B 1 55 ? 27.804 82.893 47.164 1.00 11.26 82 THR B N 1
ATOM 2718 C CA . THR B 1 55 ? 26.595 82.460 47.861 1.00 11.54 82 THR B CA 1
ATOM 2719 C C . THR B 1 55 ? 26.853 81.341 48.862 1.00 13.46 82 THR B C 1
ATOM 2720 O O . THR B 1 55 ? 25.888 80.814 49.448 1.00 12.34 82 THR B O 1
ATOM 2724 N N . MET B 1 56 ? 28.119 80.943 49.042 1.00 9.26 83 MET B N 1
ATOM 2725 C CA . MET B 1 56 ? 28.604 80.124 50.157 1.00 10.03 83 MET B CA 1
ATOM 2726 C C . MET B 1 56 ? 28.294 78.628 50.007 1.00 13.41 83 MET B C 1
ATOM 2727 O O . MET B 1 56 ? 27.574 78.207 49.092 1.00 13.58 83 MET B O 1
ATOM 2732 N N . LEU B 1 57 ? 28.819 77.828 50.940 1.00 11.45 84 LEU B N 1
ATOM 2733 C CA . LEU B 1 57 ? 28.797 76.366 50.808 1.00 14.82 84 LEU B CA 1
ATOM 2734 C C . LEU B 1 57 ? 27.424 75.773 51.088 1.00 15.14 84 LEU B C 1
ATOM 2735 O O . LEU B 1 57 ? 27.054 74.739 50.521 1.00 21.52 84 LEU B O 1
ATOM 2740 N N . ASN B 1 58 ? 26.714 76.330 52.061 1.00 14.25 85 ASN B N 1
ATOM 2741 C CA . ASN B 1 58 ? 25.560 75.637 52.604 1.00 15.26 85 ASN B CA 1
ATOM 2742 C C . ASN B 1 58 ? 24.544 76.652 53.103 1.00 18.69 85 ASN B C 1
ATOM 2743 O O . ASN B 1 58 ? 24.771 77.867 53.097 1.00 15.59 85 ASN B O 1
ATOM 2748 N N . ARG B 1 59 ? 23.424 76.125 53.582 1.00 16.69 86 ARG B N 1
ATOM 2749 C CA . ARG B 1 59 ? 22.326 76.975 54.020 1.00 15.81 86 ARG B CA 1
ATOM 2750 C C . ARG B 1 59 ? 22.724 77.827 55.222 1.00 15.34 86 ARG B C 1
ATOM 2751 O O . ARG B 1 59 ? 22.361 79.010 55.301 1.00 15.60 86 ARG B O 1
ATOM 2759 N N . ARG B 1 60 ? 23.496 77.258 56.157 1.00 14.69 87 ARG B N 1
ATOM 2760 C CA . ARG B 1 60 ? 23.890 78.018 57.342 1.00 13.36 87 ARG B CA 1
ATOM 2761 C C . ARG B 1 60 ? 24.704 79.247 56.954 1.00 13.36 87 ARG B C 1
ATOM 2762 O O . ARG B 1 60 ? 24.412 80.367 57.398 1.00 14.34 87 ARG B O 1
ATOM 2770 N N . LEU B 1 61 ? 25.726 79.058 56.113 1.00 11.35 88 LEU B N 1
ATOM 2771 C CA . LEU B 1 61 ? 26.587 80.178 55.730 1.00 10.84 88 LEU B CA 1
ATOM 2772 C C . LEU B 1 61 ? 25.862 81.149 54.807 1.00 10.46 88 LEU B C 1
ATOM 2773 O O . LEU B 1 61 ? 26.075 82.366 54.890 1.00 13.35 88 LEU B O 1
ATOM 2778 N N . PHE B 1 62 ? 25.031 80.632 53.903 1.00 10.18 89 PHE B N 1
ATOM 2779 C CA . PHE B 1 62 ? 24.191 81.507 53.090 1.00 12.81 89 PHE B CA 1
ATOM 2780 C C . PHE B 1 62 ? 23.315 82.395 53.970 1.00 15.38 89 PHE B C 1
ATOM 2781 O O . PHE B 1 62 ? 23.203 83.607 53.736 1.00 14.91 89 PHE B O 1
ATOM 2789 N N . ASP B 1 63 ? 22.654 81.803 54.972 1.00 11.68 90 ASP B N 1
ATOM 2790 C CA . ASP B 1 63 ? 21.784 82.598 55.837 1.00 16.09 90 ASP B CA 1
ATOM 2791 C C . ASP B 1 63 ? 22.573 83.670 56.580 1.00 14.06 90 ASP B C 1
ATOM 2792 O O . ASP B 1 63 ? 22.081 84.787 56.782 1.00 14.37 90 ASP B O 1
ATOM 2797 N N . GLN B 1 64 ? 23.804 83.357 56.987 1.00 15.57 91 GLN B N 1
ATOM 2798 C CA . GLN B 1 64 ? 24.636 84.350 57.666 1.00 17.31 91 GLN B CA 1
ATOM 2799 C C . GLN B 1 64 ? 24.926 85.544 56.763 1.00 18.64 91 GLN B C 1
ATOM 2800 O O . GLN B 1 64 ? 24.781 86.698 57.186 1.00 18.69 91 GLN B O 1
ATOM 2806 N N . VAL B 1 65 ? 25.348 85.300 55.513 1.00 16.05 92 VAL B N 1
ATOM 2807 C CA . VAL B 1 65 ? 25.696 86.461 54.686 1.00 15.82 92 VAL B CA 1
ATOM 2808 C C . VAL B 1 65 ? 24.436 87.171 54.218 1.00 18.14 92 VAL B C 1
ATOM 2809 O O . VAL B 1 65 ? 24.447 88.388 53.988 1.00 21.09 92 VAL B O 1
ATOM 2813 N N . GLN B 1 66 ? 23.328 86.442 54.085 1.00 18.61 93 GLN B N 1
ATOM 2814 C CA . GLN B 1 66 ? 22.057 87.099 53.801 1.00 22.60 93 GLN B CA 1
ATOM 2815 C C . GLN B 1 66 ? 21.639 88.003 54.955 1.00 21.45 93 GLN B C 1
ATOM 2816 O O . GLN B 1 66 ? 21.105 89.096 54.731 1.00 25.66 93 GLN B O 1
ATOM 2822 N N . ALA B 1 67 ? 21.877 87.575 56.199 1.00 20.60 94 ALA B N 1
ATOM 2823 C CA . ALA B 1 67 ? 21.578 88.444 57.335 1.00 24.98 94 ALA B CA 1
ATOM 2824 C C . ALA B 1 67 ? 22.484 89.671 57.350 1.00 25.28 94 ALA B C 1
ATOM 2825 O O . ALA B 1 67 ? 22.031 90.782 57.658 1.00 21.95 94 ALA B O 1
ATOM 2827 N N . LEU B 1 68 ? 23.773 89.490 57.041 1.00 20.98 95 LEU B N 1
ATOM 2828 C CA . LEU B 1 68 ? 24.667 90.638 56.949 1.00 19.33 95 LEU B CA 1
ATOM 2829 C C . LEU B 1 68 ? 24.209 91.592 55.853 1.00 21.93 95 LEU B C 1
ATOM 2830 O O . LEU B 1 68 ? 24.203 92.816 56.044 1.00 23.31 95 LEU B O 1
ATOM 2835 N N . ALA B 1 69 ? 23.822 91.043 54.694 1.00 18.20 96 ALA B N 1
ATOM 2836 C CA . ALA B 1 69 ? 23.415 91.864 53.562 1.00 20.05 96 ALA B CA 1
ATOM 2837 C C . ALA B 1 69 ? 22.196 92.709 53.883 1.00 24.02 96 ALA B C 1
ATOM 2838 O O . ALA B 1 69 ? 22.080 93.834 53.387 1.00 25.60 96 ALA B O 1
ATOM 2840 N N . LYS B 1 70 ? 21.288 92.195 54.713 1.00 24.17 97 LYS B N 1
ATOM 2841 C CA . LYS B 1 70 ? 20.099 92.957 55.078 1.00 27.32 97 LYS B CA 1
ATOM 2842 C C . LYS B 1 70 ? 20.461 94.199 55.883 1.00 30.71 97 LYS B C 1
ATOM 2843 O O . LYS B 1 70 ? 19.811 95.242 55.751 1.00 31.34 97 LYS B O 1
ATOM 2849 N N . LYS B 1 71 ? 21.486 94.109 56.729 1.00 27.10 98 LYS B N 1
ATOM 2850 C CA . LYS B 1 71 ? 21.936 95.288 57.453 1.00 29.61 98 LYS B CA 1
ATOM 2851 C C . LYS B 1 71 ? 22.816 96.174 56.578 1.00 25.41 98 LYS B C 1
ATOM 2852 O O . LYS B 1 71 ? 22.685 97.398 56.607 1.00 26.09 98 LYS B O 1
ATOM 2858 N N . GLU B 1 72 ? 23.714 95.575 55.792 1.00 21.59 99 GLU B N 1
ATOM 2859 C CA . GLU B 1 72 ? 24.582 96.368 54.923 1.00 19.52 99 GLU B CA 1
ATOM 2860 C C . GLU B 1 72 ? 23.787 97.152 53.886 1.00 22.04 99 GLU B C 1
ATOM 2861 O O . GLU B 1 72 ? 24.164 98.271 53.528 1.00 26.34 99 GLU B O 1
ATOM 2867 N N . ALA B 1 73 ? 22.708 96.577 53.371 1.00 21.52 100 ALA B N 1
ATOM 2868 C CA . ALA B 1 73 ? 21.968 97.187 52.278 1.00 22.39 100 ALA B CA 1
ATOM 2869 C C . ALA B 1 73 ? 20.756 97.966 52.753 1.00 26.52 100 ALA B C 1
ATOM 2870 O O . ALA B 1 73 ? 20.025 98.503 51.915 1.00 34.21 100 ALA B O 1
ATOM 2872 N N . LEU B 1 74 ? 20.539 98.037 54.064 1.00 30.28 101 LEU B N 1
ATOM 2873 C CA . LEU B 1 74 ? 19.470 98.818 54.704 1.00 37.22 101 LEU B CA 1
ATOM 2874 C C . LEU B 1 74 ? 18.146 98.719 53.945 1.00 37.89 101 LEU B C 1
ATOM 2875 O O . LEU B 1 74 ? 17.612 99.694 53.427 1.00 35.33 101 LEU B O 1
ATOM 2880 N N . GLY B 1 75 ? 17.617 97.501 53.877 1.00 44.93 102 GLY B N 1
ATOM 2881 C CA . GLY B 1 75 ? 16.309 97.288 53.292 1.00 51.35 102 GLY B CA 1
ATOM 2882 C C . GLY B 1 75 ? 16.237 97.280 51.776 1.00 50.03 102 GLY B C 1
ATOM 2883 O O . GLY B 1 75 ? 15.199 96.881 51.232 1.00 62.21 102 GLY B O 1
ATOM 2884 N N . LEU B 1 76 ? 17.285 97.709 51.070 1.00 36.43 103 LEU B N 1
ATOM 2885 C CA . LEU B 1 76 ? 17.245 97.687 49.617 1.00 28.00 103 LEU B CA 1
ATOM 2886 C C . LEU B 1 76 ? 17.234 96.245 49.117 1.00 22.50 103 LEU B C 1
ATOM 2887 O O . LEU B 1 76 ? 17.704 95.340 49.804 1.00 22.53 103 LEU B O 1
ATOM 2892 N N . PRO B 1 77 ? 16.702 95.999 47.924 1.00 26.31 104 PRO B N 1
ATOM 2893 C CA . PRO B 1 77 ? 16.617 94.615 47.440 1.00 24.47 104 PRO B CA 1
ATOM 2894 C C . PRO B 1 77 ? 17.968 94.064 47.011 1.00 20.95 104 PRO B C 1
ATOM 2895 O O . PRO B 1 77 ? 18.861 94.789 46.560 1.00 18.54 104 PRO B O 1
ATOM 2899 N N . LEU B 1 78 ? 18.109 92.749 47.149 1.00 18.96 105 LEU B N 1
ATOM 2900 C CA . LEU B 1 78 ? 19.278 92.041 46.637 1.00 17.15 105 LEU B CA 1
ATOM 2901 C C . LEU B 1 78 ? 19.022 91.774 45.158 1.00 17.06 105 LEU B C 1
ATOM 2902 O O . LEU B 1 78 ? 18.233 90.900 44.795 1.00 17.05 105 LEU B O 1
ATOM 2907 N N . LEU B 1 79 ? 19.660 92.553 44.296 1.00 14.62 106 LEU B N 1
ATOM 2908 C CA . LEU B 1 79 ? 19.378 92.475 42.865 1.00 16.45 106 LEU B CA 1
ATOM 2909 C C . LEU B 1 79 ? 20.173 91.385 42.155 1.00 13.98 106 LEU B C 1
ATOM 2910 O O . LEU B 1 79 ? 19.655 90.773 41.207 1.00 12.77 106 LEU B O 1
ATOM 2915 N N . TYR B 1 80 ? 21.407 91.119 42.593 1.00 9.78 107 TYR B N 1
ATOM 2916 C CA . TYR B 1 80 ? 22.313 90.193 41.918 1.00 8.83 107 TYR B CA 1
ATOM 2917 C C . TYR B 1 80 ? 23.097 89.387 42.947 1.00 12.06 107 TYR B C 1
ATOM 2918 O O . TYR B 1 80 ? 23.274 89.802 44.095 1.00 11.13 107 TYR B O 1
ATOM 2927 N N . ALA B 1 81 ? 23.570 88.224 42.506 1.00 9.39 108 ALA B N 1
ATOM 2928 C CA . ALA B 1 81 ? 24.554 87.416 43.215 1.00 10.89 108 ALA B CA 1
ATOM 2929 C C . ALA B 1 81 ? 25.520 86.860 42.179 1.00 11.06 108 ALA B C 1
ATOM 2930 O O . ALA B 1 81 ? 25.075 86.388 41.129 1.00 15.24 108 ALA B O 1
ATOM 2932 N N . VAL B 1 82 ? 26.829 86.933 42.462 1.00 6.89 109 VAL B N 1
ATOM 2933 C CA . VAL B 1 82 ? 27.885 86.533 41.532 1.00 9.24 109 VAL B CA 1
ATOM 2934 C C . VAL B 1 82 ? 28.606 85.320 42.101 1.00 9.43 109 VAL B C 1
ATOM 2935 O O . VAL B 1 82 ? 28.914 85.285 43.297 1.00 15.38 109 VAL B O 1
ATOM 2939 N N . ASN B 1 83 ? 28.879 84.331 41.249 1.00 8.11 110 ASN B N 1
ATOM 2940 C CA . ASN B 1 83 ? 29.770 83.215 41.580 1.00 9.84 110 ASN B CA 1
ATOM 2941 C C . ASN B 1 83 ? 31.087 83.449 40.860 1.00 8.50 110 ASN B C 1
ATOM 2942 O O . ASN B 1 83 ? 31.117 83.433 39.623 1.00 10.33 110 ASN B O 1
ATOM 2947 N N . THR B 1 84 ? 32.178 83.638 41.615 1.00 8.13 111 THR B N 1
ATOM 2948 C CA . THR B 1 84 ? 33.457 83.796 40.935 1.00 11.88 111 THR B CA 1
ATOM 2949 C C . THR B 1 84 ? 33.929 82.501 40.269 1.00 14.13 111 THR B C 1
ATOM 2950 O O . THR B 1 84 ? 34.689 82.569 39.305 1.00 11.86 111 THR B O 1
ATOM 2954 N N . SER B 1 85 ? 33.490 81.340 40.744 1.00 12.51 112 SER B N 1
ATOM 2955 C CA . SER B 1 85 ? 33.807 80.071 40.092 1.00 12.94 112 SER B CA 1
ATOM 2956 C C . SER B 1 85 ? 32.718 79.066 40.449 1.00 9.31 112 SER B C 1
ATOM 2957 O O . SER B 1 85 ? 31.836 79.347 41.258 1.00 9.57 112 SER B O 1
ATOM 2960 N N . TYR B 1 86 ? 32.815 77.867 39.871 1.00 8.01 113 TYR B N 1
ATOM 2961 C CA . TYR B 1 86 ? 31.824 76.839 40.174 1.00 9.28 113 TYR B CA 1
ATOM 2962 C C . TYR B 1 86 ? 32.039 76.179 41.532 1.00 14.43 113 TYR B C 1
ATOM 2963 O O . TYR B 1 86 ? 31.132 75.484 42.003 1.00 19.47 113 TYR B O 1
ATOM 2972 N N . HIS B 1 87 ? 33.221 76.329 42.141 1.00 13.00 114 HIS B N 1
ATOM 2973 C CA . HIS B 1 87 ? 33.525 75.655 43.405 1.00 14.93 114 HIS B CA 1
ATOM 2974 C C . HIS B 1 87 ? 32.399 75.867 44.400 1.00 10.75 114 HIS B C 1
ATOM 2975 O O . HIS B 1 87 ? 31.887 76.982 44.554 1.00 11.89 114 HIS B O 1
ATOM 2982 N N . GLY B 1 88 ? 32.001 74.777 45.057 1.00 10.13 115 GLY B N 1
ATOM 2983 C CA . GLY B 1 88 ? 30.780 74.804 45.846 1.00 12.41 115 GLY B CA 1
ATOM 2984 C C . GLY B 1 88 ? 30.812 75.820 46.972 1.00 8.32 115 GLY B C 1
ATOM 2985 O O . GLY B 1 88 ? 29.790 76.426 47.294 1.00 9.30 115 GLY B O 1
ATOM 2986 N N . ASP B 1 89 ? 31.989 76.042 47.574 1.00 10.16 116 ASP B N 1
ATOM 2987 C CA . ASP B 1 89 ? 32.046 77.020 48.659 1.00 13.29 116 ASP B CA 1
ATOM 2988 C C . ASP B 1 89 ? 31.806 78.447 48.168 1.00 14.74 116 ASP B C 1
ATOM 2989 O O . ASP B 1 89 ? 31.600 79.345 48.992 1.00 11.25 116 ASP B O 1
ATOM 2994 N N . HIS B 1 90 ? 31.782 78.663 46.854 1.00 10.65 117 HIS B N 1
ATOM 2995 C CA . HIS B 1 90 ? 31.435 79.952 46.276 1.00 12.50 117 HIS B CA 1
ATOM 2996 C C . HIS B 1 90 ? 30.042 79.992 45.669 1.00 13.36 117 HIS B C 1
ATOM 2997 O O . HIS B 1 90 ? 29.559 81.087 45.369 1.00 16.51 117 HIS B O 1
ATOM 3004 N N . SER B 1 91 ? 29.359 78.850 45.505 1.00 9.14 118 SER B N 1
ATOM 3005 C CA . SER B 1 91 ? 28.186 78.883 44.630 1.00 15.64 118 SER B CA 1
ATOM 3006 C C . SER B 1 91 ? 27.043 77.953 45.027 1.00 14.78 118 SER B C 1
ATOM 3007 O O . SER B 1 91 ? 25.954 78.050 44.453 1.00 14.35 118 SER B O 1
ATOM 3010 N N . TYR B 1 92 ? 27.272 77.031 45.967 1.00 12.73 119 TYR B N 1
ATOM 3011 C CA . TYR B 1 92 ? 26.199 76.108 46.346 1.00 10.52 119 TYR B CA 1
ATOM 3012 C C . TYR B 1 92 ? 24.975 76.840 46.878 1.00 9.41 119 TYR B C 1
ATOM 3013 O O . TYR B 1 92 ? 23.846 76.352 46.734 1.00 13.28 119 TYR B O 1
ATOM 3022 N N . GLY B 1 93 ? 25.163 78.009 47.486 1.00 12.10 120 GLY B N 1
ATOM 3023 C CA . GLY B 1 93 ? 24.019 78.692 48.071 1.00 10.09 120 GLY B CA 1
ATOM 3024 C C . GLY B 1 93 ? 23.065 79.323 47.085 1.00 11.69 120 GLY B C 1
ATOM 3025 O O . GLY B 1 93 ? 22.059 79.893 47.520 1.00 12.31 120 GLY B O 1
ATOM 3026 N N . ASN B 1 94 ? 23.350 79.242 45.775 1.00 11.37 121 ASN B N 1
ATOM 3027 C CA . ASN B 1 94 ? 22.487 79.836 44.755 1.00 10.60 121 ASN B CA 1
ATOM 3028 C C . ASN B 1 94 ? 21.035 79.393 44.908 1.00 13.97 121 ASN B C 1
ATOM 3029 O O . ASN B 1 94 ? 20.106 80.193 44.730 1.00 12.57 121 ASN B O 1
ATOM 3034 N N . MET B 1 95 ? 20.824 78.113 45.215 1.00 12.05 122 MET B N 1
ATOM 3035 C CA . MET B 1 95 ? 19.478 77.563 45.340 1.00 12.06 122 MET B CA 1
ATOM 3036 C C . MET B 1 95 ? 18.629 78.277 46.385 1.00 11.73 122 MET B C 1
ATOM 3037 O O . MET B 1 95 ? 17.397 78.165 46.348 1.00 13.49 122 MET B O 1
ATOM 3042 N N . TYR B 1 96 ? 19.238 78.991 47.324 1.00 12.70 123 TYR B N 1
ATOM 3043 C CA . TYR B 1 96 ? 18.453 79.628 48.375 1.00 15.52 123 TYR B CA 1
ATOM 3044 C C . TYR B 1 96 ? 18.074 81.074 48.045 1.00 16.84 123 TYR B C 1
ATOM 3045 O O . TYR B 1 96 ? 17.273 81.671 48.773 1.00 14.68 123 TYR B O 1
ATOM 3054 N N . LEU B 1 97 ? 18.615 81.648 46.971 1.00 14.63 124 LEU B N 1
ATOM 3055 C CA . LEU B 1 97 ? 18.226 82.998 46.584 1.00 14.28 124 LEU B CA 1
ATOM 3056 C C . LEU B 1 97 ? 16.748 83.054 46.205 1.00 19.24 124 LEU B C 1
ATOM 3057 O O . LEU B 1 97 ? 16.214 82.141 45.569 1.00 17.24 124 LEU B O 1
ATOM 3062 N N . LYS B 1 98 ? 16.095 84.145 46.579 1.00 19.25 125 LYS B N 1
ATOM 3063 C CA . LYS B 1 98 ? 14.711 84.384 46.206 1.00 27.99 125 LYS B CA 1
ATOM 3064 C C . LYS B 1 98 ? 14.627 85.502 45.172 1.00 27.10 125 LYS B C 1
ATOM 3065 O O . LYS B 1 98 ? 15.596 86.221 44.910 1.00 20.17 125 LYS B O 1
ATOM 3071 N N . ALA B 1 99 ? 13.444 85.639 44.571 1.00 30.56 126 ALA B N 1
ATOM 3072 C CA . ALA B 1 99 ? 13.170 86.792 43.725 1.00 32.70 126 ALA B CA 1
ATOM 3073 C C . ALA B 1 99 ? 13.444 88.078 44.505 1.00 32.50 126 ALA B C 1
ATOM 3074 O O . ALA B 1 99 ? 13.187 88.141 45.711 1.00 37.97 126 ALA B O 1
ATOM 3076 N N . PRO B 1 100 ? 13.952 89.136 43.841 1.00 32.21 127 PRO B N 1
ATOM 3077 C CA . PRO B 1 100 ? 14.193 89.194 42.400 1.00 32.79 127 PRO B CA 1
ATOM 3078 C C . PRO B 1 100 ? 15.648 88.930 42.016 1.00 26.92 127 PRO B C 1
ATOM 3079 O O . PRO B 1 100 ? 16.053 89.368 40.939 1.00 24.83 127 PRO B O 1
ATOM 3083 N N . THR B 1 101 ? 16.413 88.232 42.859 1.00 21.91 128 THR B N 1
ATOM 3084 C CA . THR B 1 101 ? 17.857 88.165 42.657 1.00 17.81 128 THR B CA 1
ATOM 3085 C C . THR B 1 101 ? 18.215 87.380 41.391 1.00 18.18 128 THR B C 1
ATOM 3086 O O . THR B 1 101 ? 17.702 86.279 41.158 1.00 20.01 128 THR B O 1
ATOM 3090 N N . ARG B 1 102 ? 19.105 87.942 40.573 1.00 13.77 129 ARG B N 1
ATOM 3091 C CA . ARG B 1 102 ? 19.607 87.267 39.377 1.00 13.25 129 ARG B CA 1
ATOM 3092 C C . ARG B 1 102 ? 21.045 86.816 39.603 1.00 12.94 129 ARG B C 1
ATOM 3093 O O . ARG B 1 102 ? 21.878 87.590 40.094 1.00 13.32 129 ARG B O 1
ATOM 3101 N N . VAL B 1 103 ? 21.344 85.585 39.208 1.00 10.89 130 VAL B N 1
ATOM 3102 C CA . VAL B 1 103 ? 22.686 85.020 39.363 1.00 10.66 130 VAL B CA 1
ATOM 3103 C C . VAL B 1 103 ? 23.539 85.399 38.162 1.00 9.32 130 VAL B C 1
ATOM 3104 O O . VAL B 1 103 ? 23.108 85.236 37.013 1.00 10.14 130 VAL B O 1
ATOM 3108 N N . ILE B 1 104 ? 24.757 85.870 38.426 1.00 7.68 131 ILE B N 1
ATOM 3109 C CA . ILE B 1 104 ? 25.771 86.086 37.399 1.00 10.64 131 ILE B CA 1
ATOM 3110 C C . ILE B 1 104 ? 26.881 85.056 37.577 1.00 9.60 131 ILE B C 1
ATOM 3111 O O . ILE B 1 104 ? 27.459 84.927 38.667 1.00 9.41 131 ILE B O 1
ATOM 3116 N N . GLN B 1 105 ? 27.186 84.330 36.504 1.00 7.19 132 GLN B N 1
ATOM 3117 C CA . GLN B 1 105 ? 28.287 83.377 36.530 1.00 8.77 132 GLN B CA 1
ATOM 3118 C C . GLN B 1 105 ? 28.772 83.165 35.100 1.00 10.43 132 GLN B C 1
ATOM 3119 O O . GLN B 1 105 ? 28.152 83.617 34.135 1.00 10.66 132 GLN B O 1
ATOM 3125 N N A SER B 1 106 ? 29.897 82.468 34.977 0.56 11.28 133 SER B N 1
ATOM 3126 N N B SER B 1 106 ? 29.895 82.463 34.983 0.44 11.29 133 SER B N 1
ATOM 3127 C CA A SER B 1 106 ? 30.453 82.183 33.665 0.56 11.03 133 SER B CA 1
ATOM 3128 C CA B SER B 1 106 ? 30.467 82.159 33.681 0.44 11.03 133 SER B CA 1
ATOM 3129 C C A SER B 1 106 ? 29.658 81.078 32.978 0.56 12.25 133 SER B C 1
ATOM 3130 C C B SER B 1 106 ? 29.657 81.070 32.980 0.44 12.09 133 SER B C 1
ATOM 3131 O O A SER B 1 106 ? 29.058 80.218 33.630 0.56 10.43 133 SER B O 1
ATOM 3132 O O B SER B 1 106 ? 29.032 80.222 33.622 0.44 10.68 133 SER B O 1
ATOM 3137 N N . THR B 1 107 ? 29.662 81.103 31.639 1.00 12.20 134 THR B N 1
ATOM 3138 C CA . THR B 1 107 ? 29.039 80.012 30.894 1.00 13.78 134 THR B CA 1
ATOM 3139 C C . THR B 1 107 ? 29.689 78.682 31.249 1.00 14.46 134 THR B C 1
ATOM 3140 O O . THR B 1 107 ? 29.015 77.647 31.260 1.00 14.06 134 THR B O 1
ATOM 3144 N N . LYS B 1 108 ? 30.992 78.697 31.559 1.00 13.59 135 LYS B N 1
ATOM 3145 C CA . LYS B 1 108 ? 31.697 77.482 31.964 1.00 16.92 135 LYS B CA 1
ATOM 3146 C C . LYS B 1 108 ? 31.169 76.935 33.286 1.00 15.09 135 LYS B C 1
ATOM 3147 O O . LYS B 1 108 ? 31.062 75.714 33.469 1.00 13.25 135 LYS B O 1
ATOM 3153 N N . THR B 1 109 ? 30.890 77.819 34.243 1.00 11.87 136 THR B N 1
ATOM 3154 C CA . THR B 1 109 ? 30.295 77.388 35.502 1.00 11.10 136 THR B CA 1
ATOM 3155 C C . THR B 1 109 ? 28.946 76.706 35.266 1.00 13.80 136 THR B C 1
ATOM 3156 O O . THR B 1 109 ? 28.675 75.622 35.804 1.00 14.62 136 THR B O 1
ATOM 3160 N N . ARG B 1 110 ? 28.075 77.339 34.476 1.00 12.44 137 ARG B N 1
ATOM 3161 C CA . ARG B 1 110 ? 26.775 76.729 34.174 1.00 12.84 137 ARG B CA 1
ATOM 3162 C C . ARG B 1 110 ? 26.941 75.347 33.558 1.00 10.34 137 ARG B C 1
ATOM 3163 O O . ARG B 1 110 ? 26.244 74.401 33.945 1.00 14.08 137 ARG B O 1
ATOM 3171 N N . ASP B 1 111 ? 27.865 75.210 32.599 1.00 12.17 138 ASP B N 1
ATOM 3172 C CA . ASP B 1 111 ? 28.050 73.930 31.926 1.00 16.61 138 ASP B CA 1
ATOM 3173 C C . ASP B 1 111 ? 28.539 72.868 32.900 1.00 16.87 138 ASP B C 1
ATOM 3174 O O . ASP B 1 111 ? 28.055 71.736 32.883 1.00 15.88 138 ASP B O 1
ATOM 3179 N N . TYR B 1 112 ? 29.502 73.217 33.757 1.00 14.53 139 TYR B N 1
ATOM 3180 C CA . TYR B 1 112 ? 29.999 72.259 34.733 1.00 15.41 139 TYR B CA 1
ATOM 3181 C C . TYR B 1 112 ? 28.897 71.822 35.690 1.00 17.80 139 TYR B C 1
ATOM 3182 O O . TYR B 1 112 ? 28.735 70.626 35.974 1.00 15.83 139 TYR B O 1
ATOM 3191 N N . VAL B 1 113 ? 28.131 72.783 36.211 1.00 13.82 140 VAL B N 1
ATOM 3192 C CA . VAL B 1 113 ? 27.069 72.437 37.152 1.00 13.00 140 VAL B CA 1
ATOM 3193 C C . VAL B 1 113 ? 26.024 71.553 36.476 1.00 17.10 140 VAL B C 1
ATOM 3194 O O . VAL B 1 113 ? 25.558 70.556 37.051 1.00 18.68 140 VAL B O 1
ATOM 3198 N N . ASP B 1 114 ? 25.660 71.877 35.237 1.00 16.40 141 ASP B N 1
ATOM 3199 C CA . ASP B 1 114 ? 24.624 71.096 34.563 1.00 17.32 141 ASP B CA 1
ATOM 3200 C C . ASP B 1 114 ? 25.056 69.646 34.367 1.00 17.92 141 ASP B C 1
ATOM 3201 O O . ASP B 1 114 ? 24.233 68.731 34.470 1.00 21.54 141 ASP B O 1
ATOM 3206 N N . GLY B 1 115 ? 26.337 69.413 34.086 1.00 14.33 142 GLY B N 1
ATOM 3207 C CA . GLY B 1 115 ? 26.793 68.063 33.809 1.00 15.53 142 GLY B CA 1
ATOM 3208 C C . GLY B 1 115 ? 27.320 67.288 35.006 1.00 20.11 142 GLY B C 1
ATOM 3209 O O . GLY B 1 115 ? 27.298 66.053 34.995 1.00 20.21 142 GLY B O 1
ATOM 3210 N N . HIS B 1 116 ? 27.799 67.978 36.054 1.00 16.99 143 HIS B N 1
ATOM 3211 C CA . HIS B 1 116 ? 28.601 67.276 37.053 1.00 18.95 143 HIS B CA 1
ATOM 3212 C C . HIS B 1 116 ? 28.351 67.711 38.499 1.00 16.44 143 HIS B C 1
ATOM 3213 O O . HIS B 1 116 ? 29.156 67.372 39.372 1.00 16.81 143 HIS B O 1
ATOM 3220 N N . LEU B 1 117 ? 27.242 68.390 38.807 1.00 17.04 144 LEU B N 1
ATOM 3221 C CA . LEU B 1 117 ? 27.025 68.811 40.196 1.00 17.30 144 LEU B CA 1
ATOM 3222 C C . LEU B 1 117 ? 27.005 67.617 41.158 1.00 19.20 144 LEU B C 1
ATOM 3223 O O . LEU B 1 117 ? 27.528 67.709 42.275 1.00 19.48 144 LEU B O 1
ATOM 3228 N N . ALA B 1 118 ? 26.424 66.485 40.737 1.00 19.43 145 ALA B N 1
ATOM 3229 C CA . ALA B 1 118 ? 26.408 65.296 41.590 1.00 22.19 145 ALA B CA 1
ATOM 3230 C C . ALA B 1 118 ? 27.820 64.813 41.922 1.00 23.30 145 ALA B C 1
ATOM 3231 O O . ALA B 1 118 ? 28.104 64.465 43.076 1.00 21.60 145 ALA B O 1
ATOM 3233 N N . ASP B 1 119 ? 28.708 64.752 40.926 1.00 23.13 146 ASP B N 1
ATOM 3234 C CA . ASP B 1 119 ? 30.094 64.373 41.206 1.00 26.38 146 ASP B CA 1
ATOM 3235 C C . ASP B 1 119 ? 30.771 65.400 42.089 1.00 19.16 146 ASP B C 1
ATOM 3236 O O . ASP B 1 119 ? 31.532 65.045 42.994 1.00 19.63 146 ASP B O 1
ATOM 3241 N N . ASP B 1 120 ? 30.543 66.681 41.800 1.00 15.08 147 ASP B N 1
ATOM 3242 C CA . ASP B 1 120 ? 31.126 67.749 42.596 1.00 14.59 147 ASP B CA 1
ATOM 3243 C C . ASP B 1 120 ? 30.714 67.630 44.060 1.00 19.03 147 ASP B C 1
ATOM 3244 O O . ASP B 1 120 ? 31.550 67.759 44.961 1.00 17.30 147 ASP B O 1
ATOM 3249 N N . LYS B 1 121 ? 29.418 67.396 44.312 1.00 18.04 148 LYS B N 1
ATOM 3250 C CA . LYS B 1 121 ? 28.935 67.209 45.678 1.00 15.54 148 LYS B CA 1
ATOM 3251 C C . LYS B 1 121 ? 29.607 66.013 46.337 1.00 16.83 148 LYS B C 1
ATOM 3252 O O . LYS B 1 121 ? 30.023 66.088 47.501 1.00 16.42 148 LYS B O 1
ATOM 3258 N N . ALA B 1 122 ? 29.715 64.893 45.614 1.00 16.49 149 ALA B N 1
ATOM 3259 C CA . ALA B 1 122 ? 30.370 63.725 46.190 1.00 21.30 149 ALA B CA 1
ATOM 3260 C C . ALA B 1 122 ? 31.799 64.057 46.595 1.00 23.65 149 ALA B C 1
ATOM 3261 O O . ALA B 1 122 ? 32.234 63.705 47.694 1.00 22.92 149 ALA B O 1
ATOM 3263 N N . PHE B 1 123 ? 32.523 64.796 45.749 1.00 25.36 150 PHE B N 1
ATOM 3264 C CA . PHE B 1 123 ? 33.884 65.200 46.098 1.00 26.27 150 PHE B CA 1
ATOM 3265 C C . PHE B 1 123 ? 33.904 66.057 47.361 1.00 24.88 150 PHE B C 1
ATOM 3266 O O . PHE B 1 123 ? 34.751 65.862 48.242 1.00 25.42 150 PHE B O 1
ATOM 3274 N N . MET B 1 124 ? 32.990 67.030 47.454 1.00 19.30 151 MET B N 1
ATOM 3275 C CA . MET B 1 124 ? 32.976 67.939 48.598 1.00 19.59 151 MET B CA 1
ATOM 3276 C C . MET B 1 124 ? 32.602 67.213 49.887 1.00 20.68 151 MET B C 1
ATOM 3277 O O . MET B 1 124 ? 33.111 67.551 50.960 1.00 21.24 151 MET B O 1
ATOM 3282 N N . VAL B 1 125 ? 31.706 66.225 49.813 1.00 19.75 152 VAL B N 1
ATOM 3283 C CA . VAL B 1 125 ? 31.417 65.435 51.006 1.00 20.99 152 VAL B CA 1
ATOM 3284 C C . VAL B 1 125 ? 32.660 64.656 51.442 1.00 23.66 152 VAL B C 1
ATOM 3285 O O . VAL B 1 125 ? 33.001 64.616 52.634 1.00 20.75 152 VAL B O 1
ATOM 3289 N N . LYS B 1 126 ? 33.374 64.053 50.489 1.00 23.24 153 LYS B N 1
ATOM 3290 C CA . LYS B 1 126 ? 34.546 63.261 50.854 1.00 30.10 153 LYS B CA 1
ATOM 3291 C C . LYS B 1 126 ? 35.583 64.107 51.582 1.00 30.88 153 LYS B C 1
ATOM 3292 O O . LYS B 1 126 ? 36.180 63.651 52.564 1.00 37.06 153 LYS B O 1
ATOM 3298 N N . ASN B 1 127 ? 35.810 65.336 51.120 1.00 26.89 154 ASN B N 1
ATOM 3299 C CA . ASN B 1 127 ? 36.899 66.166 51.615 1.00 32.97 154 ASN B CA 1
ATOM 3300 C C . ASN B 1 127 ? 36.479 67.195 52.659 1.00 34.48 154 ASN B C 1
ATOM 3301 O O . ASN B 1 127 ? 37.352 67.796 53.293 1.00 34.91 154 ASN B O 1
ATOM 3306 N N . PHE B 1 128 ? 35.181 67.419 52.865 1.00 28.65 155 PHE B N 1
ATOM 3307 C CA . PHE B 1 128 ? 34.746 68.347 53.900 1.00 25.94 155 PHE B CA 1
ATOM 3308 C C . PHE B 1 128 ? 33.708 67.731 54.828 1.00 24.52 155 PHE B C 1
ATOM 3309 O O . PHE B 1 128 ? 33.196 68.424 55.720 1.00 23.73 155 PHE B O 1
ATOM 3317 N N . GLY B 1 129 ? 33.399 66.459 54.653 1.00 22.02 156 GLY B N 1
ATOM 3318 C CA . GLY B 1 129 ? 32.564 65.740 55.593 1.00 20.33 156 GLY B CA 1
ATOM 3319 C C . GLY B 1 129 ? 31.112 65.672 55.154 1.00 23.59 156 GLY B C 1
ATOM 3320 O O . GLY B 1 129 ? 30.606 66.531 54.414 1.00 22.22 156 GLY B O 1
ATOM 3321 N N . ALA B 1 130 ? 30.432 64.622 55.603 1.00 23.11 157 ALA B N 1
ATOM 3322 C CA . ALA B 1 130 ? 28.989 64.526 55.466 1.00 21.25 157 ALA B CA 1
ATOM 3323 C C . ALA B 1 130 ? 28.295 65.359 56.546 1.00 24.58 157 ALA B C 1
ATOM 3324 O O . ALA B 1 130 ? 28.852 65.633 57.613 1.00 22.23 157 ALA B O 1
ATOM 3326 N N . GLY B 1 131 ? 27.049 65.737 56.268 1.00 23.66 158 GLY B N 1
ATOM 3327 C CA . GLY B 1 131 ? 26.294 66.522 57.222 1.00 25.07 158 GLY B CA 1
ATOM 3328 C C . GLY B 1 131 ? 26.711 67.974 57.335 1.00 25.80 158 GLY B C 1
ATOM 3329 O O . GLY B 1 131 ? 26.330 68.632 58.308 1.00 31.96 158 GLY B O 1
ATOM 3330 N N . ARG B 1 132 ? 27.492 68.491 56.386 1.00 21.99 159 ARG B N 1
ATOM 3331 C CA . ARG B 1 132 ? 27.845 69.903 56.333 1.00 23.70 159 ARG B CA 1
ATOM 3332 C C . ARG B 1 132 ? 26.967 70.680 55.357 1.00 22.63 159 ARG B C 1
ATOM 3333 O O . ARG B 1 132 ? 27.375 71.750 54.895 1.00 23.75 159 ARG B O 1
ATOM 3341 N N . GLY B 1 133 ? 25.786 70.152 55.011 1.00 16.86 160 GLY B N 1
ATOM 3342 C CA . GLY B 1 133 ? 24.868 70.849 54.128 1.00 13.86 160 GLY B CA 1
ATOM 3343 C C . GLY B 1 133 ? 25.085 70.647 52.641 1.00 16.04 160 GLY B C 1
ATOM 3344 O O . GLY B 1 133 ? 24.325 71.216 51.836 1.00 15.30 160 GLY B O 1
ATOM 3345 N N . VAL B 1 134 ? 26.091 69.862 52.239 1.00 14.76 161 VAL B N 1
ATOM 3346 C CA . VAL B 1 134 ? 26.310 69.631 50.815 1.00 17.61 161 VAL B CA 1
ATOM 3347 C C . VAL B 1 134 ? 25.215 68.734 50.242 1.00 16.96 161 VAL B C 1
ATOM 3348 O O . VAL B 1 134 ? 24.762 68.935 49.108 1.00 15.61 161 VAL B O 1
ATOM 3352 N N . GLU B 1 135 ? 24.763 67.742 51.015 1.00 15.34 162 GLU B N 1
ATOM 3353 C CA . GLU B 1 135 ? 23.790 66.776 50.498 1.00 18.36 162 GLU B CA 1
ATOM 3354 C C . GLU B 1 135 ? 22.482 67.444 50.096 1.00 19.90 162 GLU B C 1
ATOM 3355 O O . GLU B 1 135 ? 21.771 66.937 49.219 1.00 20.68 162 GLU B O 1
ATOM 3361 N N . GLN B 1 136 ? 22.144 68.565 50.731 1.00 16.61 163 GLN B N 1
ATOM 3362 C CA . GLN B 1 136 ? 20.915 69.288 50.452 1.00 21.32 163 GLN B CA 1
ATOM 3363 C C . GLN B 1 136 ? 20.965 70.107 49.160 1.00 17.71 163 GLN B C 1
ATOM 3364 O O . GLN B 1 136 ? 19.917 70.569 48.709 1.00 18.25 163 GLN B O 1
ATOM 3370 N N . ILE B 1 137 ? 22.126 70.272 48.535 1.00 15.23 164 ILE B N 1
ATOM 3371 C CA . ILE B 1 137 ? 22.276 71.267 47.474 1.00 14.22 164 ILE B CA 1
ATOM 3372 C C . ILE B 1 137 ? 21.669 70.751 46.176 1.00 15.28 164 ILE B C 1
ATOM 3373 O O . ILE B 1 137 ? 21.925 69.612 45.764 1.00 18.73 164 ILE B O 1
ATOM 3378 N N . THR B 1 138 ? 20.863 71.594 45.522 1.00 12.38 165 THR B N 1
ATOM 3379 C CA . THR B 1 138 ? 20.398 71.354 44.164 1.00 14.86 165 THR B CA 1
ATOM 3380 C C . THR B 1 138 ? 20.906 72.455 43.231 1.00 15.40 165 THR B C 1
ATOM 3381 O O . THR B 1 138 ? 21.350 73.524 43.664 1.00 17.72 165 THR B O 1
ATOM 3385 N N . ALA B 1 139 ? 20.819 72.185 41.933 1.00 17.12 166 ALA B N 1
ATOM 3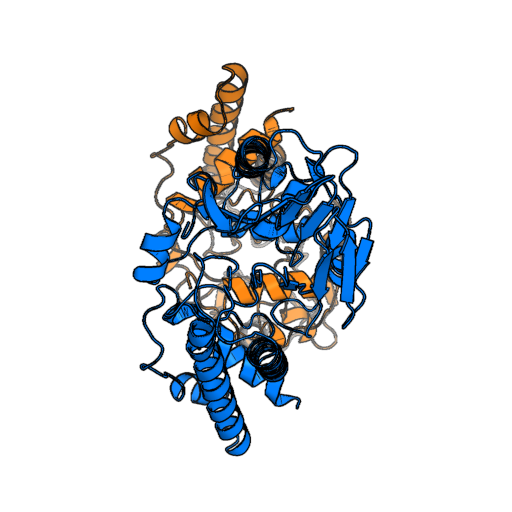386 C CA . ALA B 1 139 ? 21.403 73.071 40.936 1.00 15.48 166 ALA B CA 1
ATOM 3387 C C . ALA B 1 139 ? 20.579 74.344 40.776 1.00 16.61 166 ALA B C 1
ATOM 3388 O O . ALA B 1 139 ? 19.346 74.312 40.774 1.00 18.21 166 ALA B O 1
ATOM 3390 N N . ARG B 1 140 ? 21.277 75.471 40.641 1.00 14.74 167 ARG B N 1
ATOM 3391 C CA . ARG B 1 140 ? 20.642 76.746 40.296 1.00 18.69 167 ARG B CA 1
ATOM 3392 C C . ARG B 1 140 ? 21.684 77.549 39.521 1.00 16.08 167 ARG B C 1
ATOM 3393 O O . ARG B 1 140 ? 22.569 78.169 40.125 1.00 15.49 167 ARG B O 1
ATOM 3401 N N . THR B 1 141 ? 21.617 77.489 38.190 1.00 13.28 168 THR B N 1
ATOM 3402 C CA . THR B 1 141 ? 22.647 78.113 37.366 1.00 14.83 168 THR B CA 1
ATOM 3403 C C . THR B 1 141 ? 22.273 79.566 37.046 1.00 15.40 168 THR B C 1
ATOM 3404 O O . THR B 1 141 ? 21.229 80.068 37.451 1.00 14.71 168 THR B O 1
ATOM 3408 N N . GLY B 1 142 ? 23.128 80.240 36.282 1.00 11.48 169 GLY B N 1
ATOM 3409 C CA . GLY B 1 142 ? 23.031 81.691 36.166 1.00 13.90 169 GLY B CA 1
ATOM 3410 C C . GLY B 1 142 ? 21.887 82.165 35.284 1.00 13.62 169 GLY B C 1
ATOM 3411 O O . GLY B 1 142 ? 21.470 81.507 34.333 1.00 13.48 169 GLY B O 1
ATOM 3412 N N . ASP B 1 143 ? 21.369 83.344 35.635 1.00 11.24 170 ASP B N 1
ATOM 3413 C CA . ASP B 1 143 ? 20.462 84.108 34.786 1.00 10.55 170 ASP B CA 1
ATOM 3414 C C . ASP B 1 143 ? 21.216 84.848 33.696 1.00 11.34 170 ASP B C 1
ATOM 3415 O O . ASP B 1 143 ? 20.762 84.926 32.550 1.00 12.16 170 ASP B O 1
ATOM 3420 N N . ILE B 1 144 ? 22.362 85.400 34.061 1.00 10.04 171 ILE B N 1
ATOM 3421 C CA . ILE B 1 144 ? 23.203 86.211 33.190 1.00 11.07 171 ILE B CA 1
ATOM 3422 C C . ILE B 1 144 ? 24.549 85.519 33.140 1.00 14.51 171 ILE B C 1
ATOM 3423 O O . ILE B 1 144 ? 25.195 85.340 34.185 1.00 14.74 171 ILE B O 1
ATOM 3428 N N . LEU B 1 145 ? 24.962 85.103 31.946 1.00 10.64 172 LEU B N 1
ATOM 3429 C CA . LEU B 1 145 ? 26.133 84.250 31.793 1.00 11.70 172 LEU B CA 1
ATOM 3430 C C . LEU B 1 145 ? 27.203 85.009 31.025 1.00 11.39 172 LEU B C 1
ATOM 3431 O O . LEU B 1 145 ? 26.929 85.571 29.960 1.00 14.07 172 LEU B O 1
ATOM 3436 N N . VAL B 1 146 ? 28.410 85.035 31.577 1.00 9.31 173 VAL B N 1
ATOM 3437 C CA . VAL B 1 146 ? 29.549 85.699 30.948 1.00 10.40 173 VAL B CA 1
ATOM 3438 C C . VAL B 1 146 ? 30.289 84.668 30.098 1.00 10.57 173 VAL B C 1
ATOM 3439 O O . VAL B 1 146 ? 30.759 83.657 30.645 1.00 13.74 173 VAL B O 1
ATOM 3443 N N . PRO B 1 147 ? 30.450 84.894 28.798 1.00 15.23 174 PRO B N 1
ATOM 3444 C CA . PRO B 1 147 ? 31.144 83.920 27.940 1.00 17.45 174 PRO B CA 1
ATOM 3445 C C . PRO B 1 147 ? 32.638 83.911 28.221 1.00 17.65 174 PRO B C 1
ATOM 3446 O O . PRO B 1 147 ? 33.150 84.814 28.900 1.00 14.54 174 PRO B O 1
ATOM 3450 N N . PRO B 1 148 ? 33.369 82.906 27.726 1.00 20.75 175 PRO B N 1
ATOM 3451 C CA . PRO B 1 148 ? 34.815 82.828 27.994 1.00 23.53 175 PRO B CA 1
ATOM 3452 C C . PRO B 1 148 ? 35.552 84.083 27.546 1.00 23.15 175 PRO B C 1
ATOM 3453 O O . PRO B 1 148 ? 35.418 84.531 26.405 1.00 19.90 175 PRO B O 1
ATOM 3457 N N . GLY B 1 149 ? 36.323 84.663 28.470 1.00 20.91 176 GLY B N 1
ATOM 3458 C CA . GLY B 1 149 ? 37.037 85.891 28.187 1.00 21.28 176 GLY B CA 1
ATOM 3459 C C . GLY B 1 149 ? 36.167 87.127 28.076 1.00 21.26 176 GLY B C 1
ATOM 3460 O O . GLY B 1 149 ? 36.650 88.168 27.621 1.00 20.98 176 GLY B O 1
ATOM 3461 N N . GLY B 1 150 ? 34.905 87.053 28.486 1.00 19.83 177 GLY B N 1
ATOM 3462 C CA . GLY B 1 150 ? 33.987 88.162 28.350 1.00 22.61 177 GLY B CA 1
ATOM 3463 C C . GLY B 1 150 ? 33.909 89.031 29.596 1.00 20.91 177 GLY B C 1
ATOM 3464 O O . GLY B 1 150 ? 34.666 88.879 30.561 1.00 15.66 177 GLY B O 1
ATOM 3465 N N . ARG B 1 151 ? 32.988 89.991 29.548 1.00 14.47 178 ARG B N 1
ATOM 3466 C CA . ARG B 1 151 ? 32.773 90.846 30.701 1.00 16.87 178 ARG B CA 1
ATOM 3467 C C . ARG B 1 151 ? 31.425 91.537 30.569 1.00 16.90 178 ARG B C 1
ATOM 3468 O O . ARG B 1 151 ? 30.907 91.713 29.466 1.00 15.34 178 ARG B O 1
ATOM 3476 N N . VAL B 1 152 ? 30.857 91.902 31.712 1.00 13.14 179 VAL B N 1
ATOM 3477 C CA . VAL B 1 152 ? 29.564 92.572 31.764 1.00 13.72 179 VAL B CA 1
ATOM 3478 C C . VAL B 1 152 ? 29.632 93.594 32.891 1.00 15.27 179 VAL B C 1
ATOM 3479 O O . VAL B 1 152 ? 30.391 93.435 33.854 1.00 14.82 179 VAL B O 1
ATOM 3483 N N . SER B 1 153 ? 28.870 94.670 32.752 1.00 15.34 180 SER B N 1
ATOM 3484 C CA . SER B 1 153 ? 28.799 95.690 33.787 1.00 15.08 180 SER B CA 1
ATOM 3485 C C . SER B 1 153 ? 27.385 95.727 34.344 1.00 16.11 180 SER B C 1
ATOM 3486 O O . SER B 1 153 ? 26.406 95.458 33.633 1.00 15.97 180 SER B O 1
ATOM 3489 N N . VAL B 1 154 ? 27.284 96.050 35.627 1.00 13.19 181 VAL B N 1
ATOM 3490 C CA . VAL B 1 154 ? 25.999 96.069 36.314 1.00 12.86 181 VAL B CA 1
ATOM 3491 C C . VAL B 1 154 ? 25.873 97.408 37.040 1.00 17.66 181 VAL B C 1
ATOM 3492 O O . VAL B 1 154 ? 26.733 97.756 37.857 1.00 15.31 181 VAL B O 1
ATOM 3496 N N . ASP B 1 155 ? 24.798 98.145 36.752 1.00 16.31 182 ASP B N 1
ATOM 3497 C CA . ASP B 1 155 ? 24.540 99.461 37.336 1.00 17.49 182 ASP B CA 1
ATOM 3498 C C . ASP B 1 155 ? 23.615 99.285 38.541 1.00 16.52 182 ASP B C 1
ATOM 3499 O O . ASP B 1 155 ? 22.461 98.867 38.393 1.00 18.91 182 ASP B O 1
ATOM 3504 N N . LEU B 1 156 ? 24.124 99.578 39.737 1.00 13.62 183 LEU B N 1
ATOM 3505 C CA . LEU B 1 156 ? 23.337 99.483 40.960 1.00 13.79 183 LEU B CA 1
ATOM 3506 C C . LEU B 1 156 ? 22.743 100.819 41.364 1.00 17.13 183 LEU B C 1
ATOM 3507 O O . LEU B 1 156 ? 22.129 100.909 42.430 1.00 17.11 183 LEU B O 1
ATOM 3512 N N . GLY B 1 157 ? 22.932 101.858 40.549 1.00 19.70 184 GLY B N 1
ATOM 3513 C CA . GLY B 1 157 ? 22.520 103.199 40.920 1.00 18.03 184 GLY B CA 1
ATOM 3514 C C . GLY B 1 157 ? 23.638 103.928 41.636 1.00 22.37 184 GLY B C 1
ATOM 3515 O O . GLY B 1 157 ? 23.872 103.702 42.826 1.00 26.88 184 GLY B O 1
ATOM 3516 N N . GLY B 1 158 ? 24.361 104.782 40.913 1.00 24.27 185 GLY B N 1
ATOM 3517 C CA . GLY B 1 158 ? 25.497 105.479 41.470 1.00 25.75 185 GLY B CA 1
ATOM 3518 C C . GLY B 1 158 ? 26.762 104.661 41.575 1.00 27.26 185 GLY B C 1
ATOM 3519 O O . GLY B 1 158 ? 27.826 105.241 41.815 1.00 27.60 185 GLY B O 1
ATOM 3520 N N . LYS B 1 159 ? 26.683 103.339 41.420 1.00 25.78 186 LYS B N 1
ATOM 3521 C CA . LYS B 1 159 ? 27.829 102.437 41.377 1.00 24.03 186 LYS B CA 1
ATOM 3522 C C . LYS B 1 159 ? 27.641 101.495 40.197 1.00 21.17 186 LYS B C 1
ATOM 3523 O O . LYS B 1 159 ? 26.552 100.945 40.017 1.00 22.41 186 LYS B O 1
ATOM 3529 N N . THR B 1 160 ? 28.686 101.298 39.402 1.00 18.06 187 THR B N 1
ATOM 3530 C CA . THR B 1 160 ? 28.653 100.326 38.313 1.00 21.69 187 THR B CA 1
ATOM 3531 C C . THR B 1 160 ? 29.752 99.300 38.548 1.00 25.43 187 THR B C 1
ATOM 3532 O O . THR B 1 160 ? 30.933 99.659 38.617 1.00 21.98 187 THR B O 1
ATOM 3536 N N . VAL B 1 161 ? 29.364 98.026 38.665 1.00 11.17 188 VAL B N 1
ATOM 3537 C CA . VAL B 1 161 ? 30.292 96.940 38.955 1.00 13.45 188 VAL B CA 1
ATOM 3538 C C . VAL B 1 161 ? 30.709 96.278 37.650 1.00 14.08 188 VAL B C 1
ATOM 3539 O O . VAL B 1 161 ? 29.878 96.036 36.766 1.00 14.31 188 VAL B O 1
ATOM 3543 N N . GLU B 1 162 ? 31.994 95.964 37.531 1.00 11.64 189 GLU B N 1
ATOM 3544 C CA A GLU B 1 162 ? 32.522 95.280 36.361 0.55 14.37 189 GLU B CA 1
ATOM 3545 C CA B GLU B 1 162 ? 32.540 95.284 36.365 0.45 14.36 189 GLU B CA 1
ATOM 3546 C C . GLU B 1 162 ? 32.828 93.836 36.733 1.00 12.58 189 GLU B C 1
ATOM 3547 O O . GLU B 1 162 ? 33.563 93.580 37.687 1.00 13.52 189 GLU B O 1
ATOM 3558 N N . ILE B 1 163 ? 32.255 92.905 35.980 1.00 9.06 190 ILE B N 1
ATOM 3559 C CA . ILE B 1 163 ? 32.479 91.472 36.167 1.00 9.77 190 ILE B CA 1
ATOM 3560 C C . ILE B 1 163 ? 33.267 90.983 34.963 1.00 13.85 190 ILE B C 1
ATOM 3561 O O . ILE B 1 163 ? 32.801 91.090 33.817 1.00 13.85 190 ILE B O 1
ATOM 3566 N N . ILE B 1 164 ? 34.478 90.491 35.208 1.00 9.13 191 ILE B N 1
ATOM 3567 C CA . ILE B 1 164 ? 35.477 90.325 34.152 1.00 10.26 191 ILE B CA 1
ATOM 3568 C C . ILE B 1 164 ? 36.074 88.926 34.210 1.00 11.34 191 ILE B C 1
ATOM 3569 O O . ILE B 1 164 ? 36.504 88.467 35.274 1.00 12.15 191 ILE B O 1
ATOM 3574 N N . ASP B 1 165 ? 36.135 88.268 33.054 1.00 13.17 192 ASP B N 1
ATOM 3575 C CA . ASP B 1 165 ? 36.897 87.038 32.877 1.00 12.85 192 ASP B CA 1
ATOM 3576 C C . ASP B 1 165 ? 38.260 87.444 32.311 1.00 13.69 192 ASP B C 1
ATOM 3577 O O . ASP B 1 165 ? 38.379 87.793 31.134 1.00 15.04 192 ASP B O 1
ATOM 3582 N N . PHE B 1 166 ? 39.287 87.436 33.165 1.00 13.06 193 PHE B N 1
ATOM 3583 C CA . PHE B 1 166 ? 40.636 87.818 32.760 1.00 15.60 193 PHE B CA 1
ATOM 3584 C C . PHE B 1 166 ? 41.407 86.686 32.106 1.00 21.31 193 PHE B C 1
ATOM 3585 O O . PHE B 1 166 ? 42.515 86.917 31.613 1.00 21.95 193 PHE B O 1
ATOM 3593 N N . GLY B 1 167 ? 40.871 85.475 32.123 1.00 20.28 194 GLY B N 1
ATOM 3594 C CA . GLY B 1 167 ? 41.530 84.311 31.585 1.00 21.27 194 GLY B CA 1
ATOM 3595 C C . GLY B 1 167 ? 41.517 83.186 32.590 1.00 25.68 194 GLY B C 1
ATOM 3596 O O . GLY B 1 167 ? 40.933 83.280 33.667 1.00 26.20 194 GLY B O 1
ATOM 3597 N N . PHE B 1 168 ? 42.181 82.099 32.222 1.00 31.50 195 PHE B N 1
ATOM 3598 C CA . PHE B 1 168 ? 42.225 80.934 33.098 1.00 32.09 195 PHE B CA 1
ATOM 3599 C C . PHE B 1 168 ? 43.053 81.240 34.342 1.00 32.34 195 PHE B C 1
ATOM 3600 O O . PHE B 1 168 ? 44.238 81.562 34.235 1.00 33.92 195 PHE B O 1
ATOM 3608 N N . ALA B 1 169 ? 42.442 81.112 35.524 1.00 31.55 196 ALA B N 1
ATOM 3609 C CA . ALA B 1 169 ? 43.193 81.208 36.774 1.00 33.69 196 ALA B CA 1
ATOM 3610 C C . ALA B 1 169 ? 42.919 80.078 37.762 1.00 43.57 196 ALA B C 1
ATOM 3611 O O . ALA B 1 169 ? 43.632 79.985 38.769 1.00 46.52 196 ALA B O 1
ATOM 3613 N N . GLN B 1 170 ? 41.924 79.223 37.514 1.00 41.42 197 GLN B N 1
ATOM 3614 C CA . GLN B 1 170 ? 41.603 78.121 38.414 1.00 44.91 197 GLN B CA 1
ATOM 3615 C C . GLN B 1 170 ? 40.722 77.090 37.709 1.00 41.45 197 GLN B C 1
ATOM 3616 O O . GLN B 1 170 ? 41.059 75.900 37.658 1.00 37.97 197 GLN B O 1
ATOM 3622 N N . THR B 1 171 ? 39.597 77.545 37.147 1.00 36.04 198 THR B N 1
ATOM 3623 C CA . THR B 1 171 ? 38.616 76.653 36.544 1.00 38.62 198 THR B CA 1
ATOM 3624 C C . THR B 1 171 ? 38.385 76.875 35.055 1.00 37.17 198 THR B C 1
ATOM 3625 O O . THR B 1 171 ? 37.839 75.981 34.399 1.00 39.14 198 THR B O 1
ATOM 3629 N N . GLY B 1 172 ? 38.779 78.022 34.502 1.00 36.06 199 GLY B N 1
ATOM 3630 C CA . GLY B 1 172 ? 38.393 78.393 33.158 1.00 37.07 199 GLY B CA 1
ATOM 3631 C C . GLY B 1 172 ? 37.094 79.175 33.060 1.00 33.88 199 GLY B C 1
ATOM 3632 O O . GLY B 1 172 ? 36.800 79.733 31.999 1.00 35.01 199 GLY B O 1
ATOM 3633 N N . GLY B 1 173 ? 36.309 79.226 34.130 1.00 31.16 200 GLY B N 1
ATOM 3634 C CA . GLY B 1 173 ? 35.198 80.160 34.194 1.00 30.78 200 GLY B CA 1
ATOM 3635 C C . GLY B 1 173 ? 35.311 81.055 35.411 1.00 24.87 200 GLY B C 1
ATOM 3636 O O . GLY B 1 173 ? 34.333 81.260 36.138 1.00 22.86 200 GLY B O 1
ATOM 3637 N N . ASP B 1 174 ? 36.515 81.579 35.649 1.00 17.10 201 ASP B N 1
ATOM 3638 C CA . ASP B 1 174 ? 36.807 82.386 36.829 1.00 14.85 201 ASP B CA 1
ATOM 3639 C C . ASP B 1 174 ? 36.437 83.840 36.561 1.00 16.75 201 ASP B C 1
ATOM 3640 O O . ASP B 1 174 ? 36.928 84.444 35.601 1.00 23.55 201 ASP B O 1
ATOM 3645 N N . LEU B 1 175 ? 35.597 84.407 37.411 1.00 12.79 202 LEU B N 1
ATOM 3646 C CA . LEU B 1 175 ? 35.174 85.789 37.260 1.00 12.83 202 LEU B CA 1
ATOM 3647 C C . LEU B 1 175 ? 35.808 86.627 38.363 1.00 14.11 202 LEU B C 1
ATOM 3648 O O . LEU B 1 175 ? 35.910 86.181 39.508 1.00 16.91 202 LEU B O 1
ATOM 3653 N N . PHE B 1 176 ? 36.262 87.826 37.994 1.00 11.25 203 PHE B N 1
ATOM 3654 C CA . PHE B 1 176 ? 36.733 88.841 38.924 1.00 11.89 203 PHE B CA 1
ATOM 3655 C C . PHE B 1 176 ? 35.662 89.927 39.012 1.00 10.61 203 PHE B C 1
ATOM 3656 O O . PHE B 1 176 ? 34.999 90.230 38.018 1.00 12.69 203 PHE B O 1
ATOM 3664 N N . VAL B 1 177 ? 35.453 90.480 40.201 1.00 8.59 204 VAL B N 1
ATOM 3665 C CA . VAL B 1 177 ? 34.439 91.513 40.417 1.00 10.71 204 VAL B CA 1
ATOM 3666 C C . VAL B 1 177 ? 35.172 92.796 40.789 1.00 12.65 204 VAL B C 1
ATOM 3667 O O . VAL B 1 177 ? 35.911 92.821 41.777 1.00 14.97 204 VAL B O 1
ATOM 3671 N N . TRP B 1 178 ? 34.964 93.863 40.012 1.00 11.23 205 TRP B N 1
ATOM 3672 C CA . TRP B 1 178 ? 35.732 95.097 40.142 1.00 12.31 205 TRP B CA 1
ATOM 3673 C C . TRP B 1 178 ? 34.787 96.266 40.350 1.00 13.43 205 TRP B C 1
ATOM 3674 O O . TRP B 1 178 ? 33.851 96.470 39.562 1.00 11.78 205 TRP B O 1
ATOM 3685 N N . GLU B 1 179 ? 35.030 97.023 41.415 1.00 10.30 206 GLU B N 1
ATOM 3686 C CA . GLU B 1 179 ? 34.240 98.209 41.743 1.00 17.77 206 GLU B CA 1
ATOM 3687 C C . GLU B 1 179 ? 35.174 99.402 41.649 1.00 19.49 206 GLU B C 1
ATOM 3688 O O . GLU B 1 179 ? 35.923 99.689 42.600 1.00 15.08 206 GLU B O 1
ATOM 3694 N N . PRO B 1 180 ? 35.168 100.125 40.526 1.00 19.74 207 PRO B N 1
ATOM 3695 C CA . PRO B 1 180 ? 36.218 101.126 40.290 1.00 21.82 207 PRO B CA 1
ATOM 3696 C C . PRO B 1 180 ? 36.168 102.335 41.210 1.00 20.22 207 PRO B C 1
ATOM 3697 O O . PRO B 1 180 ? 37.198 103.005 41.360 1.00 21.11 207 PRO B O 1
ATOM 3701 N N . GLN B 1 181 ? 35.030 102.653 41.827 1.00 23.91 208 GLN B N 1
ATOM 3702 C CA . GLN B 1 181 ? 34.982 103.831 42.695 1.00 24.50 208 GLN B CA 1
ATOM 3703 C C . GLN B 1 181 ? 35.758 103.588 43.981 1.00 23.31 208 GLN B C 1
ATOM 3704 O O . GLN B 1 181 ? 36.668 104.349 44.324 1.00 25.21 208 GLN B O 1
ATOM 3710 N N . SER B 1 182 ? 35.399 102.534 44.720 1.00 17.94 209 SER B N 1
ATOM 3711 C CA . SER B 1 182 ? 36.150 102.158 45.910 1.00 19.22 209 SER B CA 1
ATOM 3712 C C . SER B 1 182 ? 37.460 101.457 45.581 1.00 21.11 209 SER B C 1
ATOM 3713 O O . SER B 1 182 ? 38.290 101.285 46.483 1.00 21.47 209 SER B O 1
ATOM 3716 N N . LYS B 1 183 ? 37.650 101.041 44.323 1.00 18.24 210 LYS B N 1
ATOM 3717 C CA . LYS B 1 183 ? 38.837 100.306 43.883 1.00 16.28 210 LYS B CA 1
ATOM 3718 C C . LYS B 1 183 ? 38.996 98.986 44.645 1.00 15.74 210 LYS B C 1
ATOM 3719 O O . LYS B 1 183 ? 40.076 98.644 45.137 1.00 14.18 210 LYS B O 1
ATOM 3725 N N . VAL B 1 184 ? 37.910 98.226 44.729 1.00 13.02 211 VAL B N 1
ATOM 3726 C CA . VAL B 1 184 ? 37.936 96.908 45.363 1.00 16.59 211 VAL B CA 1
ATOM 3727 C C . VAL B 1 184 ? 37.745 95.844 44.290 1.00 14.69 211 VAL B C 1
ATOM 3728 O O . VAL B 1 184 ? 36.853 95.964 43.436 1.00 14.29 211 VAL B O 1
ATOM 3732 N N . MET B 1 185 ? 38.569 94.800 44.349 1.00 11.03 212 MET B N 1
ATOM 3733 C CA A MET B 1 185 ? 38.449 93.663 43.451 0.59 13.46 212 MET B CA 1
ATOM 3734 C CA B MET B 1 185 ? 38.474 93.662 43.447 0.41 13.47 212 MET B CA 1
ATOM 3735 C C . MET B 1 185 ? 38.309 92.383 44.259 1.00 13.61 212 MET B C 1
ATOM 3736 O O . MET B 1 185 ? 39.073 92.146 45.200 1.00 14.80 212 MET B O 1
ATOM 3745 N N . TRP B 1 186 ? 37.318 91.563 43.900 1.00 9.46 213 TRP B N 1
ATOM 3746 C CA . TRP B 1 186 ? 37.216 90.206 44.409 1.00 9.22 213 TRP B CA 1
ATOM 3747 C C . TRP B 1 186 ? 37.796 89.278 43.348 1.00 18.63 213 TRP B C 1
ATOM 3748 O O . TRP B 1 186 ? 37.447 89.382 42.158 1.00 11.93 213 TRP B O 1
ATOM 3759 N N . THR B 1 187 ? 38.668 88.362 43.779 1.00 12.81 214 THR B N 1
ATOM 3760 C CA . THR B 1 187 ? 39.356 87.446 42.879 1.00 11.54 214 THR B CA 1
ATOM 3761 C C . THR B 1 187 ? 38.810 86.030 42.924 1.00 12.93 214 THR B C 1
ATOM 3762 O O . THR B 1 187 ? 39.202 85.210 42.080 1.00 16.75 214 THR B O 1
ATOM 3766 N N . GLY B 1 188 ? 37.981 85.699 43.910 1.00 13.99 215 GLY B N 1
ATOM 3767 C CA . GLY B 1 188 ? 37.700 84.274 44.120 1.00 11.32 215 GLY B CA 1
ATOM 3768 C C . GLY B 1 188 ? 38.989 83.488 44.352 1.00 12.26 215 GLY B C 1
ATOM 3769 O O . GLY B 1 188 ? 40.027 84.024 44.749 1.00 14.33 215 GLY B O 1
ATOM 3770 N N . ASN B 1 189 ? 38.912 82.181 44.071 1.00 13.16 216 ASN B N 1
ATOM 3771 C CA . ASN B 1 189 ? 40.052 81.294 44.288 1.00 15.26 216 ASN B CA 1
ATOM 3772 C C . ASN B 1 189 ? 41.275 81.649 43.458 1.00 18.51 216 ASN B C 1
ATOM 3773 O O . ASN B 1 189 ? 42.349 81.086 43.712 1.00 19.56 216 ASN B O 1
ATOM 3778 N N . ALA B 1 190 ? 41.148 82.536 42.474 1.00 16.38 217 ALA B N 1
ATOM 3779 C CA . ALA B 1 190 ? 42.305 82.896 41.656 1.00 19.03 217 ALA B CA 1
ATOM 3780 C C . ALA B 1 190 ? 43.454 83.446 42.496 1.00 19.48 217 ALA B C 1
ATOM 3781 O O . ALA B 1 190 ? 44.619 83.331 42.104 1.00 21.37 217 ALA B O 1
ATOM 3783 N N . VAL B 1 191 ? 43.152 84.088 43.619 1.00 16.53 218 VAL B N 1
ATOM 3784 C CA . VAL B 1 191 ? 44.158 84.503 44.596 1.00 16.12 218 VAL B CA 1
ATOM 3785 C C . VAL B 1 191 ? 43.677 83.941 45.926 1.00 17.21 218 VAL B C 1
ATOM 3786 O O . VAL B 1 191 ? 42.620 84.345 46.431 1.00 16.32 218 VAL B O 1
ATOM 3790 N N . VAL B 1 192 ? 44.410 82.964 46.466 1.00 16.41 219 VAL B N 1
ATOM 3791 C CA . VAL B 1 192 ? 43.899 82.223 47.618 1.00 14.17 219 VAL B CA 1
ATOM 3792 C C . VAL B 1 192 ? 43.848 83.122 48.847 1.00 13.18 219 VAL B C 1
ATOM 3793 O O . VAL B 1 192 ? 42.822 83.215 49.533 1.00 12.40 219 VAL B O 1
ATOM 3797 N N . ALA B 1 193 ? 44.953 83.807 49.125 1.00 12.81 220 ALA B N 1
ATOM 3798 C CA . ALA B 1 193 ? 45.120 84.668 50.286 1.00 12.66 220 ALA B CA 1
ATOM 3799 C C . ALA B 1 193 ? 46.487 85.316 50.142 1.00 16.20 220 ALA B C 1
ATOM 3800 O O . ALA B 1 193 ? 47.285 84.939 49.277 1.00 12.98 220 ALA B O 1
ATOM 3802 N N . SER B 1 194 ? 46.757 86.280 51.011 1.00 15.93 221 SER B N 1
ATOM 3803 C CA . SER B 1 194 ? 48.076 86.887 51.036 1.00 16.31 221 SER B CA 1
ATOM 3804 C C . SER B 1 194 ? 49.119 85.859 51.477 1.00 14.70 221 SER B C 1
ATOM 3805 O O . SER B 1 194 ? 48.796 84.761 51.938 1.00 15.16 221 SER B O 1
ATOM 3808 N N . LYS B 1 195 ? 50.378 86.233 51.293 1.00 17.60 222 LYS B N 1
ATOM 3809 C CA . LYS B 1 195 ? 51.518 85.442 51.727 1.00 18.78 222 LYS B CA 1
ATOM 3810 C C . LYS B 1 195 ? 51.313 84.937 53.159 1.00 19.35 222 LYS B C 1
ATOM 3811 O O . LYS B 1 195 ? 50.885 85.702 54.028 1.00 17.59 222 LYS B O 1
ATOM 3817 N N . PRO B 1 196 ? 51.664 83.675 53.464 1.00 17.56 223 PRO B N 1
ATOM 3818 C CA . PRO B 1 196 ? 52.370 82.718 52.607 1.00 13.81 223 PRO B CA 1
ATOM 3819 C C . PRO B 1 196 ? 51.493 81.758 51.807 1.00 17.07 223 PRO B C 1
ATOM 3820 O O . PRO B 1 196 ? 52.028 80.770 51.290 1.00 13.67 223 PRO B O 1
ATOM 3824 N N . ALA B 1 197 ? 50.189 82.010 51.715 1.00 17.06 224 ALA B N 1
ATOM 3825 C CA . ALA B 1 197 ? 49.333 81.101 50.957 1.00 15.66 224 ALA B CA 1
ATOM 3826 C C . ALA B 1 197 ? 49.827 80.971 49.515 1.00 13.59 224 ALA B C 1
ATOM 3827 O O . ALA B 1 197 ? 50.356 81.923 48.927 1.00 13.52 224 ALA B O 1
ATOM 3829 N N . LEU B 1 198 ? 49.643 79.769 48.936 1.00 11.35 225 LEU B N 1
ATOM 3830 C CA . LEU B 1 198 ? 50.096 79.470 47.582 1.00 15.05 225 LEU B CA 1
ATOM 3831 C C . LEU B 1 198 ? 48.911 79.249 46.647 1.00 16.45 225 LEU B C 1
ATOM 3832 O O . LEU B 1 198 ? 47.845 78.804 47.085 1.00 16.22 225 LEU B O 1
ATOM 3837 N N . PRO B 1 199 ? 49.073 79.547 45.359 1.00 15.25 226 PRO B N 1
ATOM 3838 C CA . PRO B 1 199 ? 48.106 79.072 44.362 1.00 15.66 226 PRO B CA 1
ATOM 3839 C C . PRO B 1 199 ? 48.056 77.550 44.333 1.00 22.52 226 PRO B C 1
ATOM 3840 O O . PRO B 1 199 ? 49.046 76.868 44.616 1.00 19.09 226 PRO B O 1
ATOM 3844 N N . TRP B 1 200 ? 46.894 77.016 43.957 1.00 21.33 227 TRP B N 1
ATOM 3845 C CA . TRP B 1 200 ? 46.712 75.577 43.736 1.00 22.85 227 TRP B CA 1
ATOM 3846 C C . TRP B 1 200 ? 46.619 75.336 42.233 1.00 24.13 227 TRP B C 1
ATOM 3847 O O . TRP B 1 200 ? 45.627 75.723 41.610 1.00 25.53 227 TRP B O 1
ATOM 3858 N N . LEU B 1 201 ? 47.630 74.686 41.649 1.00 18.01 228 LEU B N 1
ATOM 3859 C CA . LEU B 1 201 ? 47.620 74.405 40.208 1.00 17.96 228 LEU B CA 1
ATOM 3860 C C . LEU B 1 201 ? 46.977 73.042 39.944 1.00 19.90 228 LEU B C 1
ATOM 3861 O O . LEU B 1 201 ? 47.625 72.077 39.529 1.00 21.01 228 LEU B O 1
ATOM 3866 N N . LEU B 1 202 ? 45.664 72.990 40.164 1.00 22.48 229 LEU B N 1
ATOM 3867 C CA . LEU B 1 202 ? 44.933 71.725 40.065 1.00 32.80 229 LEU B CA 1
ATOM 3868 C C . LEU B 1 202 ? 45.024 71.106 38.672 1.00 37.76 229 LEU B C 1
ATOM 3869 O O . LEU B 1 202 ? 44.997 69.874 38.536 1.00 40.19 229 LEU B O 1
ATOM 3874 N N . ASP B 1 203 ? 45.131 71.933 37.635 1.00 38.63 230 ASP B N 1
ATOM 3875 C CA . ASP B 1 203 ? 45.240 71.486 36.252 1.00 40.30 230 ASP B CA 1
ATOM 3876 C C . ASP B 1 203 ? 46.649 71.631 35.700 1.00 36.40 230 ASP B C 1
ATOM 3877 O O . ASP B 1 203 ? 46.876 71.345 34.523 1.00 38.51 230 ASP B O 1
ATOM 3882 N N . GLY B 1 204 ? 47.597 72.093 36.508 1.00 31.37 231 GLY B N 1
ATOM 3883 C CA . GLY B 1 204 ? 48.936 72.315 36.005 1.00 31.23 231 GLY B CA 1
ATOM 3884 C C . GLY B 1 204 ? 49.077 73.465 35.031 1.00 27.93 231 GLY B C 1
ATOM 3885 O O . GLY B 1 204 ? 50.154 73.625 34.448 1.00 30.59 231 GLY B O 1
ATOM 3886 N N . LYS B 1 205 ? 48.028 74.275 34.839 1.00 21.86 232 LYS B N 1
ATOM 3887 C CA . LYS B 1 205 ? 48.030 75.324 33.814 1.00 24.96 232 LYS B CA 1
ATOM 3888 C C . LYS B 1 205 ? 48.800 76.536 34.341 1.00 20.77 232 LYS B C 1
ATOM 3889 O O . LYS B 1 205 ? 48.266 77.622 34.579 1.00 17.73 232 LYS B O 1
ATOM 3895 N N . LEU B 1 206 ? 50.100 76.318 34.506 1.00 16.75 233 LEU B N 1
ATOM 3896 C CA . LEU B 1 206 ? 50.967 77.299 35.149 1.00 18.47 233 LEU B CA 1
ATOM 3897 C C . LEU B 1 206 ? 51.104 78.570 34.317 1.00 15.78 233 LEU B C 1
ATOM 3898 O O . LEU B 1 206 ? 51.003 79.685 34.846 1.00 17.56 233 LEU B O 1
ATOM 3903 N N . VAL B 1 207 ? 51.384 78.429 33.019 1.00 16.17 234 VAL B N 1
ATOM 3904 C CA . VAL B 1 207 ? 51.591 79.612 32.190 1.00 22.37 234 VAL B CA 1
ATOM 3905 C C . VAL B 1 207 ? 50.314 80.440 32.121 1.00 22.63 234 VAL B C 1
ATOM 3906 O O . VAL B 1 207 ? 50.348 81.672 32.230 1.00 22.70 234 VAL B O 1
ATOM 3910 N N . GLU B 1 208 ? 49.166 79.773 31.949 1.00 20.86 235 GLU B N 1
ATOM 3911 C CA . GLU B 1 208 ? 47.892 80.484 31.872 1.00 19.10 235 GLU B CA 1
ATOM 3912 C C . GLU B 1 208 ? 47.571 81.204 33.179 1.00 18.08 235 GLU B C 1
ATOM 3913 O O . GLU B 1 208 ? 47.134 82.363 33.162 1.00 18.20 235 GLU B O 1
ATOM 3919 N N . THR B 1 209 ? 47.771 80.533 34.324 1.00 15.54 236 THR B N 1
ATOM 3920 C CA . THR B 1 209 ? 47.477 81.152 35.616 1.00 14.54 236 THR B CA 1
ATOM 3921 C C . THR B 1 209 ? 48.387 82.340 35.884 1.00 16.90 236 THR B C 1
ATOM 3922 O O . THR B 1 209 ? 47.939 83.374 36.406 1.00 15.99 236 THR B O 1
ATOM 3926 N N . LEU B 1 210 ? 49.674 82.205 35.556 1.00 13.54 237 LEU B N 1
ATOM 3927 C CA . LEU B 1 210 ? 50.603 83.309 35.742 1.00 15.17 237 LEU B CA 1
ATOM 3928 C C . LEU B 1 210 ? 50.224 84.480 34.847 1.00 13.89 237 LEU B C 1
ATOM 3929 O O . LEU B 1 210 ? 50.235 85.642 35.284 1.00 15.57 237 LEU B O 1
ATOM 3934 N N . ALA B 1 211 ? 49.858 84.189 33.596 1.00 14.89 238 ALA B N 1
ATOM 3935 C CA . ALA B 1 211 ? 49.454 85.247 32.675 1.00 19.13 238 ALA B CA 1
ATOM 3936 C C . ALA B 1 211 ? 48.198 85.957 33.163 1.00 15.84 238 ALA B C 1
ATOM 3937 O O . ALA B 1 211 ? 48.097 87.185 33.071 1.00 14.47 238 ALA B O 1
ATOM 3939 N N . THR B 1 212 ? 47.226 85.201 33.673 1.00 15.48 239 THR B N 1
ATOM 3940 C CA . THR B 1 212 ? 46.000 85.818 34.174 1.00 16.89 239 THR B CA 1
ATOM 3941 C C . THR B 1 212 ? 46.287 86.727 35.361 1.00 16.64 239 THR B C 1
ATOM 3942 O O . THR B 1 212 ? 45.791 87.861 35.430 1.00 16.32 239 THR B O 1
ATOM 3946 N N . LEU B 1 213 ? 47.086 86.244 36.315 1.00 15.46 240 LEU B N 1
ATOM 3947 C CA . LEU B 1 213 ? 47.391 87.066 37.478 1.00 12.49 240 LEU B CA 1
ATOM 3948 C C . LEU B 1 213 ? 48.241 88.276 37.093 1.00 18.16 240 LEU B C 1
ATOM 3949 O O . LEU B 1 213 ? 48.086 89.351 37.686 1.00 13.89 240 LEU B O 1
ATOM 3954 N N . GLN B 1 214 ? 49.144 88.122 36.111 1.00 13.75 241 GLN B N 1
ATOM 3955 C CA . GLN B 1 214 ? 49.896 89.269 35.611 1.00 14.64 241 GLN B CA 1
ATOM 3956 C C . GLN B 1 214 ? 48.971 90.320 34.995 1.00 17.88 241 GLN B C 1
ATOM 3957 O O . GLN B 1 214 ? 49.168 91.525 35.197 1.00 16.51 241 GLN B O 1
ATOM 3963 N N . LYS B 1 215 ? 47.980 89.886 34.208 1.00 16.49 242 LYS B N 1
ATOM 3964 C CA . LYS B 1 215 ? 47.019 90.837 33.658 1.00 17.42 242 LYS B CA 1
ATOM 3965 C C . LYS B 1 215 ? 46.264 91.547 34.766 1.00 16.21 242 LYS B C 1
ATOM 3966 O O . LYS B 1 215 ? 46.029 92.759 34.689 1.00 16.13 242 LYS B O 1
ATOM 3972 N N . VAL B 1 216 ? 45.848 90.806 35.798 1.00 15.97 243 VAL B N 1
ATOM 3973 C CA . VAL B 1 216 ? 45.138 91.447 36.899 1.00 17.69 243 VAL B CA 1
ATOM 3974 C C . VAL B 1 216 ? 46.038 92.473 37.566 1.00 17.48 243 VAL B C 1
ATOM 3975 O O . VAL B 1 216 ? 45.620 93.606 37.828 1.00 18.49 243 VAL B O 1
ATOM 3979 N N . TYR B 1 217 ? 47.298 92.104 37.819 1.00 17.33 244 TYR B N 1
ATOM 3980 C CA . TYR B 1 217 ? 48.239 93.048 38.412 1.00 18.08 244 TYR B CA 1
ATOM 3981 C C . TYR B 1 217 ? 48.388 94.297 37.547 1.00 16.20 244 TYR B C 1
ATOM 3982 O O . TYR B 1 217 ? 48.349 95.425 38.057 1.00 17.30 244 TYR B O 1
ATOM 3991 N N . ASP B 1 218 ? 48.569 94.119 36.232 1.00 19.31 245 ASP B N 1
ATOM 3992 C CA . ASP B 1 218 ? 48.714 95.280 35.347 1.00 20.24 245 ASP B CA 1
ATOM 3993 C C . ASP B 1 218 ? 47.438 96.111 35.302 1.00 20.65 245 ASP B C 1
ATOM 3994 O O . ASP B 1 218 ? 47.496 97.330 35.098 1.00 20.16 245 ASP B O 1
ATOM 3999 N N . PHE B 1 219 ? 46.284 95.479 35.520 1.00 17.32 246 PHE B N 1
ATOM 4000 C CA . PHE B 1 219 ? 45.007 96.185 35.453 1.00 17.11 246 PHE B CA 1
ATOM 4001 C C . PHE B 1 219 ? 44.783 97.070 36.680 1.00 17.06 246 PHE B C 1
ATOM 4002 O O . PHE B 1 219 ? 44.235 98.172 36.563 1.00 17.95 246 PHE B O 1
ATOM 4010 N N . LEU B 1 220 ? 45.190 96.611 37.855 1.00 16.47 247 LEU B N 1
ATOM 4011 C CA . LEU B 1 220 ? 44.789 97.277 39.089 1.00 16.41 247 LEU B CA 1
ATOM 4012 C C . LEU B 1 220 ? 45.579 98.564 39.310 1.00 23.63 247 LEU B C 1
ATOM 4013 O O . LEU B 1 220 ? 46.785 98.606 39.057 1.00 22.49 247 LEU B O 1
ATOM 4018 N N . PRO B 1 221 ? 44.944 99.610 39.830 1.00 19.65 248 PRO B N 1
ATOM 4019 C CA . PRO B 1 221 ? 45.695 100.788 40.251 1.00 21.95 248 PRO B CA 1
ATOM 4020 C C . PRO B 1 221 ? 46.503 100.483 41.500 1.00 25.15 248 PRO B C 1
ATOM 4021 O O . PRO B 1 221 ? 46.213 99.514 42.221 1.00 21.21 248 PRO B O 1
ATOM 4025 N N . PRO B 1 222 ? 47.532 101.282 41.791 1.00 28.34 249 PRO B N 1
ATOM 4026 C CA . PRO B 1 222 ? 48.411 100.958 42.927 1.00 25.76 249 PRO B CA 1
ATOM 4027 C C . PRO B 1 222 ? 47.730 101.045 44.280 1.00 22.56 249 PRO B C 1
ATOM 4028 O O . PRO B 1 222 ? 48.228 100.436 45.230 1.00 27.20 249 PRO B O 1
ATOM 4032 N N . ASP B 1 223 ? 46.603 101.750 44.404 1.00 22.79 250 ASP B N 1
ATOM 4033 C CA . ASP B 1 223 ? 45.863 101.801 45.659 1.00 22.88 250 ASP B CA 1
ATOM 4034 C C . ASP B 1 223 ? 44.643 100.881 45.662 1.00 24.90 250 ASP B C 1
ATOM 4035 O O . ASP B 1 223 ? 43.719 101.091 46.457 1.00 24.09 250 ASP B O 1
ATOM 4040 N N . ALA B 1 224 ? 44.626 99.860 44.808 1.00 22.34 251 ALA B N 1
ATOM 4041 C CA . ALA B 1 224 ? 43.511 98.926 44.832 1.00 19.53 251 ALA B CA 1
ATOM 4042 C C . ALA B 1 224 ? 43.552 98.073 46.097 1.00 22.94 251 ALA B C 1
ATOM 4043 O O . ALA B 1 224 ? 44.600 97.877 46.722 1.00 24.76 251 ALA B O 1
ATOM 4045 N N . THR B 1 225 ? 42.379 97.570 46.471 1.00 18.41 252 THR B N 1
ATOM 4046 C CA . THR B 1 225 ? 42.218 96.612 47.556 1.00 18.16 252 THR B CA 1
ATOM 4047 C C . THR B 1 225 ? 41.643 95.337 46.957 1.00 17.31 252 THR B C 1
ATOM 4048 O O . THR B 1 225 ? 40.645 95.389 46.228 1.00 16.53 252 THR B O 1
ATOM 4052 N N . ILE B 1 226 ? 42.282 94.205 47.247 1.00 16.58 253 ILE B N 1
ATOM 4053 C CA . ILE B 1 226 ? 41.890 92.903 46.722 1.00 15.60 253 ILE B CA 1
ATOM 4054 C C . ILE B 1 226 ? 41.289 92.085 47.856 1.00 17.33 253 ILE B C 1
ATOM 4055 O O . ILE B 1 226 ? 41.898 91.964 48.921 1.00 14.10 253 ILE B O 1
ATOM 4060 N N . VAL B 1 227 ? 40.116 91.499 47.623 1.00 16.17 254 VAL B N 1
ATOM 4061 C CA . VAL B 1 227 ? 39.536 90.519 48.536 1.00 11.42 254 VAL B CA 1
ATOM 4062 C C . VAL B 1 227 ? 39.810 89.133 47.950 1.00 11.05 254 VAL B C 1
ATOM 4063 O O . VAL B 1 227 ? 39.172 88.759 46.951 1.00 12.70 254 VAL B O 1
ATOM 4067 N N . PRO B 1 228 ? 40.745 88.368 48.502 1.00 10.50 255 PRO B N 1
ATOM 4068 C CA . PRO B 1 228 ? 41.073 87.058 47.927 1.00 15.40 255 PRO B CA 1
ATOM 4069 C C . PRO B 1 228 ? 39.992 86.042 48.278 1.00 14.53 255 PRO B C 1
ATOM 4070 O O . PRO B 1 228 ? 39.103 86.298 49.086 1.00 12.17 255 PRO B O 1
ATOM 4074 N N . GLY B 1 229 ? 40.069 84.877 47.637 1.00 9.81 256 GLY B N 1
ATOM 4075 C CA . GLY B 1 229 ? 39.021 83.886 47.820 1.00 12.10 256 GLY B CA 1
ATOM 4076 C C . GLY B 1 229 ? 38.928 83.352 49.240 1.00 9.88 256 GLY B C 1
ATOM 4077 O O . GLY B 1 229 ? 37.837 83.021 49.714 1.00 11.02 256 GLY B O 1
ATOM 4078 N N . HIS B 1 230 ? 40.059 83.222 49.918 1.00 10.05 257 HIS B N 1
ATOM 4079 C CA . HIS B 1 230 ? 40.108 82.603 51.241 1.00 10.35 257 HIS B CA 1
ATOM 4080 C C . HIS B 1 230 ? 41.006 83.416 52.170 1.00 12.28 257 HIS B C 1
ATOM 4081 O O . HIS B 1 230 ? 41.869 82.881 52.867 1.00 14.02 257 HIS B O 1
ATOM 4088 N N . GLY B 1 231 ? 40.784 84.723 52.211 1.00 10.72 258 GLY B N 1
ATOM 4089 C CA . GLY B 1 231 ? 41.590 85.556 53.086 1.00 11.21 258 GLY B CA 1
ATOM 4090 C C . GLY B 1 231 ? 41.010 86.946 53.231 1.00 11.35 258 GLY B C 1
ATOM 4091 O O . GLY B 1 231 ? 40.003 87.305 52.608 1.00 14.15 258 GLY B O 1
ATOM 4092 N N . VAL B 1 232 ? 41.667 87.731 54.075 1.00 12.53 259 VAL B N 1
ATOM 4093 C CA . VAL B 1 232 ? 41.238 89.104 54.317 1.00 14.71 259 VAL B CA 1
ATOM 4094 C C . VAL B 1 232 ? 41.885 89.981 53.248 1.00 16.11 259 VAL B C 1
ATOM 4095 O O . VAL B 1 232 ? 42.789 89.517 52.527 1.00 12.72 259 VAL B O 1
ATOM 4099 N N . PRO B 1 233 ? 41.463 91.240 53.114 1.00 12.56 260 PRO B N 1
ATOM 4100 C CA . PRO B 1 233 ? 41.945 92.074 52.003 1.00 18.66 260 PRO B CA 1
ATOM 4101 C C . PRO B 1 233 ? 43.459 92.231 51.950 1.00 19.56 260 PRO B C 1
ATOM 4102 O O . PRO B 1 233 ? 44.153 92.279 52.976 1.00 15.85 260 PRO B O 1
ATOM 4106 N N . MET B 1 234 ? 43.960 92.323 50.718 1.00 17.21 261 MET B N 1
ATOM 4107 C CA . MET B 1 234 ? 45.364 92.540 50.417 1.00 17.72 261 MET B CA 1
ATOM 4108 C C . MET B 1 234 ? 45.539 93.818 49.609 1.00 17.73 261 MET B C 1
ATOM 4109 O O . MET B 1 234 ? 44.603 94.312 48.971 1.00 16.12 261 MET B O 1
ATOM 4114 N N . ALA B 1 235 ? 46.770 94.326 49.605 1.00 17.78 262 ALA B N 1
ATOM 4115 C CA . ALA B 1 235 ? 47.138 95.404 48.699 1.00 17.09 262 ALA B CA 1
ATOM 4116 C C . ALA B 1 235 ? 47.603 94.816 47.372 1.00 17.25 262 ALA B C 1
ATOM 4117 O O . ALA B 1 235 ? 47.814 93.608 47.236 1.00 17.69 262 ALA B O 1
ATOM 4119 N N . ARG B 1 236 ? 47.781 95.695 46.386 1.00 19.68 263 ARG B N 1
ATOM 4120 C CA . ARG B 1 236 ? 48.169 95.233 45.059 1.00 19.73 263 ARG B CA 1
ATOM 4121 C C . ARG B 1 236 ? 49.530 94.551 45.083 1.00 22.01 263 ARG B C 1
ATOM 4122 O O . ARG B 1 236 ? 49.733 93.530 44.412 1.00 19.10 263 ARG B O 1
ATOM 4130 N N . GLU B 1 237 ? 50.468 95.083 45.870 1.00 16.78 264 GLU B N 1
ATOM 4131 C CA . GLU B 1 237 ? 51.789 94.476 45.975 1.00 25.46 264 GLU B CA 1
ATOM 4132 C C . GLU B 1 237 ? 51.739 93.064 46.562 1.00 24.31 264 GLU B C 1
ATOM 4133 O O . GLU B 1 237 ? 52.689 92.292 46.374 1.00 24.54 264 GLU B O 1
ATOM 4139 N N . GLY B 1 238 ? 50.651 92.702 47.245 1.00 21.10 265 GLY B N 1
ATOM 4140 C CA . GLY B 1 238 ? 50.523 91.353 47.772 1.00 19.85 265 GLY B CA 1
ATOM 4141 C C . GLY B 1 238 ? 50.409 90.292 46.701 1.00 19.72 265 GLY B C 1
ATOM 4142 O O . GLY B 1 238 ? 50.639 89.107 46.981 1.00 17.70 265 GLY B O 1
ATOM 4143 N N . LEU B 1 239 ? 50.048 90.686 45.481 1.00 18.18 266 LEU B N 1
ATOM 4144 C CA . LEU B 1 239 ? 50.054 89.757 44.358 1.00 17.65 266 LEU B CA 1
ATOM 4145 C C . LEU B 1 239 ? 51.460 89.319 43.961 1.00 17.42 266 LEU B C 1
ATOM 4146 O O . LEU B 1 239 ? 51.610 88.277 43.318 1.00 16.79 266 LEU B O 1
ATOM 4151 N N . ARG B 1 240 ? 52.495 90.097 44.292 1.00 17.30 267 ARG B N 1
ATOM 4152 C CA . ARG B 1 240 ? 53.823 89.714 43.813 1.00 21.21 267 ARG B CA 1
ATOM 4153 C C . ARG B 1 240 ? 54.296 88.407 44.418 1.00 19.02 267 ARG B C 1
ATOM 4154 O O . ARG B 1 240 ? 55.081 87.695 43.786 1.00 17.70 267 ARG B O 1
ATOM 4162 N N . TRP B 1 241 ? 53.872 88.099 45.647 1.00 17.36 268 TRP B N 1
ATOM 4163 C CA . TRP B 1 241 ? 54.147 86.783 46.213 1.00 17.68 268 TRP B CA 1
ATOM 4164 C C . TRP B 1 241 ? 53.710 85.680 45.257 1.00 18.00 268 TRP B C 1
ATOM 4165 O O . TRP B 1 241 ? 54.486 84.770 44.944 1.00 14.78 268 TRP B O 1
ATOM 4176 N N . HIS B 1 242 ? 52.466 85.757 44.766 1.00 14.62 269 HIS B N 1
ATOM 4177 C CA . HIS B 1 242 ? 51.942 84.707 43.903 1.00 13.63 269 HIS B CA 1
ATOM 4178 C C . HIS B 1 242 ? 52.603 84.742 42.536 1.00 16.94 269 HIS B C 1
ATOM 4179 O O . HIS B 1 242 ? 52.919 83.690 41.969 1.00 13.98 269 HIS B O 1
ATOM 4186 N N . LEU B 1 243 ? 52.813 85.945 41.989 1.00 12.95 270 LEU B N 1
ATOM 4187 C CA . LEU B 1 243 ? 53.480 86.056 40.696 1.00 19.03 270 LEU B CA 1
ATOM 4188 C C . LEU B 1 243 ? 54.899 85.499 40.765 1.00 19.25 270 LEU B C 1
ATOM 4189 O O . LEU B 1 243 ? 55.334 84.781 39.853 1.00 17.16 270 LEU B O 1
ATOM 4194 N N . ASP B 1 244 ? 55.645 85.844 41.830 1.00 15.28 271 ASP B N 1
ATOM 4195 C CA . ASP B 1 244 ? 57.030 85.382 41.957 1.00 14.60 271 ASP B CA 1
ATOM 4196 C C . ASP B 1 244 ? 57.083 83.871 42.150 1.00 16.47 271 ASP B C 1
ATOM 4197 O O . ASP B 1 244 ? 57.962 83.205 41.599 1.00 14.23 271 ASP B O 1
ATOM 4202 N N . TYR B 1 245 ? 56.168 83.324 42.959 1.00 15.14 272 TYR B N 1
ATOM 4203 C CA . TYR B 1 245 ? 56.101 81.877 43.137 1.00 16.89 272 TYR B CA 1
ATOM 4204 C C . TYR B 1 245 ? 55.890 81.171 41.807 1.00 15.91 272 TYR B C 1
ATOM 4205 O O . TYR B 1 245 ? 56.590 80.203 41.488 1.00 12.87 272 TYR B O 1
ATOM 4214 N N . LEU B 1 246 ? 54.908 81.623 41.024 1.00 15.15 273 LEU B N 1
ATOM 4215 C CA . LEU B 1 246 ? 54.602 80.927 39.778 1.00 13.73 273 LEU B CA 1
ATOM 4216 C C . LEU B 1 246 ? 55.747 81.066 38.779 1.00 16.18 273 LEU B C 1
ATOM 4217 O O . LEU B 1 246 ? 56.078 80.106 38.072 1.00 13.60 273 LEU B O 1
ATOM 4222 N N . ALA B 1 247 ? 56.377 82.242 38.718 1.00 15.27 274 ALA B N 1
ATOM 4223 C CA . ALA B 1 247 ? 57.520 82.406 37.823 1.00 16.77 274 ALA B CA 1
ATOM 4224 C C . ALA B 1 247 ? 58.677 81.518 38.253 1.00 18.43 274 ALA B C 1
ATOM 4225 O O . ALA B 1 247 ? 59.394 80.958 37.411 1.00 16.30 274 ALA B O 1
ATOM 4227 N N . ALA B 1 248 ? 58.881 81.385 39.564 1.00 14.22 275 ALA B N 1
ATOM 4228 C CA . ALA B 1 248 ? 59.954 80.525 40.042 1.00 15.63 275 ALA B CA 1
ATOM 4229 C C . ALA B 1 248 ? 59.677 79.068 39.695 1.00 14.00 275 ALA B C 1
ATOM 4230 O O . ALA B 1 248 ? 60.581 78.348 39.258 1.00 17.58 275 ALA B O 1
ATOM 4232 N N . VAL B 1 249 ? 58.435 78.612 39.860 1.00 14.80 276 VAL B N 1
ATOM 4233 C CA . VAL B 1 249 ? 58.135 77.228 39.503 1.00 13.16 276 VAL B CA 1
ATOM 4234 C C . VAL B 1 249 ? 58.338 77.025 38.005 1.00 13.42 276 VAL B C 1
ATOM 4235 O O . VAL B 1 249 ? 58.919 76.025 37.575 1.00 14.03 276 VAL B O 1
ATOM 4239 N N . GLN B 1 250 ? 57.890 77.984 37.187 1.00 14.17 277 GLN B N 1
ATOM 4240 C CA . GLN B 1 250 ? 58.033 77.842 35.743 1.00 15.64 277 GLN B CA 1
ATOM 4241 C C . GLN B 1 250 ? 59.500 77.757 35.342 1.00 14.51 277 GLN B C 1
ATOM 4242 O O . GLN B 1 250 ? 59.886 76.890 34.548 1.00 15.28 277 GLN B O 1
ATOM 4248 N N . ALA B 1 251 ? 60.337 78.650 35.877 1.00 14.83 278 ALA B N 1
ATOM 4249 C CA . ALA B 1 251 ? 61.761 78.593 35.541 1.00 16.62 278 ALA B CA 1
ATOM 4250 C C . ALA B 1 251 ? 62.377 77.273 35.988 1.00 16.25 278 ALA B C 1
ATOM 4251 O O . ALA B 1 251 ? 63.148 76.647 35.242 1.00 15.92 278 ALA B O 1
ATOM 4253 N N . GLY B 1 252 ? 62.041 76.831 37.202 1.00 14.95 279 GLY B N 1
ATOM 4254 C CA . GLY B 1 252 ? 62.616 75.594 37.709 1.00 17.32 279 GLY B CA 1
ATOM 4255 C C . GLY B 1 252 ? 62.196 74.386 36.898 1.00 17.57 279 GLY B C 1
ATOM 4256 O O . GLY B 1 252 ? 63.017 73.526 36.569 1.00 16.59 279 GLY B O 1
ATOM 4257 N N . VAL B 1 253 ? 60.914 74.312 36.548 1.00 16.33 280 VAL B N 1
ATOM 4258 C CA . VAL B 1 253 ? 60.421 73.158 35.806 1.00 14.45 280 VAL B CA 1
ATOM 4259 C C . VAL B 1 253 ? 60.941 73.181 34.367 1.00 19.75 280 VAL B C 1
ATOM 4260 O O . VAL B 1 253 ? 61.398 72.156 33.840 1.00 16.66 280 VAL B O 1
ATOM 4264 N N . LYS B 1 254 ? 60.875 74.349 33.711 1.00 15.19 281 LYS B N 1
ATOM 4265 C CA . LYS B 1 254 ? 61.407 74.476 32.360 1.00 15.86 281 LYS B CA 1
ATOM 4266 C C . LYS B 1 254 ? 62.871 74.061 32.309 1.00 18.95 281 LYS B C 1
ATOM 4267 O O . LYS B 1 254 ? 63.288 73.344 31.394 1.00 20.46 281 LYS B O 1
ATOM 4273 N N . ASP B 1 255 ? 63.665 74.475 33.298 1.00 20.43 282 ASP B N 1
ATOM 4274 C CA . ASP B 1 255 ? 65.078 74.107 33.292 1.00 21.30 282 ASP B CA 1
ATOM 4275 C C . ASP B 1 255 ? 65.277 72.629 33.607 1.00 23.00 282 ASP B C 1
ATOM 4276 O O . ASP B 1 255 ? 66.221 72.013 33.099 1.00 20.84 282 ASP B O 1
ATOM 4281 N N . ALA B 1 256 ? 64.423 72.058 34.461 1.00 21.54 283 ALA B N 1
ATOM 4282 C CA . ALA B 1 256 ? 64.453 70.617 34.686 1.00 22.81 283 ALA B CA 1
ATOM 4283 C C . ALA B 1 256 ? 64.123 69.856 33.409 1.00 20.53 283 ALA B C 1
ATOM 4284 O O . ALA B 1 256 ? 64.791 68.868 33.080 1.00 20.24 283 ALA B O 1
ATOM 4286 N N . LEU B 1 257 ? 63.099 70.305 32.678 1.00 20.51 284 LEU B N 1
ATOM 4287 C CA . LEU B 1 257 ? 62.721 69.645 31.430 1.00 23.00 284 LEU B CA 1
ATOM 4288 C C . LEU B 1 257 ? 63.860 69.692 30.420 1.00 27.43 284 LEU B C 1
ATOM 4289 O O . LEU B 1 257 ? 64.154 68.694 29.750 1.00 28.92 284 LEU B O 1
ATOM 4294 N N . ALA B 1 258 ? 64.516 70.844 30.299 1.00 24.60 285 ALA B N 1
ATOM 4295 C CA . ALA B 1 258 ? 65.587 70.971 29.318 1.00 25.65 285 ALA B CA 1
ATOM 4296 C C . ALA B 1 258 ? 66.797 70.133 29.704 1.00 25.83 285 ALA B C 1
ATOM 4297 O O . ALA B 1 258 ? 67.570 69.717 28.832 1.00 30.38 285 ALA B O 1
ATOM 4299 N N . ARG B 1 259 ? 66.992 69.878 30.991 1.00 28.91 286 ARG B N 1
ATOM 4300 C CA . ARG B 1 259 ? 68.075 68.997 31.396 1.00 33.07 286 ARG B CA 1
ATOM 4301 C C . ARG B 1 259 ? 67.660 67.530 31.384 1.00 33.89 286 ARG B C 1
ATOM 4302 O O . ARG B 1 259 ? 68.472 66.666 31.740 1.00 31.51 286 ARG B O 1
ATOM 4310 N N . LYS B 1 260 ? 66.424 67.240 30.973 1.00 26.33 287 LYS B N 1
ATOM 4311 C CA . LYS B 1 260 ? 65.915 65.873 30.859 1.00 30.97 287 LYS B CA 1
ATOM 4312 C C . LYS B 1 260 ? 65.781 65.207 32.225 1.00 31.91 287 LYS B C 1
ATOM 4313 O O . LYS B 1 260 ? 65.921 63.987 32.355 1.00 33.98 287 LYS B O 1
ATOM 4319 N N . LEU B 1 261 ? 65.506 65.998 33.257 1.00 24.86 288 LEU B N 1
ATOM 4320 C CA . LEU B 1 261 ? 65.227 65.441 34.574 1.00 26.01 288 LEU B CA 1
ATOM 4321 C C . LEU B 1 261 ? 63.883 64.730 34.563 1.00 27.08 288 LEU B C 1
ATOM 4322 O O . LEU B 1 261 ? 62.941 65.162 33.895 1.00 24.24 288 LEU B O 1
ATOM 4327 N N . SER B 1 262 ? 63.799 63.636 35.310 1.00 27.79 289 SER B N 1
ATOM 4328 C CA . SER B 1 262 ? 62.521 62.981 35.522 1.00 29.12 289 SER B CA 1
ATOM 4329 C C . SER B 1 262 ? 61.651 63.824 36.449 1.00 25.36 289 SER B C 1
ATOM 4330 O O . SER B 1 262 ? 62.097 64.808 37.049 1.00 21.91 289 SER B O 1
ATOM 4333 N N . LEU B 1 263 ? 60.386 63.417 36.572 1.00 28.79 290 LEU B N 1
ATOM 4334 C CA . LEU B 1 263 ? 59.480 64.113 37.478 1.00 31.98 290 LEU B CA 1
ATOM 4335 C C . LEU B 1 263 ? 59.988 64.043 38.914 1.00 30.17 290 LEU B C 1
ATOM 4336 O O . LEU B 1 263 ? 59.953 65.040 39.649 1.00 25.81 290 LEU B O 1
ATOM 4341 N N . GLU B 1 264 ? 60.505 62.879 39.315 1.00 32.35 291 GLU B N 1
ATOM 4342 C CA . GLU B 1 264 ? 60.915 62.678 40.699 1.00 33.33 291 GLU B CA 1
ATOM 4343 C C . GLU B 1 264 ? 62.128 63.533 41.058 1.00 32.14 291 GLU B C 1
ATOM 4344 O O . GLU B 1 264 ? 62.203 64.078 42.166 1.00 2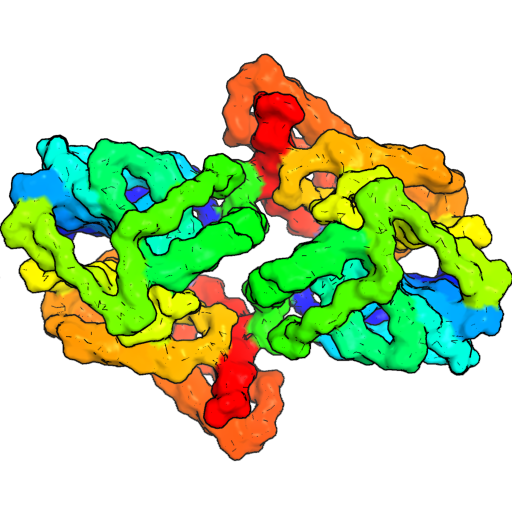7.99 291 GLU B O 1
ATOM 4350 N N . GLN B 1 265 ? 63.093 63.672 40.147 1.00 30.83 292 GLN B N 1
ATOM 4351 C CA . GLN B 1 265 ? 64.220 64.529 40.490 1.00 30.49 292 GLN B CA 1
ATOM 4352 C C . GLN B 1 265 ? 63.879 66.008 40.367 1.00 24.35 292 GLN B C 1
ATOM 4353 O O . GLN B 1 265 ? 64.513 66.830 41.036 1.00 24.61 292 GLN B O 1
ATOM 4359 N N . THR B 1 266 ? 62.882 66.367 39.556 1.00 21.44 293 THR B N 1
ATOM 4360 C CA . THR B 1 266 ? 62.440 67.760 39.532 1.00 21.81 293 THR B CA 1
ATOM 4361 C C . THR B 1 266 ? 61.815 68.159 40.866 1.00 22.37 293 THR B C 1
ATOM 4362 O O . THR B 1 266 ? 62.130 69.222 41.413 1.00 20.85 293 THR B O 1
ATOM 4366 N N . VAL B 1 267 ? 60.946 67.303 41.413 1.00 23.09 294 VAL B N 1
ATOM 4367 C CA . VAL B 1 267 ? 60.390 67.539 42.744 1.00 25.21 294 VAL B CA 1
ATOM 4368 C C . VAL B 1 267 ? 61.502 67.633 43.787 1.00 26.79 294 VAL B C 1
ATOM 4369 O O . VAL B 1 267 ? 61.504 68.539 44.631 1.00 28.10 294 VAL B O 1
ATOM 4373 N N . THR B 1 268 ? 62.482 66.727 43.732 1.00 29.27 295 THR B N 1
ATOM 4374 C CA . THR B 1 268 ? 63.564 66.779 44.715 1.00 35.18 295 THR B CA 1
ATOM 4375 C C . THR B 1 268 ? 64.349 68.082 44.604 1.00 33.48 295 THR B C 1
ATOM 4376 O O . THR B 1 268 ? 64.756 68.662 45.618 1.00 36.50 295 THR B O 1
ATOM 4380 N N . GLU B 1 269 ? 64.535 68.575 43.382 1.00 30.07 296 GLU B N 1
ATOM 4381 C CA . GLU B 1 269 ? 65.343 69.764 43.157 1.00 34.64 296 GLU B CA 1
ATOM 4382 C C . GLU B 1 269 ? 64.595 71.049 43.508 1.00 31.62 296 GLU B C 1
ATOM 4383 O O . GLU B 1 269 ? 65.203 71.990 44.029 1.00 32.70 296 GLU B O 1
ATOM 4389 N N . LEU B 1 270 ? 63.289 71.123 43.236 1.00 22.46 297 LEU B N 1
ATOM 4390 C CA . LEU B 1 270 ? 62.543 72.373 43.409 1.00 21.32 297 LEU B CA 1
ATOM 4391 C C . LEU B 1 270 ? 61.985 72.492 44.827 1.00 25.77 297 LEU B C 1
ATOM 4392 O O . LEU B 1 270 ? 60.770 72.561 45.053 1.00 24.28 297 LEU B O 1
ATOM 4397 N N . LYS B 1 271 ? 62.899 72.532 45.795 1.00 25.32 298 LYS B N 1
ATOM 4398 C CA . LYS B 1 271 ? 62.466 72.591 47.184 1.00 30.44 298 LYS B CA 1
ATOM 4399 C C . LYS B 1 271 ? 61.853 73.946 47.504 1.00 27.15 298 LYS B C 1
ATOM 4400 O O . LYS B 1 271 ? 60.890 74.028 48.270 1.00 28.20 298 LYS B O 1
ATOM 4406 N N . MET B 1 272 ? 62.409 75.009 46.925 1.00 24.93 299 MET B N 1
ATOM 4407 C CA . MET B 1 272 ? 61.956 76.390 47.067 1.00 23.68 299 MET B CA 1
ATOM 4408 C C . MET B 1 272 ? 61.605 76.764 48.515 1.00 24.86 299 MET B C 1
ATOM 4409 O O . MET B 1 272 ? 60.481 77.174 48.798 1.00 22.87 299 MET B O 1
ATOM 4414 N N . PRO B 1 273 ? 62.566 76.659 49.438 1.00 30.24 300 PRO B N 1
ATOM 4415 C CA . PRO B 1 273 ? 62.244 76.935 50.845 1.00 29.47 300 PRO B CA 1
ATOM 4416 C C . PRO B 1 273 ? 61.922 78.391 51.102 1.00 26.16 300 PRO B C 1
ATOM 4417 O O . PRO B 1 273 ? 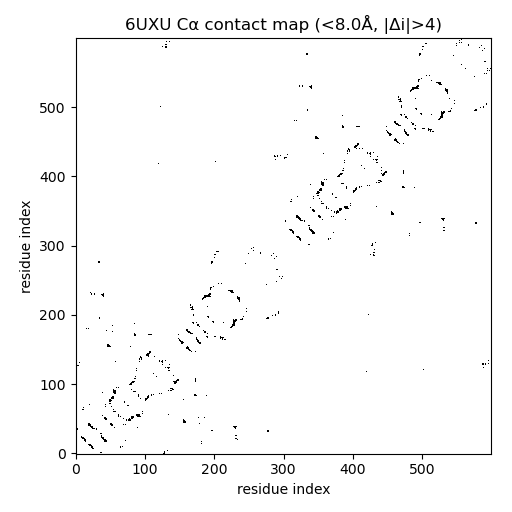61.266 78.693 52.105 1.00 32.04 300 PRO B O 1
ATOM 4421 N N . GLU B 1 274 ? 62.340 79.299 50.223 1.00 26.80 301 GLU B N 1
ATOM 4422 C CA . GLU B 1 274 ? 62.017 80.712 50.382 1.00 32.60 301 GLU B CA 1
ATOM 4423 C C . GLU B 1 274 ? 60.533 81.008 50.185 1.00 26.35 301 GLU B C 1
ATOM 4424 O O . GLU B 1 274 ? 60.107 82.138 50.462 1.00 24.46 301 GLU B O 1
ATOM 4430 N N . PHE B 1 275 ? 59.731 80.033 49.741 1.00 21.28 302 PHE B N 1
ATOM 4431 C CA . PHE B 1 275 ? 58.292 80.220 49.579 1.00 21.35 302 PHE B CA 1
ATOM 4432 C C . PHE B 1 275 ? 57.478 79.443 50.614 1.00 22.54 302 PHE B C 1
ATOM 4433 O O . PHE B 1 275 ? 56.273 79.245 50.423 1.00 19.09 302 PHE B O 1
ATOM 4441 N N . ARG B 1 276 ? 58.110 79.014 51.709 1.00 21.87 303 ARG B N 1
ATOM 4442 C CA . ARG B 1 276 ? 57.450 78.278 52.780 1.00 25.06 303 ARG B CA 1
ATOM 4443 C C . ARG B 1 276 ? 56.573 79.191 53.633 1.00 23.28 303 ARG B C 1
ATOM 4444 O O . ARG B 1 276 ? 56.685 80.419 53.603 1.00 24.31 303 ARG B O 1
ATOM 4452 N N . GLY B 1 277 ? 55.700 78.560 54.417 1.00 17.66 304 GLY B N 1
ATOM 4453 C CA . GLY B 1 277 ? 54.873 79.241 55.390 1.00 20.24 304 GLY B CA 1
ATOM 4454 C C . GLY B 1 277 ? 53.456 78.698 55.447 1.00 17.19 304 GLY B C 1
ATOM 4455 O O . GLY B 1 277 ? 52.864 78.581 56.524 1.00 20.49 304 GLY B O 1
ATOM 4456 N N . TYR B 1 278 ? 52.897 78.402 54.277 1.00 16.93 305 TYR B N 1
ATOM 4457 C CA . TYR B 1 278 ? 51.569 77.809 54.168 1.00 16.59 305 TYR B CA 1
ATOM 4458 C C . TYR B 1 278 ? 51.528 76.484 54.910 1.00 20.23 305 TYR B C 1
ATOM 4459 O O . TYR B 1 278 ? 52.414 75.645 54.732 1.00 20.14 305 TYR B O 1
ATOM 4468 N N . VAL B 1 279 ? 50.503 76.288 55.748 1.00 19.13 306 VAL B N 1
ATOM 4469 C CA . VAL B 1 279 ? 50.391 75.013 56.455 1.00 21.57 306 VAL B CA 1
ATOM 4470 C C . VAL B 1 279 ? 50.249 73.854 55.477 1.00 18.20 306 VAL B C 1
ATOM 4471 O O . VAL B 1 279 ? 50.563 72.715 55.825 1.00 18.87 306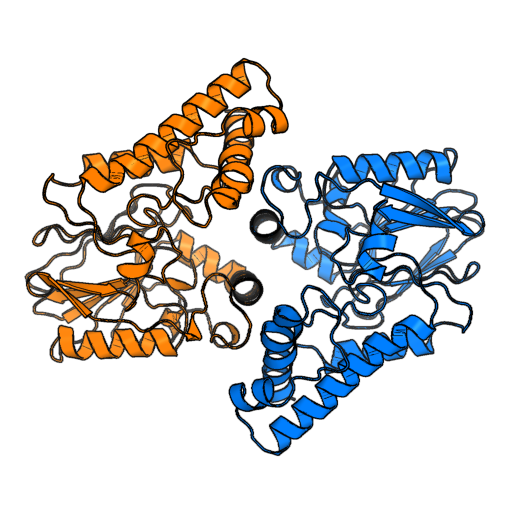 VAL B O 1
ATOM 4475 N N . LEU B 1 280 ? 49.798 74.116 54.255 1.00 18.49 307 LEU B N 1
ATOM 4476 C CA . LEU B 1 280 ? 49.675 73.081 53.237 1.00 18.66 307 LEU B CA 1
ATOM 4477 C C . LEU B 1 280 ? 50.856 73.047 52.270 1.00 18.04 307 LEU B C 1
ATOM 4478 O O . LEU B 1 280 ? 50.774 72.364 51.242 1.00 16.71 307 LEU B O 1
ATOM 4483 N N . PHE B 1 281 ? 51.943 73.772 52.563 1.00 18.20 308 PHE B N 1
ATOM 4484 C CA . PHE B 1 281 ? 53.054 73.842 51.612 1.00 17.73 308 PHE B CA 1
ATOM 4485 C C . PHE B 1 281 ? 53.561 72.453 51.253 1.00 19.61 308 PHE B C 1
ATOM 4486 O O . PHE B 1 281 ? 53.823 72.167 50.075 1.00 17.22 308 PHE B O 1
ATOM 4494 N N . ASP B 1 282 ? 53.704 71.576 52.253 1.00 20.72 309 ASP B N 1
ATOM 4495 C CA . ASP B 1 282 ? 54.316 70.268 52.036 1.00 22.02 309 ASP B CA 1
ATOM 4496 C C . ASP B 1 282 ? 53.445 69.347 51.197 1.00 25.02 309 ASP B C 1
ATOM 4497 O O . ASP B 1 282 ? 53.922 68.285 50.778 1.00 24.84 309 ASP B O 1
ATOM 4502 N N . PHE B 1 283 ? 52.192 69.725 50.947 1.00 22.56 310 PHE B N 1
ATOM 4503 C CA . PHE B 1 283 ? 51.328 69.002 50.021 1.00 21.61 310 PHE B CA 1
ATOM 4504 C C . PHE B 1 283 ? 51.201 69.725 48.682 1.00 17.96 310 PHE B C 1
ATOM 4505 O O . PHE B 1 283 ? 51.536 69.160 47.634 1.00 20.07 310 PHE B O 1
ATOM 4513 N N . VAL B 1 284 ? 50.744 70.986 48.706 1.00 17.38 311 VAL B N 1
ATOM 4514 C CA . VAL B 1 284 ? 50.416 71.716 47.484 1.00 16.21 311 VAL B CA 1
ATOM 4515 C C . VAL B 1 284 ? 51.644 71.920 46.612 1.00 15.52 311 VAL B C 1
ATOM 4516 O O . VAL B 1 284 ? 51.542 71.911 45.378 1.00 13.62 311 VAL B O 1
ATOM 4520 N N . HIS B 1 285 ? 52.822 72.115 47.218 1.00 14.99 312 HIS B N 1
ATOM 4521 C CA . HIS B 1 285 ? 53.971 72.422 46.371 1.00 12.37 312 HIS B CA 1
ATOM 4522 C C . HIS B 1 285 ? 54.557 71.138 45.773 1.00 15.35 312 HIS B C 1
ATOM 4523 O O . HIS B 1 285 ? 54.548 70.992 44.541 1.00 15.17 312 HIS B O 1
ATOM 4530 N N . PRO B 1 286 ? 55.082 70.183 46.564 1.00 15.39 313 PRO B N 1
ATOM 4531 C CA . PRO B 1 286 ? 55.708 69.009 45.932 1.00 16.79 313 PRO B CA 1
ATOM 4532 C C . PRO B 1 286 ? 54.723 67.962 45.435 1.00 18.54 313 PRO B C 1
ATOM 4533 O O . PRO B 1 286 ? 55.094 67.162 44.565 1.00 16.62 313 PRO B O 1
ATOM 4537 N N . ASP B 1 287 ? 53.496 67.915 45.948 1.00 17.59 314 ASP B N 1
ATOM 4538 C CA . ASP B 1 287 ? 52.584 66.851 45.541 1.00 18.61 314 ASP B CA 1
ATOM 4539 C C . ASP B 1 287 ? 51.494 67.313 44.581 1.00 19.40 314 ASP B C 1
ATOM 4540 O O . ASP B 1 287 ? 50.734 66.478 44.089 1.00 20.97 314 ASP B O 1
ATOM 4545 N N . LEU B 1 288 ? 51.381 68.609 44.318 1.00 13.90 315 LEU B N 1
ATOM 4546 C CA . LEU B 1 288 ? 50.437 69.056 43.305 1.00 16.10 315 LEU B CA 1
ATOM 4547 C C . LEU B 1 288 ? 51.130 69.954 42.288 1.00 17.36 315 LEU B C 1
ATOM 4548 O O . LEU B 1 288 ? 51.233 69.596 41.111 1.00 18.44 315 LEU B O 1
ATOM 4553 N N . ASN B 1 289 ? 51.650 71.096 42.747 1.00 13.84 316 ASN B N 1
ATOM 4554 C CA . ASN B 1 289 ? 52.036 72.168 41.834 1.00 12.14 316 ASN B CA 1
ATOM 4555 C C . ASN B 1 289 ? 53.233 71.786 40.972 1.00 13.20 316 ASN B C 1
ATOM 4556 O O . ASN B 1 289 ? 53.213 71.984 39.751 1.00 15.37 316 ASN B O 1
ATOM 4561 N N . VAL B 1 290 ? 54.293 71.272 41.586 1.00 13.63 317 VAL B N 1
ATOM 4562 C CA . VAL B 1 290 ? 55.502 70.949 40.833 1.00 12.77 317 VAL B CA 1
ATOM 4563 C C . VAL B 1 290 ? 55.225 69.797 39.865 1.00 13.51 317 VAL B C 1
ATOM 4564 O O . VAL B 1 290 ? 55.530 69.945 38.673 1.00 13.84 317 VAL B O 1
ATOM 4568 N N . PRO B 1 291 ? 54.659 68.653 40.295 1.00 15.59 318 PRO B N 1
ATOM 4569 C CA . PRO B 1 291 ? 54.371 67.583 39.315 1.00 16.60 318 PRO B CA 1
ATOM 4570 C C . PRO B 1 291 ? 53.422 68.014 38.221 1.00 18.00 318 PRO B C 1
ATOM 4571 O O . PRO B 1 291 ? 53.640 67.685 37.047 1.00 22.50 318 PRO B O 1
ATOM 4575 N N .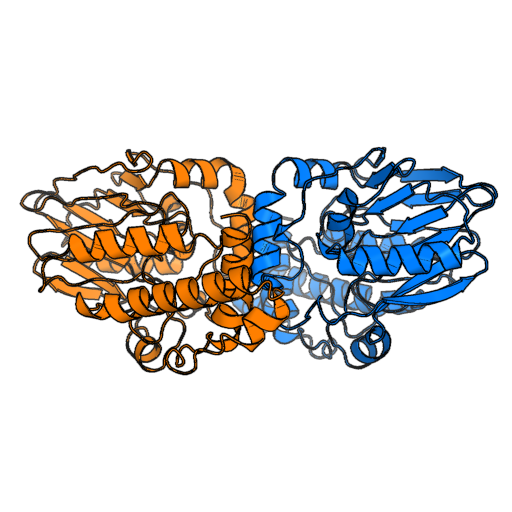 ALA B 1 292 ? 52.340 68.712 38.578 1.00 16.22 319 ALA B N 1
ATOM 4576 C CA . ALA B 1 292 ? 51.362 69.098 37.562 1.00 20.46 319 ALA B CA 1
ATOM 4577 C C . ALA B 1 292 ? 51.981 70.042 36.533 1.00 19.38 319 ALA B C 1
ATOM 4578 O O . ALA B 1 292 ? 51.738 69.906 35.331 1.00 20.27 319 ALA B O 1
ATOM 4580 N N . ALA B 1 293 ? 52.811 70.984 36.982 1.00 18.13 320 ALA B N 1
ATOM 4581 C CA . ALA B 1 293 ? 53.476 71.878 36.040 1.00 17.69 320 ALA B CA 1
ATOM 4582 C C . ALA B 1 293 ? 54.443 71.115 35.145 1.00 16.76 320 ALA B C 1
ATOM 4583 O O . ALA B 1 293 ? 54.507 71.364 33.935 1.00 17.52 320 ALA B O 1
ATOM 4585 N N . TYR B 1 294 ? 55.200 70.184 35.725 1.00 17.54 321 TYR B N 1
ATOM 4586 C CA . TYR B 1 294 ? 56.088 69.326 34.939 1.00 21.83 321 TYR B CA 1
ATOM 4587 C C . TYR B 1 294 ? 55.317 68.606 33.839 1.00 23.21 321 TYR B C 1
ATOM 4588 O O . TYR B 1 294 ? 55.733 68.588 32.671 1.00 20.00 321 TYR B O 1
ATOM 4597 N N . GLU B 1 295 ? 54.172 68.028 34.190 1.00 17.60 322 GLU B N 1
ATOM 4598 C CA . GLU B 1 295 ? 53.420 67.268 33.198 1.00 27.01 322 GLU B CA 1
ATOM 4599 C C . GLU B 1 295 ? 52.758 68.176 32.171 1.00 23.98 322 GLU B C 1
ATOM 4600 O O . GLU B 1 295 ? 52.595 67.784 31.013 1.00 23.70 322 GLU B O 1
ATOM 4606 N N . ASN B 1 296 ? 52.389 69.389 32.566 1.00 25.32 323 ASN B N 1
ATOM 4607 C CA . ASN B 1 296 ? 51.732 70.293 31.631 1.00 26.26 323 ASN B CA 1
ATOM 4608 C C . ASN B 1 296 ? 52.731 70.871 30.634 1.00 23.31 323 ASN B C 1
ATOM 4609 O O . ASN B 1 296 ? 52.416 71.029 29.451 1.00 24.04 323 ASN B O 1
ATOM 4614 N N . LEU B 1 297 ? 53.945 71.175 31.089 1.00 22.72 324 LEU B N 1
ATOM 4615 C CA . LEU B 1 297 ? 54.961 71.750 30.217 1.00 24.22 324 LEU B CA 1
ATOM 4616 C C . LEU B 1 297 ? 55.755 70.699 29.457 1.00 25.30 324 LEU B C 1
ATOM 4617 O O . LEU B 1 297 ? 56.490 71.062 28.528 1.00 23.68 324 LEU B O 1
ATOM 4622 N N . TYR B 1 298 ? 55.595 69.421 29.822 1.00 28.63 325 TYR B N 1
ATOM 4623 C CA . TYR B 1 298 ? 56.381 68.328 29.256 1.00 31.26 325 TYR B CA 1
ATOM 4624 C C . TYR B 1 298 ? 56.429 68.371 27.732 1.00 41.80 325 TYR B C 1
ATOM 4625 O O . TYR B 1 298 ? 57.503 68.256 27.133 1.00 43.92 325 TYR B O 1
ATOM 4634 N N . PHE B 1 299 ? 55.271 68.491 27.084 1.00 47.73 326 PHE B N 1
ATOM 4635 C CA . PHE B 1 299 ? 55.208 68.662 25.640 1.00 59.71 326 PHE B CA 1
ATOM 4636 C C . PHE B 1 299 ? 54.992 70.119 25.247 1.00 69.96 326 PHE B C 1
ATOM 4637 O O . PHE B 1 299 ? 54.508 70.387 24.142 1.00 75.44 326 PHE B O 1
ATOM 4645 N N . GLN B 1 300 ? 55.347 71.055 26.129 1.00 69.91 327 GLN B N 1
ATOM 4646 C CA . GLN B 1 300 ? 55.071 72.487 25.974 1.00 68.38 327 GLN B CA 1
ATOM 4647 C C . GLN B 1 300 ? 53.574 72.756 25.964 1.00 66.04 327 GLN B C 1
ATOM 4648 O O . GLN B 1 300 ? 53.087 73.599 26.717 1.00 62.73 327 GLN B O 1
#

Sequence (600 aa):
LILDFNKVQMRSQQLAPGVYAHLPADSAELNAKGGVAGTSGGLIVGTRGAMLIETMLNRRLFDQVQALAKKEALGLPLLYAVNTSYHGDHSYGNMYLKAPTRVIQSSTKTRDYVDGHLADDKAFMVKNFGAGRGVEQITARTGDILVPPGGRVSVDLGGKTVEIIDFGFAQTGGDLFVWEPQSKVMMWTGNAVVASKPALPWLLDGKLVETLATLQKVYDFLPPDATIVPGHGVPMAREGLRWHLDYLAAVQAGVKDALARKLSLEQTVTELKMPEFRGYVLFDFVHPDLNVPAAYENLYFQLILDFNKVQMRRSQQLAPGVYAHLPADSSAELNAKGGVAGTSGGLIVGTRGAMLIETMLNRRLFDQVQALAKKEALGLPLLYAVNTSYHGDHSYGNMYLKAPTRVIQSSTKTRDYVDGHLADDKAFMVKNFGAGRGVEQITARTGDILVPPGGRVSVDLGGKTVEEIIDFGFAQTGGDLFVWEPQSKVMMWTGNAVVASKPALPWLLDGKLVETLATLQKVYDFLPPDATIVPGHGVPMAREGLRWHLDYLAAVQAGVKDALARKLSLEQTVTELKMPEFRGYVLFDFVHPDLNVPAAYENLYFQ

B-factor: mean 24.17, std 12.01, range [6.89, 83.65]

Nearest PDB structures (foldseek):
  6uxu-assembly1_B  TM=1.001E+00  e=1.040E-67  Ochrobactrum sp. CTN-11
  8d2z-assembly2_B  TM=8.271E-01  e=1.603E-17  Burkholderia cenocepacia
  6t5k-assembly1_C  TM=8.664E-01  e=4.555E-12  Echinicola vietnamensis
  9c3d-assembly1_A  TM=7.736E-01  e=1.314E-12  Dyadobacter fermentans DSM 18053
  6t5l-assembly2_B  TM=8.150E-01  e=4.823E-10  Myroides odoratimimus

Solvent-accessible surface area: 23244 Å² total; per-residue (Å²): 84,108,18,27,3,54,159,7,80,10,140,52,76,109,44,22,114,20,0,36,0,1,12,4,55,66,0,60,123,42,8,77,163,2,16,31,2,0,2,2,0,0,0,0,17,12,96,185,0,1,0,2,0,2,0,2,0,4,151,78,1,2,66,43,0,45,62,38,11,144,166,12,6,155,71,68,60,39,44,45,0,0,0,2,2,46,24,0,11,0,9,7,0,5,56,29,20,118,99,72,9,129,0,0,2,2,22,90,2,80,66,52,16,98,42,47,25,81,24,9,41,53,48,6,14,60,26,38,0,0,14,22,16,0,55,92,5,82,63,75,31,16,70,59,48,2,75,89,59,18,136,50,64,10,98,1,16,67,19,56,0,26,0,10,13,28,26,44,6,16,35,24,2,5,0,0,0,19,0,55,110,27,68,2,0,4,2,3,19,4,0,16,2,34,129,18,5,0,6,48,7,59,86,0,64,0,56,59,4,9,37,4,0,83,119,0,34,110,76,4,38,114,96,5,37,0,1,1,1,28,0,35,30,22,65,36,96,24,0,124,34,0,18,73,0,0,41,34,0,42,65,13,0,123,66,0,32,73,132,166,40,59,38,108,85,0,37,65,75,17,130,19,93,118,18,118,46,13,99,29,6,88,36,0,2,35,27,2,0,0,3,8,0,23,26,31,11,138,169,128,90,107,21,27,5,65,158,9,93,10,145,29,93,111,54,20,115,18,0,28,0,0,11,5,64,70,0,61,99,32,13,90,126,4,11,28,2,1,2,3,0,0,0,0,16,9,106,138,0,0,0,2,0,2,0,2,1,4,125,82,1,3,52,40,0,56,63,31,8,135,132,5,3,141,69,61,58,35,38,46,0,0,0,2,2,42,34,1,10,0,10,8,0,5,52,28,15,147,99,71,10,126,0,0,1,3,26,78,0,73,77,40,18,99,41,47,22,79,28,12,44,60,33,13,15,44,46,36,0,2,24,24,20,0,54,102,3,82,61,74,34,14,71,58,53,1,72,108,58,16,157,49,63,11,72,0,9,64,22,55,0,39,0,14,12,30,26,44,4,21,12,24,0,4,0,0,0,15,0,50,109,28,75,2,0,4,1,3,12,6,0,16,4,34,132,21,5,0,7,54,5,39,73,0,71,0,65,71,4,30,42,4,0,72,115,0,33,97,82,6,36,112,90,4,43,0,0,1,1,30,0,36,45,12,64,40,94,24,0,118,34,1,16,71,0,0,47,34,0,47,63,15,0,121,73,0,32,84,116,170,26,43,29,119,85,0,37,85,87,20,125,14,83,117,21,116,42,12,90,27,9,100,49,0,3,35,23,4,0,0,0,9,0,15,31,49,21,106,176,170

Radius of gyration: 25.97 Å; Cα contacts (8 Å, |Δi|>4): 1359; chains: 2; bounding box: 56×82×48 Å

InterPro domains:
  IPR001279 Metallo-beta-lactamase [PF00753] (64-227)
  IPR001279 Metallo-beta-lactamase [SM00849] (64-256)
  IPR036866 Ribonuclease Z/Hydroxyacylglutathione hydrolase-like [G3DSA:3.60.15.10] (32-283)
  IPR036866 Ribonuclease Z/Hydroxyacylglutathione hydrolase-like [SSF56281] (5-308)
  IPR050855 Metallo-beta-lactamase type 2-like [PTHR42951] (68-273)

Foldseek 3Di:
DLDALVPWAWDWDDLDQQKIKIATPCFAVQQVQQGFFAFMWIKGAADAEIETFFCAQAPVVNVRVVVVVCVSRVPHYHAEYEQQALQRRRYQNLVVDDPPYFYEWAPLSQVCCVPPLPVSLVVCCVVNHPPSHSVVGDDDGGPHHAYQQGKDWDPNHPWIKIWGRLFDQARRGGIWIAGPPSQEIEGALSAREFPLDERFNQQLPLVGNLNSLVVVLVPGDQAHWYCYGGHHIDGSCSSVLHNVVSVLLVVLLVVCVVVPHDLVVSLVVPPPPVSDRNPCCVCRPSVGNNSSNNVVVNVD/DLDALVPWAWDWDDL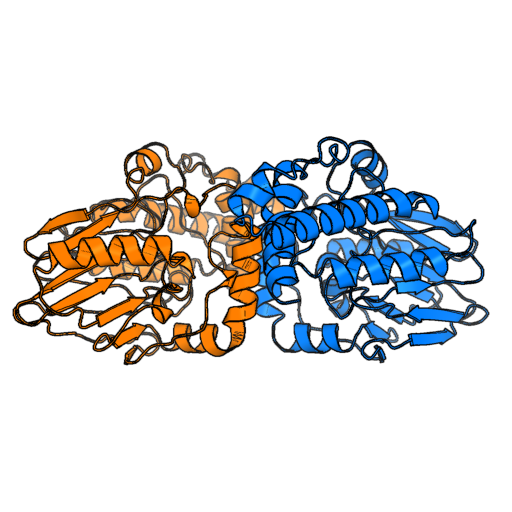DQQKIKIATPCQAVQVVQLGFFAFIWIKGAAPQAIETFFCAQADVVNVRVVVVRCVSHVNHYHAEYEQQALQRRRYQRLVVDDPPYFYEWAPLSVVCCVPDLVVNLVVCCVVNHPPSHSVVGDDDDGPHHAYQQGWDWDPNHPWIKIWGRLFDQDRSGGIWIATPVSQEIEGALSAREFPLDERFPQQLPLVGSLNSLVVVLVPGDQAHWYCYGGHHIDGSVSSVLHNVVSVLLLVLLVVCLVVVHDLVVSLVPPPPCVSDRNPCCVCRPSPGNNSSNNVVVNVD